Protein AF-A0A5B6VHV2-F1 (afdb_monomer)

Foldseek 3Di:
DDPPPPPDDPVVVVVVVLVVLVVCLLCVLVQLVLLLVCLVQCLLVQLCVQCVPPVSWAFLVSSVVPGPDPDPCSSVVVVVSQVSCCVLQQKPWDWDQDPVRDITIIIHGGPLVCQCDQDPVGAHLSLLSVVLPDDPDPDFQVRVLVVDVVNVVSVLRNVLNVLVVVLVQCVVQPPVCPPAQEDEDWQCRVVSNVVVSCVSVVNYHYHYHHDRQTADQLAALVVLLVNLLVVLVVADQFGKDKHFAWAAFPAQDQDLLSLLQLLVQLSSVVRHPNGGGYHPVSVQVSLVSSQFPGKDFRDFALDVPDPDPNSVSVSSSSCSSRVSSSSVLVVVCVVQCLVVLLVVCCVDPVNDDDLVRSQVPTPDPDPCSSVSSVSSCSNVVNSSDDDDDPPDDDDDDDDDDDGIGRTMMMRTHD

Secondary structure (DSSP, 8-state):
---TT----HHHHHHHHHHHHHHHHHHTTHHHHHHHHHHHTTHHHHHHHHHTSTT--EEHHHHHHTSS---TTHHHHHHHHHHHHHHTTSEEEEEEE-TTS-EEEEEEE-TGGGGGS--TTS--SHHHHHHHTS---S--HHHHHHH-HHHHHHHHHHHHHHHHHHHHHHHHH--TTTT--EEEEET-TTSHHHHHHHHH-TT-EEEEE--SS-SGGGS-HHHHHHHHHHHHHHS-TT-EEEEEEEEE-SS--SSHHHHHHHHHHHHHHHHSTT---EEHHHHHHHHHHTT-S--EEEEEES-TTS--HHHHHHHHHHHHHHTTHHHHHHHHHHHTTHHHHHHHHHTSTT----HHHHHTTSS---TTHHHHHHHHHHHHHHHT-----TT-------------EEEEEEEE--

Nearest PDB structures (foldseek):
  3reo-assembly1_C  TM=8.996E-01  e=1.936E-23  Clarkia breweri
  6iwt-assembly1_B  TM=9.065E-01  e=5.081E-22  Kitagawia praeruptora
  7v6j-assembly1_B  TM=8.928E-01  e=9.289E-22  Ligusticum chuanxiong
  7v6j-assembly1_A  TM=8.931E-01  e=1.080E-21  Ligusticum chuanxiong
  5xoh-assembly1_A-2  TM=9.038E-01  e=1.914E-19  Kitagawia praeruptora

Radius of gyration: 24.15 Å; Cα contacts (8 Å, |Δi|>4): 549; chains: 1; bounding box: 66×61×66 Å

Structure (mmCIF, N/CA/C/O backbone):
data_AF-A0A5B6VHV2-F1
#
_entry.id   AF-A0A5B6VHV2-F1
#
loop_
_atom_site.group_PDB
_atom_site.id
_atom_site.type_symbol
_atom_site.label_atom_id
_atom_site.label_alt_id
_atom_site.label_comp_id
_atom_site.label_asym_id
_atom_site.label_entity_id
_atom_site.label_seq_id
_atom_site.pdbx_PDB_ins_code
_atom_site.Cartn_x
_atom_site.Cartn_y
_atom_site.Cartn_z
_atom_site.occupancy
_atom_site.B_iso_or_equiv
_atom_site.auth_seq_id
_atom_site.auth_comp_id
_atom_site.auth_asym_id
_atom_site.auth_atom_id
_atom_site.pdbx_PDB_model_num
ATOM 1 N N . MET A 1 1 ? 46.305 20.397 -25.622 1.00 36.38 1 MET A N 1
ATOM 2 C CA . MET A 1 1 ? 45.543 21.473 -24.958 1.00 36.38 1 MET A CA 1
ATOM 3 C C . MET A 1 1 ? 44.880 20.836 -23.755 1.00 36.38 1 MET A C 1
ATOM 5 O O . MET A 1 1 ? 44.140 19.884 -23.944 1.00 36.38 1 MET A O 1
ATOM 9 N N . ASN A 1 2 ? 45.285 21.240 -22.549 1.00 34.00 2 ASN A N 1
ATOM 10 C CA . ASN A 1 2 ? 44.743 20.717 -21.296 1.00 34.00 2 ASN A CA 1
ATOM 11 C C . ASN A 1 2 ? 43.335 21.275 -21.094 1.00 34.00 2 ASN A C 1
ATOM 13 O O . ASN A 1 2 ? 43.170 22.488 -20.994 1.00 34.00 2 ASN A O 1
ATOM 17 N N . ASP A 1 3 ? 42.358 20.380 -21.013 1.00 39.50 3 ASP A N 1
ATOM 18 C CA . ASP A 1 3 ? 40.940 20.669 -20.786 1.00 39.50 3 ASP A CA 1
ATOM 19 C C . ASP A 1 3 ? 40.662 20.877 -19.283 1.00 39.50 3 ASP A C 1
ATOM 21 O O . ASP A 1 3 ? 39.819 20.242 -18.658 1.00 39.50 3 ASP A O 1
ATOM 25 N N . SER A 1 4 ? 41.465 21.733 -18.649 1.00 40.22 4 SER A N 1
ATOM 26 C CA . SER A 1 4 ? 41.418 22.001 -17.207 1.00 40.22 4 SER A CA 1
ATOM 27 C C . SER A 1 4 ? 40.512 23.186 -16.844 1.00 40.22 4 SER A C 1
ATOM 29 O O . SER A 1 4 ? 40.736 23.831 -15.823 1.00 40.22 4 SER A O 1
ATOM 31 N N . SER A 1 5 ? 39.499 23.494 -17.663 1.00 40.06 5 SER A N 1
ATOM 32 C CA . SER A 1 5 ? 38.555 24.604 -17.431 1.00 40.06 5 SER A CA 1
ATOM 33 C C . SER A 1 5 ? 37.126 24.178 -17.065 1.00 40.06 5 SER A C 1
ATOM 35 O O . SER A 1 5 ? 36.238 25.022 -17.045 1.00 40.06 5 SER A O 1
ATOM 37 N N . LEU A 1 6 ? 36.886 22.908 -16.731 1.00 43.47 6 LEU A N 1
ATOM 38 C CA . LEU A 1 6 ? 35.575 22.405 -16.287 1.00 43.47 6 LEU A CA 1
ATOM 39 C C . LEU A 1 6 ? 35.529 22.144 -14.773 1.00 43.47 6 LEU A C 1
ATOM 41 O O . LEU A 1 6 ? 35.049 21.109 -14.323 1.00 43.47 6 LEU A O 1
ATOM 45 N N . PHE A 1 7 ? 36.029 23.075 -13.963 1.00 41.38 7 PHE A N 1
ATOM 46 C CA . PHE A 1 7 ? 35.698 23.091 -12.537 1.00 41.38 7 PHE A CA 1
ATOM 47 C C . PHE A 1 7 ? 34.602 24.132 -12.317 1.00 41.38 7 PHE A C 1
ATOM 49 O O . PHE A 1 7 ? 34.874 25.323 -12.169 1.00 41.38 7 PHE A O 1
ATOM 56 N N . CYS A 1 8 ? 33.352 23.664 -12.360 1.00 40.28 8 CYS A N 1
ATOM 57 C CA . CYS A 1 8 ? 32.197 24.437 -11.922 1.00 40.28 8 CYS A CA 1
ATOM 58 C C . CYS A 1 8 ? 32.358 24.761 -10.429 1.00 40.28 8 CYS A C 1
ATOM 60 O O . CYS A 1 8 ? 32.824 23.940 -9.637 1.00 40.28 8 CYS A O 1
ATOM 62 N N . SER A 1 9 ? 32.000 25.985 -10.047 1.00 48.28 9 SER A N 1
ATOM 63 C CA . SER A 1 9 ? 31.925 26.381 -8.640 1.00 48.28 9 SER A CA 1
ATOM 64 C C . SER A 1 9 ? 30.906 25.500 -7.898 1.00 48.28 9 SER A C 1
ATOM 66 O O . SER A 1 9 ? 29.951 25.009 -8.498 1.00 48.28 9 SER A O 1
ATOM 68 N N . SER A 1 10 ? 31.080 25.292 -6.590 1.00 52.94 10 SER A N 1
ATOM 69 C CA . SER A 1 10 ? 30.181 24.441 -5.791 1.00 52.94 10 SER A CA 1
ATOM 70 C C . SER A 1 10 ? 28.711 24.882 -5.837 1.00 52.94 10 SER A C 1
ATOM 72 O O . SER A 1 10 ? 27.837 24.035 -5.713 1.00 52.94 10 SER A O 1
ATOM 74 N N . SER A 1 11 ? 28.438 26.173 -6.069 1.00 51.25 11 SER A N 1
ATOM 75 C CA . SER A 1 11 ? 27.080 26.708 -6.239 1.00 51.25 11 SER A CA 1
ATOM 76 C C . SER A 1 11 ? 26.412 26.264 -7.544 1.00 51.25 11 SER A C 1
ATOM 78 O O . SER A 1 11 ? 25.212 26.017 -7.550 1.00 51.25 11 SER A O 1
ATOM 80 N N . ASN A 1 12 ? 27.172 26.098 -8.634 1.00 56.47 12 ASN A N 1
ATOM 81 C CA . ASN A 1 12 ? 26.619 25.631 -9.912 1.00 56.47 12 ASN A CA 1
ATOM 82 C C . ASN A 1 12 ? 26.233 24.145 -9.860 1.00 56.47 12 ASN A C 1
ATOM 84 O O . ASN A 1 12 ? 25.283 23.732 -10.514 1.00 56.47 12 ASN A O 1
ATOM 88 N N . HIS A 1 13 ? 26.944 23.338 -9.066 1.00 61.03 13 HIS A N 1
ATOM 89 C CA . HIS A 1 13 ? 26.620 21.920 -8.895 1.00 61.03 13 HIS A CA 1
ATOM 90 C C . HIS A 1 13 ? 25.333 21.688 -8.095 1.00 61.03 13 HIS A C 1
ATOM 92 O O . HIS A 1 13 ? 24.634 20.707 -8.341 1.00 61.03 13 HIS A O 1
ATOM 98 N N . GLU A 1 14 ? 25.016 22.576 -7.149 1.00 60.09 14 GLU A N 1
ATOM 99 C CA . GLU A 1 14 ? 23.755 22.528 -6.402 1.00 60.09 14 GLU A CA 1
ATOM 100 C C . GLU A 1 14 ? 22.569 22.905 -7.305 1.00 60.09 14 GLU A C 1
ATOM 102 O O . GLU A 1 14 ? 21.590 22.164 -7.360 1.00 60.09 14 GLU A O 1
ATOM 107 N N . GLU A 1 15 ? 22.700 23.965 -8.109 1.00 68.88 15 GLU A N 1
ATOM 108 C CA . GLU A 1 15 ? 21.662 24.382 -9.064 1.00 68.88 15 GLU A CA 1
ATOM 109 C C . GLU A 1 15 ? 21.408 23.326 -10.160 1.00 68.88 15 GLU A C 1
ATOM 111 O O . GLU A 1 15 ? 20.260 23.006 -10.475 1.00 68.88 15 GLU A O 1
ATOM 116 N N . GLU A 1 16 ? 22.462 22.711 -10.708 1.00 70.81 16 GLU A N 1
ATOM 117 C CA . GLU A 1 16 ? 22.334 21.610 -11.673 1.00 70.81 16 GLU A CA 1
ATOM 118 C C . GLU A 1 16 ? 21.637 20.379 -11.067 1.00 70.81 16 GLU A C 1
ATOM 120 O O . GLU A 1 16 ? 20.799 19.753 -11.724 1.00 70.81 16 GLU A O 1
ATOM 125 N N . ALA A 1 17 ? 21.949 20.033 -9.814 1.00 69.12 17 ALA A N 1
ATOM 126 C CA . ALA A 1 17 ? 21.301 18.926 -9.115 1.00 69.12 17 ALA A CA 1
ATOM 127 C C . ALA A 1 17 ? 19.804 19.192 -8.887 1.00 69.12 17 ALA A C 1
ATOM 129 O O . ALA A 1 17 ? 18.987 18.290 -9.090 1.00 69.12 17 ALA A O 1
ATOM 130 N N . ASP A 1 18 ? 19.436 20.426 -8.539 1.00 69.25 18 ASP A N 1
ATOM 131 C CA . ASP A 1 18 ? 18.042 20.833 -8.351 1.00 69.25 18 ASP A CA 1
ATOM 132 C C . ASP A 1 18 ? 17.248 20.777 -9.662 1.00 69.25 18 ASP A C 1
ATOM 134 O O . ASP A 1 18 ? 16.121 20.268 -9.694 1.00 69.25 18 ASP A O 1
ATOM 138 N N . VAL A 1 19 ? 17.847 21.210 -10.777 1.00 69.88 19 VAL A N 1
ATOM 139 C CA . VAL A 1 19 ? 17.235 21.088 -12.109 1.00 69.88 19 VAL A CA 1
ATOM 140 C C . VAL A 1 19 ? 17.029 19.619 -12.483 1.00 69.88 19 VAL A C 1
ATOM 142 O O . VAL A 1 19 ? 15.941 19.244 -12.930 1.00 69.88 19 VAL A O 1
ATOM 145 N N . LEU A 1 20 ? 18.028 18.759 -12.261 1.00 68.19 20 LEU A N 1
ATOM 146 C CA . LEU A 1 20 ? 17.910 17.321 -12.521 1.00 68.19 20 LEU A CA 1
ATOM 147 C C . LEU A 1 20 ? 16.823 16.668 -11.658 1.00 68.19 20 LEU A C 1
ATOM 149 O O . LEU A 1 20 ? 16.045 15.850 -12.158 1.00 68.19 20 LEU A O 1
ATOM 153 N N . GLN A 1 21 ? 16.717 17.059 -10.390 1.00 72.94 21 GLN A N 1
ATOM 154 C CA . GLN A 1 21 ? 15.676 16.586 -9.484 1.00 72.94 21 GLN A CA 1
ATOM 155 C C . GLN A 1 21 ? 14.281 17.037 -9.945 1.00 72.94 21 GLN A C 1
ATOM 157 O O . GLN A 1 21 ? 13.346 16.233 -9.970 1.00 72.94 21 GLN A O 1
ATOM 162 N N . ALA A 1 22 ? 14.130 18.291 -10.376 1.00 69.06 22 ALA A N 1
ATOM 163 C CA . ALA A 1 22 ? 12.878 18.804 -10.927 1.00 69.06 22 ALA A CA 1
ATOM 164 C C . ALA A 1 22 ? 12.473 18.064 -12.214 1.00 69.06 22 ALA A C 1
ATOM 166 O O . ALA A 1 22 ? 11.316 17.661 -12.364 1.00 69.06 22 ALA A O 1
ATOM 167 N N . MET A 1 23 ? 13.428 17.810 -13.115 1.00 69.56 23 MET A N 1
ATOM 168 C CA . MET A 1 23 ? 13.209 17.004 -14.322 1.00 69.56 23 MET A CA 1
ATOM 169 C C . MET A 1 23 ? 12.791 15.569 -13.982 1.00 69.56 23 MET A C 1
ATOM 171 O O . MET A 1 23 ? 11.871 15.026 -14.603 1.00 69.56 23 MET A O 1
ATOM 175 N N . HIS A 1 24 ? 13.428 14.957 -12.980 1.00 75.50 24 HIS A N 1
ATOM 176 C CA . HIS A 1 24 ? 13.059 13.631 -12.495 1.00 75.50 24 HIS A CA 1
ATOM 177 C C . HIS A 1 24 ? 11.616 13.620 -11.976 1.00 75.50 24 HIS A C 1
ATOM 179 O O . HIS A 1 24 ? 10.807 12.824 -12.446 1.00 75.50 24 HIS A O 1
ATOM 185 N N . LEU A 1 25 ? 11.244 14.552 -11.093 1.00 70.62 25 LEU A N 1
ATOM 186 C CA . LEU A 1 25 ? 9.884 14.661 -10.549 1.00 70.62 25 LEU A CA 1
ATOM 187 C C . LEU A 1 25 ? 8.826 14.903 -11.633 1.00 70.62 25 LEU A C 1
ATOM 189 O O . LEU A 1 25 ? 7.746 14.314 -11.582 1.00 70.62 25 LEU A O 1
ATOM 193 N N . ALA A 1 26 ? 9.136 15.719 -12.642 1.00 69.38 26 ALA A N 1
ATOM 194 C CA . ALA A 1 26 ? 8.239 15.970 -13.768 1.00 69.38 26 ALA A CA 1
ATOM 195 C C . ALA A 1 26 ? 7.993 14.713 -14.626 1.00 69.38 26 ALA A C 1
ATOM 197 O O . ALA A 1 26 ? 6.938 14.578 -15.249 1.00 69.38 26 ALA A O 1
ATOM 198 N N . THR A 1 27 ? 8.946 13.777 -14.649 1.00 73.25 27 THR A N 1
ATOM 199 C CA . THR A 1 27 ? 8.915 12.577 -15.503 1.00 73.25 27 THR A CA 1
ATOM 200 C C . THR A 1 27 ? 8.732 11.266 -14.734 1.00 73.25 27 THR A C 1
ATOM 202 O O . THR A 1 27 ? 8.619 10.208 -15.359 1.00 73.25 27 THR A O 1
ATOM 205 N N . ILE A 1 28 ? 8.610 11.317 -13.402 1.00 79.88 28 ILE A N 1
ATOM 206 C CA . ILE A 1 28 ? 8.612 10.148 -12.506 1.00 79.88 28 ILE A CA 1
ATOM 207 C C . ILE A 1 28 ? 7.464 9.164 -12.766 1.00 79.88 28 ILE A C 1
ATOM 209 O O . ILE A 1 28 ? 7.597 7.983 -12.464 1.00 79.88 28 ILE A O 1
ATOM 213 N N . SER A 1 29 ? 6.368 9.598 -13.406 1.00 78.00 29 SER A N 1
ATOM 214 C CA . SER A 1 29 ? 5.286 8.698 -13.849 1.00 78.00 29 SER A CA 1
ATOM 215 C C . SER A 1 29 ? 5.749 7.649 -14.866 1.00 78.00 29 SER A C 1
ATOM 217 O O . SER A 1 29 ? 5.156 6.573 -14.944 1.00 78.00 29 SER A O 1
ATOM 219 N N . SER A 1 30 ? 6.824 7.912 -15.614 1.00 82.06 30 SER A N 1
ATOM 220 C CA . SER A 1 30 ? 7.358 6.980 -16.615 1.00 82.06 30 SER A CA 1
ATOM 221 C C . SER A 1 30 ? 7.731 5.630 -15.999 1.00 82.06 30 SER A C 1
ATOM 223 O O . SER A 1 30 ? 7.555 4.597 -16.643 1.00 82.06 30 SER A O 1
ATOM 225 N N . LEU A 1 31 ? 8.202 5.626 -14.748 1.00 85.81 31 LEU A N 1
ATOM 226 C CA . LEU A 1 31 ? 8.601 4.422 -14.025 1.00 85.81 31 LEU A CA 1
ATOM 227 C C . LEU A 1 31 ? 7.420 3.483 -13.709 1.00 85.81 31 LEU A C 1
ATOM 229 O O . LEU A 1 31 ? 7.437 2.359 -14.215 1.00 85.81 31 LEU A O 1
ATOM 233 N N . PRO A 1 32 ? 6.379 3.886 -12.947 1.00 82.19 32 PRO A N 1
ATOM 234 C CA . PRO A 1 32 ? 5.256 3.006 -12.639 1.00 82.19 32 PRO A CA 1
ATOM 235 C C . PRO A 1 32 ? 4.492 2.574 -13.895 1.00 82.19 32 PRO A C 1
ATOM 237 O O . PRO A 1 32 ? 4.030 1.437 -13.944 1.00 82.19 32 PRO A O 1
ATOM 240 N N . PHE A 1 33 ? 4.403 3.407 -14.942 1.00 83.19 33 PHE A N 1
ATOM 241 C CA . PHE A 1 33 ? 3.801 2.976 -16.209 1.00 83.19 33 PHE A CA 1
ATOM 242 C C . PHE A 1 33 ? 4.664 1.941 -16.943 1.00 83.19 33 PHE A C 1
ATOM 244 O O . PHE A 1 33 ? 4.130 0.937 -17.410 1.00 83.19 33 PHE A O 1
ATOM 251 N N . THR A 1 34 ? 5.985 2.132 -17.008 1.00 87.81 34 THR A N 1
ATOM 252 C CA . THR A 1 34 ? 6.894 1.162 -17.646 1.00 87.81 34 THR A CA 1
ATOM 253 C C . THR A 1 34 ? 6.890 -0.171 -16.912 1.00 87.81 34 THR A C 1
ATOM 255 O O . THR A 1 34 ? 6.785 -1.215 -17.551 1.00 87.81 34 THR A O 1
ATOM 258 N N . LEU A 1 35 ? 6.950 -0.144 -15.579 1.00 89.06 35 LEU A N 1
ATOM 259 C CA . LEU A 1 35 ? 6.886 -1.349 -14.760 1.00 89.06 35 LEU A CA 1
ATOM 260 C C . LEU A 1 35 ? 5.549 -2.078 -14.960 1.00 89.06 35 LEU A C 1
ATOM 262 O O . LEU A 1 35 ? 5.549 -3.293 -15.119 1.00 89.06 35 LEU A O 1
ATOM 266 N N . LYS A 1 36 ? 4.428 -1.350 -15.062 1.00 84.81 36 LYS A N 1
ATOM 267 C CA . LYS A 1 36 ? 3.114 -1.955 -15.311 1.00 84.81 36 LYS A CA 1
ATOM 268 C C . LYS A 1 36 ? 3.099 -2.680 -16.652 1.00 84.81 36 LYS A C 1
ATOM 270 O O . LYS A 1 36 ? 2.653 -3.818 -16.726 1.00 84.81 36 LYS A O 1
ATOM 275 N N . VAL A 1 37 ? 3.589 -2.030 -17.710 1.00 87.38 37 VAL A N 1
ATOM 276 C CA . VAL A 1 37 ? 3.660 -2.649 -19.041 1.00 87.38 37 VAL A CA 1
ATOM 277 C C . VAL A 1 37 ? 4.601 -3.856 -19.019 1.00 87.38 37 VAL A C 1
ATOM 279 O O . VAL A 1 37 ? 4.284 -4.873 -19.623 1.00 87.38 37 VAL A O 1
ATOM 282 N N . ALA A 1 38 ? 5.722 -3.789 -18.297 1.00 90.25 38 ALA A N 1
ATOM 283 C CA . ALA A 1 38 ? 6.641 -4.916 -18.166 1.00 90.25 38 ALA A CA 1
ATOM 284 C C . ALA A 1 38 ? 6.006 -6.125 -17.461 1.00 90.25 38 ALA A C 1
ATOM 286 O O . ALA A 1 38 ? 6.205 -7.252 -17.910 1.00 90.25 38 ALA A O 1
ATOM 287 N N . VAL A 1 39 ? 5.217 -5.891 -16.409 1.00 87.75 39 VAL A N 1
ATOM 288 C CA . VAL A 1 39 ? 4.418 -6.923 -15.730 1.00 87.75 39 VAL A CA 1
ATOM 289 C C . VAL A 1 39 ? 3.341 -7.482 -16.664 1.00 87.75 39 VAL A C 1
ATOM 291 O O . VAL A 1 39 ? 3.224 -8.693 -16.809 1.00 87.75 39 VAL A O 1
ATOM 294 N N . ASP A 1 40 ? 2.579 -6.624 -17.347 1.00 84.50 40 ASP A N 1
ATOM 295 C CA . ASP A 1 40 ? 1.486 -7.054 -18.232 1.00 84.50 40 ASP A CA 1
ATOM 296 C C . ASP A 1 40 ? 1.980 -7.845 -19.456 1.00 84.50 40 ASP A C 1
ATOM 298 O O . ASP A 1 40 ? 1.288 -8.741 -19.933 1.00 84.50 40 ASP A O 1
ATOM 302 N N . LEU A 1 41 ? 3.181 -7.536 -19.953 1.00 88.81 41 LEU A N 1
ATOM 303 C CA . LEU A 1 41 ? 3.846 -8.286 -21.022 1.00 88.81 41 LEU A CA 1
ATOM 304 C C . LEU A 1 41 ? 4.553 -9.560 -20.522 1.00 88.81 41 LEU A C 1
ATOM 306 O O . LEU A 1 41 ? 5.099 -10.297 -21.341 1.00 88.81 41 LEU A O 1
ATOM 310 N N . GLY A 1 42 ? 4.589 -9.812 -19.209 1.00 89.88 42 GLY A N 1
ATOM 311 C CA . GLY A 1 42 ? 5.294 -10.953 -18.618 1.00 89.88 42 GLY A CA 1
ATOM 312 C C . GLY A 1 42 ? 6.820 -10.874 -18.743 1.00 89.88 42 GLY A C 1
ATOM 313 O O . GLY A 1 42 ? 7.495 -11.902 -18.712 1.00 89.88 42 GLY A O 1
ATOM 314 N N . LEU A 1 43 ? 7.393 -9.672 -18.905 1.00 92.25 43 LEU A N 1
ATOM 315 C CA . LEU A 1 43 ? 8.846 -9.500 -19.052 1.00 92.25 43 LEU A CA 1
ATOM 316 C C . LEU A 1 43 ? 9.588 -9.950 -17.794 1.00 92.25 43 LEU A C 1
ATOM 318 O O . LEU A 1 43 ? 10.621 -10.609 -17.898 1.00 92.25 43 LEU A O 1
ATOM 322 N N . LEU A 1 44 ? 9.053 -9.616 -16.615 1.00 91.06 44 LEU A N 1
ATOM 323 C CA . LEU A 1 44 ? 9.656 -10.017 -15.346 1.00 91.06 44 LEU A CA 1
ATOM 324 C C . LEU A 1 44 ? 9.622 -11.542 -15.178 1.00 91.06 44 LEU A C 1
ATOM 326 O O . LEU A 1 44 ? 10.631 -12.116 -14.783 1.00 91.06 44 LEU A O 1
ATOM 330 N N . ASP A 1 45 ? 8.520 -12.208 -15.546 1.00 88.81 45 ASP A N 1
ATOM 331 C CA . ASP A 1 45 ? 8.403 -13.673 -15.499 1.00 88.81 45 ASP A CA 1
ATOM 332 C C . ASP A 1 45 ? 9.396 -14.360 -16.443 1.00 88.81 45 ASP A C 1
ATOM 334 O O . ASP A 1 45 ? 9.997 -15.379 -16.101 1.00 88.81 45 ASP A O 1
ATOM 338 N N . ILE A 1 46 ? 9.577 -13.806 -17.647 1.00 89.81 46 ILE A N 1
ATOM 339 C CA . ILE A 1 46 ? 10.537 -14.319 -18.629 1.00 89.81 46 ILE A CA 1
ATOM 340 C C . ILE A 1 46 ? 11.968 -14.244 -18.083 1.00 89.81 46 ILE A C 1
ATOM 342 O O . ILE A 1 46 ? 12.722 -15.206 -18.251 1.00 89.81 46 ILE A O 1
ATOM 346 N N . ILE A 1 47 ? 12.330 -13.125 -17.449 1.00 90.12 47 ILE A N 1
ATOM 347 C CA . ILE A 1 47 ? 13.655 -12.912 -16.851 1.00 90.12 47 ILE A CA 1
ATOM 348 C C . ILE A 1 47 ? 13.842 -13.822 -15.632 1.00 90.12 47 ILE A C 1
ATOM 350 O O . ILE A 1 47 ? 14.874 -14.476 -15.513 1.00 90.12 47 ILE A O 1
ATOM 354 N N . ALA A 1 48 ? 12.833 -13.927 -14.764 1.00 87.31 48 ALA A N 1
ATOM 355 C CA . ALA A 1 48 ? 12.881 -14.757 -13.561 1.00 87.31 48 ALA A CA 1
ATOM 356 C C . ALA A 1 48 ? 13.125 -16.236 -13.878 1.00 87.31 48 ALA A C 1
ATOM 358 O O . ALA A 1 48 ? 13.968 -16.863 -13.251 1.00 87.31 48 ALA A O 1
ATOM 359 N N . LYS A 1 49 ? 12.469 -16.777 -14.911 1.00 85.38 49 LYS A N 1
ATOM 360 C CA . LYS A 1 49 ? 12.659 -18.175 -15.348 1.00 85.38 49 LYS A CA 1
ATOM 361 C C . LYS A 1 49 ? 14.070 -18.493 -15.842 1.00 85.38 49 LYS A C 1
ATOM 363 O O . LYS A 1 49 ? 14.410 -19.660 -15.987 1.00 85.38 49 LYS A O 1
ATOM 368 N N . ALA A 1 50 ? 14.869 -17.482 -16.168 1.00 76.06 50 ALA A N 1
ATOM 369 C CA . ALA A 1 50 ? 16.260 -17.676 -16.551 1.00 76.06 50 ALA A CA 1
ATOM 370 C C . ALA A 1 50 ? 17.235 -17.526 -15.380 1.00 76.06 50 ALA A C 1
ATOM 372 O O . ALA A 1 50 ? 18.398 -17.892 -15.531 1.00 76.06 50 ALA A O 1
ATOM 373 N N . ALA A 1 51 ? 16.775 -17.030 -14.223 1.00 66.50 51 ALA A N 1
ATOM 374 C CA . ALA A 1 51 ? 17.575 -16.962 -13.001 1.00 66.50 51 ALA A CA 1
ATOM 375 C C . ALA A 1 51 ? 18.041 -18.358 -12.545 1.00 66.50 51 ALA A C 1
ATOM 377 O O . ALA A 1 51 ? 19.118 -18.488 -11.969 1.00 66.50 51 ALA A O 1
ATOM 378 N N . ASP A 1 52 ? 17.277 -19.402 -12.884 1.00 67.12 52 ASP A N 1
ATOM 379 C CA . ASP A 1 52 ? 17.564 -20.803 -12.550 1.00 67.12 52 ASP A CA 1
ATOM 380 C C . ASP A 1 52 ? 18.685 -21.432 -13.403 1.00 67.12 52 ASP A C 1
ATOM 382 O O . ASP A 1 52 ? 19.092 -22.572 -13.170 1.00 67.12 52 ASP A O 1
ATOM 386 N N . THR A 1 53 ? 19.209 -20.709 -14.399 1.00 66.06 53 THR A N 1
ATOM 387 C CA . THR A 1 53 ? 20.275 -21.179 -15.297 1.00 66.06 53 THR A CA 1
ATOM 388 C C . THR A 1 53 ? 21.440 -20.190 -15.322 1.00 66.06 53 THR A C 1
ATOM 390 O O . THR A 1 53 ? 21.215 -19.041 -15.691 1.00 66.06 53 THR A O 1
ATOM 393 N N . PRO A 1 54 ? 22.690 -20.580 -14.994 1.00 62.97 54 PRO A N 1
ATOM 394 C CA . PRO A 1 54 ? 23.843 -19.675 -15.068 1.00 62.97 54 PRO A CA 1
ATOM 395 C C . PRO A 1 54 ? 24.008 -19.081 -16.483 1.00 62.97 54 PRO A C 1
ATOM 397 O O . PRO A 1 54 ? 23.967 -19.850 -17.446 1.00 62.97 54 PRO A O 1
ATOM 400 N N . PRO A 1 55 ? 24.205 -17.754 -16.646 1.00 64.06 55 PRO A N 1
ATOM 401 C CA . PRO A 1 55 ? 24.578 -16.750 -15.635 1.00 64.06 55 PRO A CA 1
ATOM 402 C C . PRO A 1 55 ? 23.409 -16.104 -14.864 1.00 64.06 55 PRO A C 1
ATOM 404 O O . PRO A 1 55 ? 23.631 -15.163 -14.110 1.00 64.06 55 PRO A O 1
ATOM 407 N N . GLY A 1 56 ? 22.173 -16.567 -15.039 1.00 75.88 56 GLY A N 1
ATOM 408 C CA . GLY A 1 56 ? 20.989 -15.986 -14.401 1.00 75.88 56 GLY A CA 1
ATOM 409 C C . GLY A 1 56 ? 20.480 -14.720 -15.098 1.00 75.88 56 GLY A C 1
ATOM 410 O O . GLY A 1 56 ? 19.738 -13.941 -14.503 1.00 75.88 56 GLY A O 1
ATOM 411 N N . MET A 1 57 ? 20.909 -14.488 -16.346 1.00 85.50 57 MET A N 1
ATOM 412 C CA . MET A 1 57 ? 20.607 -13.288 -17.128 1.00 85.50 57 MET A CA 1
ATOM 413 C C . MET A 1 57 ? 20.159 -13.632 -18.545 1.00 85.50 57 MET A C 1
ATOM 415 O O . MET A 1 57 ? 20.580 -14.642 -19.104 1.00 85.50 57 MET A O 1
ATOM 419 N N . VAL A 1 58 ? 19.355 -12.752 -19.143 1.00 88.94 58 VAL A N 1
ATOM 420 C CA . VAL A 1 58 ? 18.722 -12.970 -20.453 1.00 88.94 58 VAL A CA 1
ATOM 421 C C . VAL A 1 58 ? 18.994 -11.804 -21.385 1.00 88.94 58 VAL A C 1
ATOM 423 O O . VAL A 1 58 ? 18.864 -10.644 -20.985 1.00 88.94 58 VAL A O 1
ATOM 426 N N . SER A 1 59 ? 19.339 -12.096 -22.639 1.00 90.62 59 SER A N 1
ATOM 427 C CA . SER A 1 59 ? 19.477 -11.070 -23.675 1.00 90.62 59 SER A CA 1
ATOM 428 C C . SER A 1 59 ? 18.118 -10.495 -24.094 1.00 90.62 59 SER A C 1
ATOM 430 O O . SER A 1 59 ? 17.080 -11.153 -24.011 1.00 90.62 59 SER A O 1
ATOM 432 N N . VAL A 1 60 ? 18.103 -9.265 -24.614 1.00 90.38 60 VAL A N 1
ATOM 433 C CA . VAL A 1 60 ? 16.868 -8.658 -25.151 1.00 90.38 60 VAL A CA 1
ATOM 434 C C . VAL A 1 60 ? 16.279 -9.498 -26.288 1.00 90.38 60 VAL A C 1
ATOM 436 O O . VAL A 1 60 ? 15.060 -9.639 -26.380 1.00 90.38 60 VAL A O 1
ATOM 439 N N . ALA A 1 61 ? 17.132 -10.075 -27.139 1.00 88.38 61 ALA A N 1
ATOM 440 C CA . ALA A 1 61 ? 16.705 -10.924 -28.246 1.00 88.38 61 ALA A CA 1
ATOM 441 C C . ALA A 1 61 ? 15.956 -12.170 -27.746 1.00 88.38 61 ALA A C 1
ATOM 443 O O . ALA A 1 61 ? 14.871 -12.479 -28.239 1.00 88.38 61 ALA A O 1
ATOM 444 N N . GLU A 1 62 ? 16.485 -12.836 -26.718 1.00 89.38 62 GLU A N 1
ATOM 445 C CA . GLU A 1 62 ? 15.827 -13.978 -26.079 1.00 89.38 62 GLU A CA 1
ATOM 446 C C . GLU A 1 62 ? 14.508 -13.586 -25.406 1.00 89.38 62 GLU A C 1
ATOM 448 O O . GLU A 1 62 ? 13.517 -14.302 -25.562 1.00 89.38 62 GLU A O 1
ATOM 453 N N . ILE A 1 63 ? 14.454 -12.446 -24.705 1.00 90.62 63 ILE A N 1
ATOM 454 C CA . ILE A 1 63 ? 13.212 -11.956 -24.086 1.00 90.62 63 ILE A CA 1
ATOM 455 C C . ILE A 1 63 ? 12.140 -11.743 -25.158 1.00 90.62 63 ILE A C 1
ATOM 457 O O . ILE A 1 63 ? 11.031 -12.260 -25.032 1.00 90.62 63 ILE A O 1
ATOM 461 N N . VAL A 1 64 ? 12.472 -11.031 -26.240 1.00 90.88 64 VAL A N 1
ATOM 462 C CA . VAL A 1 64 ? 11.524 -10.744 -27.328 1.00 90.88 64 VAL A CA 1
ATOM 463 C C . VAL A 1 64 ? 11.092 -12.008 -28.062 1.00 90.88 64 VAL A C 1
ATOM 465 O O . VAL A 1 64 ? 9.924 -12.107 -28.424 1.00 90.88 64 VAL A O 1
ATOM 468 N N . SER A 1 65 ? 11.976 -12.997 -28.224 1.00 92.25 65 SER A N 1
ATOM 469 C CA . SER A 1 65 ? 11.630 -14.276 -28.867 1.00 92.25 65 SER A CA 1
ATOM 470 C C . SER A 1 65 ? 10.524 -15.053 -28.138 1.00 92.25 65 SER A C 1
ATOM 472 O O . SER A 1 65 ? 9.835 -15.865 -28.749 1.00 92.25 65 SER A O 1
ATOM 474 N N . LYS A 1 66 ? 10.336 -14.788 -26.837 1.00 91.81 66 LYS A N 1
ATOM 475 C CA . LYS A 1 66 ? 9.298 -15.398 -25.994 1.00 91.81 66 LYS A CA 1
ATOM 476 C C . LYS A 1 66 ? 7.994 -14.592 -25.971 1.00 91.81 66 LYS A C 1
ATOM 478 O O . LYS A 1 66 ? 7.014 -15.053 -25.389 1.00 91.81 66 LYS A O 1
ATOM 483 N N . LEU A 1 67 ? 7.963 -13.402 -26.578 1.00 90.06 67 LEU A N 1
ATOM 484 C CA . LEU A 1 67 ? 6.769 -12.563 -26.649 1.00 90.06 67 LEU A CA 1
ATOM 485 C C . LEU A 1 67 ? 5.929 -12.899 -27.890 1.00 90.06 67 LEU A C 1
ATOM 487 O O . LEU A 1 67 ? 6.485 -13.120 -28.965 1.00 90.06 67 LEU A O 1
ATOM 491 N N . PRO A 1 68 ? 4.588 -12.855 -27.797 1.00 88.94 68 PRO A N 1
ATOM 492 C CA . PRO A 1 68 ? 3.706 -13.062 -28.943 1.00 88.94 68 PRO A CA 1
ATOM 493 C C . PRO A 1 68 ? 3.653 -11.802 -29.830 1.00 88.94 68 PRO A C 1
ATOM 495 O O . PRO A 1 68 ? 2.633 -11.117 -29.899 1.00 88.94 68 PRO A O 1
ATOM 498 N N . THR A 1 69 ? 4.763 -11.445 -30.485 1.00 87.88 69 THR A N 1
ATOM 499 C CA . THR A 1 69 ? 4.875 -10.229 -31.307 1.00 87.88 69 THR A CA 1
ATOM 500 C C . THR A 1 69 ? 5.690 -10.444 -32.577 1.00 87.88 69 THR A C 1
ATOM 502 O O . THR A 1 69 ? 6.718 -11.107 -32.568 1.00 87.88 69 THR A O 1
ATOM 505 N N . ASN A 1 70 ? 5.253 -9.798 -33.661 1.00 90.12 70 ASN A N 1
ATOM 506 C CA . ASN A 1 70 ? 5.984 -9.713 -34.930 1.00 90.12 70 ASN A CA 1
ATOM 507 C C . ASN A 1 70 ? 6.511 -8.289 -35.190 1.00 90.12 70 ASN A C 1
ATOM 509 O O . ASN A 1 70 ? 6.897 -7.960 -36.310 1.00 90.12 70 ASN A O 1
ATOM 513 N N . ASN A 1 71 ? 6.466 -7.403 -34.186 1.00 88.00 71 ASN A N 1
ATOM 514 C CA . ASN A 1 71 ? 6.888 -6.015 -34.344 1.00 88.00 71 ASN A CA 1
ATOM 515 C C . ASN A 1 71 ? 8.423 -5.939 -34.476 1.00 88.00 71 ASN A C 1
ATOM 517 O O . ASN A 1 71 ? 9.115 -6.230 -33.497 1.00 88.00 71 ASN A O 1
ATOM 521 N N . PRO A 1 72 ? 8.973 -5.473 -35.615 1.00 90.19 72 PRO A N 1
ATOM 522 C CA . PRO A 1 72 ? 10.422 -5.408 -35.819 1.00 90.19 72 PRO A CA 1
ATOM 523 C C . PRO A 1 72 ? 11.122 -4.451 -34.842 1.00 90.19 72 PRO A C 1
ATOM 525 O O . PRO A 1 72 ? 12.311 -4.595 -34.578 1.00 90.19 72 PRO A O 1
ATOM 528 N N . ASN A 1 73 ? 10.388 -3.501 -34.253 1.00 91.00 73 ASN A N 1
ATOM 529 C CA . ASN A 1 73 ? 10.916 -2.560 -33.266 1.00 91.00 73 ASN A CA 1
ATOM 530 C C . ASN A 1 73 ? 10.856 -3.090 -31.821 1.00 91.00 73 ASN A C 1
ATOM 532 O O . ASN A 1 73 ? 11.323 -2.403 -30.910 1.00 91.00 73 ASN A O 1
ATOM 536 N N . ALA A 1 74 ? 10.286 -4.281 -31.583 1.00 87.19 74 ALA A N 1
ATOM 537 C CA . ALA A 1 74 ? 10.120 -4.834 -30.237 1.00 87.19 74 ALA A CA 1
ATOM 538 C C . ALA A 1 74 ? 11.437 -4.918 -29.440 1.00 87.19 74 ALA A C 1
ATOM 540 O O . ALA A 1 74 ? 11.421 -4.474 -28.292 1.00 87.19 74 ALA A O 1
ATOM 541 N N . PRO A 1 75 ? 12.584 -5.356 -30.007 1.00 89.44 75 PRO A N 1
ATOM 542 C CA . PRO A 1 75 ? 13.857 -5.365 -29.280 1.00 89.44 75 PRO A CA 1
ATOM 543 C C . PRO A 1 75 ? 14.258 -3.992 -28.742 1.00 89.44 75 PRO A C 1
ATOM 545 O O . PRO A 1 75 ? 14.585 -3.860 -27.568 1.00 89.44 75 PRO A O 1
ATOM 548 N N . SER A 1 76 ? 14.159 -2.943 -29.561 1.00 90.25 76 SER A N 1
ATOM 549 C CA . SER A 1 76 ? 14.516 -1.585 -29.134 1.00 90.25 76 SER A CA 1
ATOM 550 C C . SER A 1 76 ? 13.571 -1.046 -28.054 1.00 90.25 76 SER A C 1
ATOM 552 O O . SER A 1 76 ? 14.014 -0.399 -27.104 1.00 90.25 76 SER A O 1
ATOM 554 N N . ILE A 1 77 ? 12.266 -1.314 -28.178 1.00 89.69 77 ILE A N 1
ATOM 555 C CA . ILE A 1 77 ? 11.262 -0.873 -27.200 1.00 89.69 77 ILE A CA 1
ATOM 556 C C . ILE A 1 77 ? 11.484 -1.579 -25.857 1.00 89.69 77 ILE A C 1
ATOM 558 O O . ILE A 1 77 ? 11.560 -0.910 -24.826 1.00 89.69 77 ILE A O 1
ATOM 562 N N . VAL A 1 78 ? 11.637 -2.906 -25.878 1.00 91.69 78 VAL A N 1
ATOM 563 C CA . VAL A 1 78 ? 11.858 -3.721 -24.677 1.00 91.69 78 VAL A CA 1
ATOM 564 C C . VAL A 1 78 ? 13.160 -3.317 -23.988 1.00 91.69 78 VAL A C 1
ATOM 566 O O . VAL A 1 78 ? 13.135 -3.025 -22.799 1.00 91.69 78 VAL A O 1
ATOM 569 N N . ASP A 1 79 ? 14.268 -3.175 -24.716 1.00 93.56 79 ASP A N 1
ATOM 570 C CA . ASP A 1 79 ? 15.551 -2.731 -24.152 1.00 93.56 79 ASP A CA 1
ATOM 571 C C . ASP A 1 79 ? 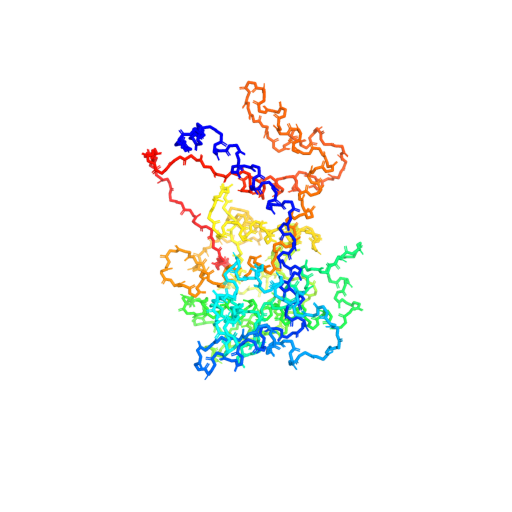15.448 -1.375 -23.427 1.00 93.56 79 ASP A C 1
ATOM 573 O O . ASP A 1 79 ? 15.942 -1.208 -22.310 1.00 93.56 79 ASP A O 1
ATOM 577 N N . ARG A 1 80 ? 14.740 -0.400 -24.015 1.00 93.25 80 ARG A N 1
ATOM 578 C CA . ARG A 1 80 ? 14.519 0.913 -23.385 1.00 93.25 80 ARG A CA 1
ATOM 579 C C . ARG A 1 80 ? 13.717 0.807 -22.091 1.00 93.25 80 ARG A C 1
ATOM 581 O O . ARG A 1 80 ? 14.036 1.515 -21.135 1.00 93.25 80 ARG A O 1
ATOM 588 N N . MET A 1 81 ? 12.700 -0.055 -22.062 1.00 94.94 81 MET A N 1
ATOM 589 C CA . MET A 1 81 ? 11.915 -0.317 -20.855 1.00 94.94 81 MET A CA 1
ATOM 590 C C . MET A 1 81 ? 12.774 -0.983 -19.777 1.00 94.94 81 MET A C 1
ATOM 592 O O . MET A 1 81 ? 12.841 -0.481 -18.657 1.00 94.94 81 MET A O 1
ATOM 596 N N . LEU A 1 82 ? 13.479 -2.066 -20.118 1.00 93.81 82 LEU A N 1
ATOM 597 C CA . LEU A 1 82 ? 14.312 -2.820 -19.178 1.00 93.81 82 LEU A CA 1
ATOM 598 C C . LEU A 1 82 ? 15.447 -1.962 -18.607 1.00 93.81 82 LEU A C 1
ATOM 600 O O . LEU A 1 82 ? 15.738 -2.044 -17.418 1.00 93.81 82 LEU A O 1
ATOM 604 N N . ARG A 1 83 ? 16.036 -1.064 -19.408 1.00 94.31 83 ARG A N 1
ATOM 605 C CA . ARG A 1 83 ? 17.043 -0.106 -18.929 1.00 94.31 83 ARG A CA 1
ATOM 606 C C . ARG A 1 83 ? 16.487 0.865 -17.886 1.00 94.31 83 ARG A C 1
ATOM 608 O O . ARG A 1 83 ? 17.183 1.158 -16.919 1.00 94.31 83 ARG A O 1
ATOM 615 N N . LEU A 1 84 ? 15.253 1.349 -18.055 1.00 89.50 84 LEU A N 1
ATOM 616 C CA . LEU A 1 84 ? 14.614 2.199 -17.047 1.00 89.50 84 LEU A CA 1
ATOM 617 C C . LEU A 1 84 ? 14.378 1.430 -15.740 1.00 89.50 84 LEU A C 1
ATOM 619 O O . LEU A 1 84 ? 14.619 1.978 -14.667 1.00 89.50 84 LEU A O 1
ATOM 623 N N . LEU A 1 85 ? 13.941 0.1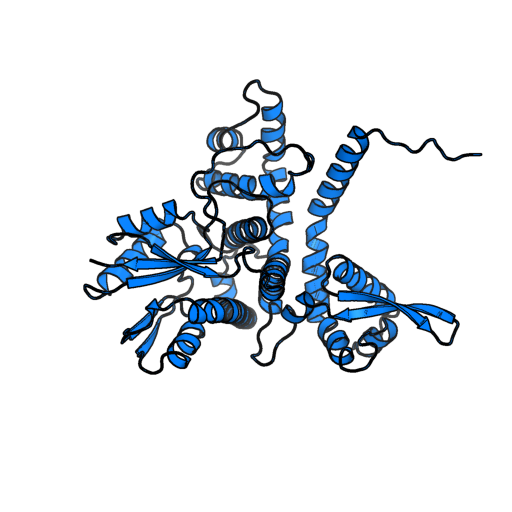70 -15.828 1.00 90.44 85 LEU A N 1
ATOM 624 C CA . LEU A 1 85 ? 13.728 -0.687 -14.657 1.00 90.44 85 LEU A CA 1
ATOM 625 C C . LEU A 1 85 ? 15.044 -1.023 -13.942 1.00 90.44 85 LEU A C 1
ATOM 627 O O . LEU A 1 85 ? 15.104 -0.960 -12.716 1.00 90.44 85 LEU A O 1
ATOM 631 N N . ALA A 1 86 ? 16.110 -1.302 -14.695 1.00 90.88 86 ALA A N 1
ATOM 632 C CA . ALA A 1 86 ? 17.441 -1.536 -14.140 1.00 90.88 86 ALA A CA 1
ATOM 633 C C . ALA A 1 86 ? 18.012 -0.290 -13.445 1.00 90.88 86 ALA A C 1
ATOM 635 O O . ALA A 1 86 ? 18.576 -0.392 -12.362 1.00 90.88 86 ALA A O 1
ATOM 636 N N . ALA A 1 87 ? 17.789 0.905 -14.006 1.00 88.06 87 ALA A N 1
ATOM 637 C CA . ALA A 1 87 ? 18.198 2.169 -13.384 1.00 88.06 87 ALA A CA 1
ATOM 638 C C . ALA A 1 87 ? 17.495 2.458 -12.041 1.00 88.06 87 ALA A C 1
ATOM 640 O O . ALA A 1 87 ? 17.969 3.293 -11.277 1.00 88.06 87 ALA A O 1
ATOM 641 N N . HIS A 1 88 ? 16.385 1.771 -11.750 1.00 86.00 88 HIS A N 1
ATOM 642 C CA . HIS A 1 88 ? 15.662 1.846 -10.475 1.00 86.00 88 HIS A CA 1
ATOM 643 C C . HIS A 1 88 ? 15.830 0.571 -9.635 1.00 86.00 88 HIS A C 1
ATOM 645 O O . HIS A 1 88 ? 15.014 0.299 -8.755 1.00 86.00 88 HIS A O 1
ATOM 651 N N . SER A 1 89 ? 16.871 -0.218 -9.923 1.00 87.56 89 SER A N 1
ATOM 652 C CA . SER A 1 89 ? 17.231 -1.452 -9.216 1.00 87.56 89 SER A CA 1
ATOM 653 C C . SER A 1 89 ? 16.156 -2.541 -9.225 1.00 87.56 89 SER A C 1
ATOM 655 O O . SER A 1 89 ? 16.229 -3.463 -8.425 1.00 87.56 89 SER A O 1
ATOM 657 N N . ILE A 1 90 ? 15.169 -2.473 -10.126 1.00 86.50 90 ILE A N 1
ATOM 658 C CA . ILE A 1 90 ? 14.139 -3.518 -10.292 1.00 86.50 90 ILE A CA 1
ATOM 659 C C . ILE A 1 90 ? 14.709 -4.724 -11.045 1.00 86.50 90 ILE A C 1
ATOM 661 O O . ILE A 1 90 ? 14.316 -5.868 -10.813 1.00 86.50 90 ILE A O 1
ATOM 665 N N . LEU A 1 91 ? 15.662 -4.455 -11.932 1.00 91.25 91 LEU A N 1
ATOM 666 C CA . LEU A 1 91 ? 16.430 -5.439 -12.678 1.00 91.25 91 LEU A CA 1
ATOM 667 C C . LEU A 1 91 ? 17.921 -5.198 -12.447 1.00 91.25 91 LEU A C 1
ATOM 669 O O . LEU A 1 91 ? 18.340 -4.075 -12.165 1.00 91.25 91 LEU A O 1
ATOM 673 N N . THR A 1 92 ? 18.723 -6.235 -12.630 1.00 90.31 92 THR A N 1
ATOM 674 C CA . THR A 1 92 ? 20.164 -6.101 -12.851 1.00 90.31 92 THR A CA 1
ATOM 675 C C . THR A 1 92 ? 20.433 -6.019 -14.351 1.00 90.31 92 THR A C 1
ATOM 677 O O . THR A 1 92 ? 19.642 -6.505 -15.163 1.00 90.31 92 THR A O 1
ATOM 680 N N . CYS A 1 93 ? 21.522 -5.361 -14.744 1.00 91.50 93 CYS A N 1
ATOM 681 C CA . CYS A 1 93 ? 21.902 -5.209 -16.143 1.00 91.50 93 CYS A CA 1
ATOM 682 C C . CYS A 1 93 ? 23.409 -5.389 -16.283 1.00 91.50 93 CYS A C 1
ATOM 684 O O . CYS A 1 93 ? 24.162 -4.675 -15.630 1.00 91.50 93 CYS A O 1
ATOM 686 N N . ASP A 1 94 ? 23.813 -6.258 -17.203 1.00 88.31 94 ASP A N 1
ATOM 687 C CA . ASP A 1 94 ? 25.206 -6.477 -17.585 1.00 88.31 94 ASP A CA 1
ATOM 688 C C . ASP A 1 94 ? 25.354 -6.410 -19.107 1.00 88.31 94 ASP A C 1
ATOM 690 O O . ASP A 1 94 ? 24.376 -6.291 -19.854 1.00 88.31 94 ASP A O 1
ATOM 694 N N . GLN A 1 95 ? 26.598 -6.439 -19.577 1.00 85.38 95 GLN A N 1
ATOM 695 C CA . GLN A 1 95 ? 26.913 -6.598 -20.990 1.00 85.38 95 GLN A CA 1
ATOM 696 C C . GLN A 1 95 ? 27.427 -8.009 -21.248 1.00 85.38 95 GLN A C 1
ATOM 698 O O . GLN A 1 95 ? 28.369 -8.463 -20.603 1.00 85.38 95 GLN A O 1
ATOM 703 N N . ILE A 1 96 ? 26.843 -8.666 -22.243 1.00 79.94 96 ILE A N 1
ATOM 704 C CA . ILE A 1 96 ? 27.330 -9.931 -22.784 1.00 79.94 96 ILE A CA 1
ATOM 705 C C . ILE A 1 96 ? 27.830 -9.705 -24.208 1.00 79.94 96 ILE A C 1
ATOM 707 O O . ILE A 1 96 ? 27.231 -8.960 -24.987 1.00 79.94 96 ILE A O 1
ATOM 711 N N . THR A 1 97 ? 28.932 -10.357 -24.557 1.00 79.19 97 THR A N 1
ATOM 712 C CA . THR A 1 97 ? 29.473 -10.342 -25.919 1.00 79.19 97 THR A CA 1
ATOM 713 C C . THR A 1 97 ? 28.970 -11.577 -26.652 1.00 79.19 97 THR A C 1
ATOM 715 O O . THR A 1 97 ? 29.195 -12.701 -26.202 1.00 79.19 97 THR A O 1
ATOM 718 N N . GLY A 1 98 ? 28.259 -11.371 -27.760 1.00 66.81 98 GLY A N 1
ATOM 719 C CA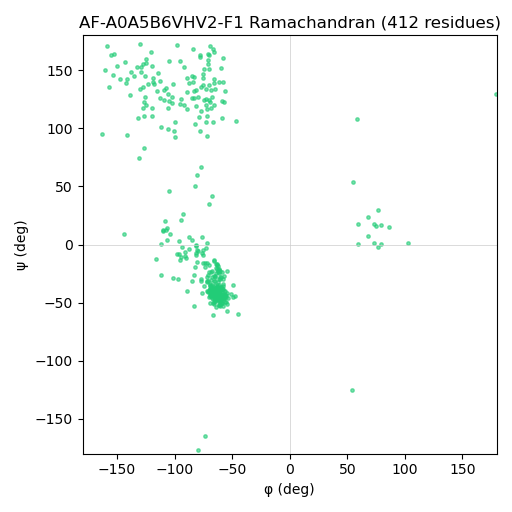 . GLY A 1 98 ? 27.812 -12.442 -28.643 1.00 66.81 98 GLY A CA 1
ATOM 720 C C . GLY A 1 98 ? 28.979 -13.148 -29.335 1.00 66.81 98 GLY A C 1
ATOM 721 O O . GLY A 1 98 ? 30.110 -12.660 -29.361 1.00 66.81 98 GLY A O 1
ATOM 722 N N . GLN A 1 99 ? 28.707 -14.311 -29.930 1.00 67.94 99 GLN A N 1
ATOM 723 C CA . GLN A 1 99 ? 29.706 -15.062 -30.710 1.00 67.94 99 GLN A CA 1
ATOM 724 C C . GLN A 1 99 ? 30.185 -14.300 -31.959 1.00 67.94 99 GLN A C 1
ATOM 726 O O . GLN A 1 99 ? 31.257 -14.578 -32.487 1.00 67.94 99 GLN A O 1
ATOM 731 N N . ASP A 1 100 ? 29.398 -13.326 -32.408 1.00 73.69 100 ASP A N 1
ATOM 732 C CA . ASP A 1 100 ? 29.688 -12.379 -33.484 1.00 73.69 100 ASP A CA 1
ATOM 733 C C . ASP A 1 100 ? 30.561 -11.187 -33.040 1.00 73.69 100 ASP A C 1
ATOM 735 O O . ASP A 1 100 ? 30.899 -10.331 -33.857 1.00 73.69 100 ASP A O 1
ATOM 739 N N . GLY A 1 101 ? 30.939 -11.120 -31.758 1.00 73.50 101 GLY A N 1
ATOM 740 C CA . GLY A 1 101 ? 31.719 -10.027 -31.178 1.00 73.50 101 GLY A CA 1
ATOM 741 C C . GLY A 1 101 ? 30.901 -8.774 -30.849 1.00 73.50 101 GLY A C 1
ATOM 742 O O . GLY A 1 101 ? 31.471 -7.801 -30.353 1.00 73.50 101 GLY A O 1
ATOM 743 N N . LEU A 1 102 ? 29.585 -8.775 -31.089 1.00 74.69 102 LEU A N 1
ATOM 744 C CA . LEU A 1 102 ? 28.716 -7.651 -30.752 1.00 74.69 102 LEU A CA 1
ATOM 745 C C . LEU A 1 102 ? 28.331 -7.703 -29.273 1.00 74.69 102 LEU A C 1
ATOM 747 O O . LEU A 1 102 ? 27.920 -8.737 -28.745 1.00 74.69 102 LEU A O 1
ATOM 751 N N . THR A 1 103 ? 28.447 -6.567 -28.588 1.00 79.38 103 THR A N 1
ATOM 752 C CA . THR A 1 103 ? 27.998 -6.443 -27.202 1.00 79.38 103 THR A CA 1
ATOM 753 C C . THR A 1 103 ? 26.504 -6.149 -27.156 1.00 79.38 103 THR A C 1
ATOM 755 O O . THR A 1 103 ? 25.992 -5.255 -27.832 1.00 79.38 103 THR A O 1
ATOM 758 N N . GLN A 1 104 ? 25.790 -6.895 -26.322 1.00 82.44 104 GLN A N 1
ATOM 759 C CA . GLN A 1 104 ? 24.374 -6.688 -26.048 1.00 82.44 104 GLN A CA 1
ATOM 760 C C . GLN A 1 104 ? 24.135 -6.643 -24.540 1.00 82.44 104 GLN A C 1
ATOM 762 O O . GLN A 1 104 ?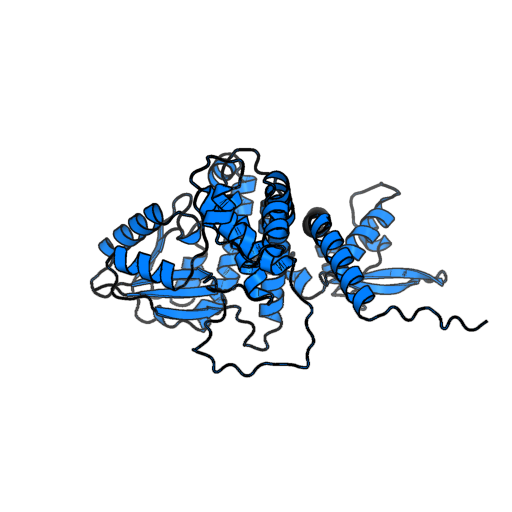 24.889 -7.216 -23.755 1.00 82.44 104 GLN A O 1
ATOM 767 N N . ARG A 1 105 ? 23.087 -5.929 -24.123 1.00 89.56 105 ARG A N 1
ATOM 768 C CA . ARG A 1 105 ? 22.670 -5.914 -22.719 1.00 89.56 105 ARG A CA 1
ATOM 769 C C . ARG A 1 105 ? 21.958 -7.215 -22.373 1.00 89.56 105 ARG A C 1
ATOM 771 O O . ARG A 1 105 ? 21.106 -7.679 -23.135 1.00 89.56 105 ARG A O 1
ATOM 778 N N . SER A 1 106 ? 22.289 -7.754 -21.211 1.00 90.12 106 SER A N 1
ATOM 779 C CA . SER A 1 106 ? 21.560 -8.833 -20.559 1.00 90.12 106 SER A CA 1
ATOM 780 C C . SER A 1 106 ? 20.945 -8.325 -19.266 1.00 90.12 106 SER A C 1
ATOM 782 O O . SER A 1 106 ? 21.509 -7.461 -18.595 1.00 90.12 106 SER A O 1
ATOM 784 N N . TYR A 1 107 ? 19.788 -8.873 -18.913 1.00 92.94 107 TYR A N 1
ATOM 785 C CA . TYR A 1 107 ? 19.031 -8.463 -17.738 1.00 92.94 107 TYR A CA 1
ATOM 786 C C . TYR A 1 107 ? 18.788 -9.645 -16.808 1.00 92.94 107 TYR A C 1
ATOM 788 O O . TYR A 1 107 ? 18.465 -10.738 -17.272 1.00 92.94 107 TYR A O 1
ATOM 796 N N . GLY A 1 108 ? 18.928 -9.408 -15.507 1.00 89.62 108 GLY A N 1
ATOM 797 C CA . GLY A 1 108 ? 18.558 -10.336 -14.440 1.00 89.62 108 GLY A CA 1
ATOM 798 C C . GLY A 1 108 ? 17.515 -9.712 -13.513 1.00 89.62 108 GLY A C 1
ATOM 799 O O . GLY A 1 108 ? 17.260 -8.505 -13.558 1.00 89.62 108 GLY A O 1
ATOM 800 N N . LEU A 1 109 ? 16.877 -10.532 -12.680 1.00 89.56 109 LEU A N 1
ATOM 801 C CA . LEU A 1 109 ? 15.904 -10.050 -11.701 1.00 89.56 109 LEU A CA 1
ATOM 802 C C . LEU A 1 109 ? 16.632 -9.596 -10.427 1.00 89.56 109 LEU A C 1
ATOM 804 O O . LEU A 1 109 ? 17.397 -10.364 -9.848 1.00 89.56 109 LEU A O 1
ATOM 808 N N . ALA A 1 110 ? 16.389 -8.363 -9.978 1.00 87.56 110 ALA A N 1
ATOM 809 C CA . ALA A 1 110 ? 16.886 -7.889 -8.686 1.00 87.56 110 ALA A CA 1
ATOM 810 C C . ALA A 1 110 ? 15.952 -8.310 -7.535 1.00 87.56 110 ALA A C 1
ATOM 812 O O . ALA A 1 110 ? 14.810 -8.719 -7.767 1.00 87.56 110 ALA A O 1
ATOM 813 N N . SER A 1 111 ? 16.405 -8.159 -6.286 1.00 83.56 111 SER A N 1
ATOM 814 C CA . SER A 1 111 ? 15.652 -8.569 -5.090 1.00 83.56 111 SER A CA 1
ATOM 815 C C . SER A 1 111 ? 14.273 -7.912 -5.003 1.00 83.56 111 SER A C 1
ATOM 817 O O . SER A 1 111 ? 13.286 -8.599 -4.762 1.00 83.56 111 SER A O 1
ATOM 819 N N . ILE A 1 112 ? 14.168 -6.614 -5.294 1.00 81.69 112 ILE A N 1
ATOM 820 C CA . ILE A 1 112 ? 12.892 -5.890 -5.317 1.00 81.69 112 ILE A CA 1
ATOM 821 C C . ILE A 1 112 ? 11.968 -6.335 -6.465 1.00 81.69 112 ILE A C 1
ATOM 823 O O . ILE A 1 112 ? 10.744 -6.327 -6.324 1.00 81.69 112 ILE A O 1
ATOM 827 N N . GLY A 1 113 ? 12.536 -6.768 -7.597 1.00 84.12 113 GLY A N 1
ATOM 828 C CA . GLY A 1 113 ? 11.783 -7.218 -8.769 1.00 84.12 113 GLY A CA 1
ATOM 829 C C . GLY A 1 113 ? 10.889 -8.424 -8.474 1.00 84.12 113 GLY A C 1
ATOM 830 O O . GLY A 1 113 ? 9.802 -8.532 -9.045 1.00 84.12 113 GLY A O 1
ATOM 831 N N . LYS A 1 114 ? 11.288 -9.279 -7.520 1.00 86.06 114 LYS A N 1
ATOM 832 C CA . LYS A 1 114 ? 10.530 -10.474 -7.113 1.00 86.06 114 LYS A CA 1
ATOM 833 C C . LYS A 1 114 ? 9.144 -10.146 -6.556 1.00 86.06 114 LYS A C 1
ATOM 835 O O . LYS A 1 114 ? 8.221 -10.928 -6.738 1.00 86.06 114 LYS A O 1
ATOM 840 N N . TYR A 1 115 ? 8.964 -8.977 -5.936 1.00 84.06 115 TYR A N 1
ATOM 841 C CA . TYR A 1 115 ? 7.672 -8.594 -5.365 1.00 84.06 115 TYR A CA 1
ATOM 842 C C . TYR A 1 115 ? 6.649 -8.164 -6.424 1.00 84.06 115 TYR A C 1
ATOM 844 O O . TYR A 1 115 ? 5.475 -8.002 -6.102 1.00 84.06 115 TYR A O 1
ATOM 852 N N . PHE A 1 116 ? 7.058 -8.001 -7.686 1.00 85.94 116 PHE A N 1
ATOM 853 C CA . PHE A 1 116 ? 6.159 -7.774 -8.823 1.00 85.94 116 PHE A CA 1
ATOM 854 C C . PHE A 1 116 ? 5.822 -9.066 -9.584 1.00 85.94 116 PHE A C 1
ATOM 856 O O . PHE A 1 116 ? 5.076 -9.021 -10.559 1.00 85.94 116 PHE A O 1
ATOM 863 N N . LEU A 1 117 ? 6.317 -10.212 -9.105 1.00 84.38 117 LEU A N 1
ATOM 864 C CA . LEU A 1 117 ? 5.952 -11.558 -9.546 1.00 84.38 117 LEU A CA 1
ATOM 865 C C . LEU A 1 117 ? 5.042 -12.212 -8.510 1.00 84.38 117 LEU A C 1
ATOM 867 O O . LEU A 1 117 ? 5.028 -11.794 -7.354 1.00 84.38 117 LEU A O 1
ATOM 871 N N . GLN A 1 118 ? 4.266 -13.214 -8.919 1.00 79.81 118 GLN A N 1
ATOM 872 C CA . GLN A 1 118 ? 3.529 -14.043 -7.965 1.00 79.81 118 GLN A CA 1
ATOM 873 C C . GLN A 1 118 ? 4.503 -14.997 -7.270 1.00 79.81 118 GLN A C 1
ATOM 875 O O . GLN A 1 118 ? 5.209 -15.749 -7.940 1.00 79.81 118 GLN A O 1
ATOM 880 N N . ASN A 1 119 ? 4.542 -14.965 -5.938 1.00 73.38 119 ASN A N 1
ATOM 881 C CA . ASN A 1 119 ? 5.253 -15.976 -5.153 1.00 73.38 119 ASN A CA 1
ATOM 882 C C . ASN A 1 119 ? 4.420 -17.275 -5.014 1.00 73.38 119 ASN A C 1
ATOM 884 O O . ASN A 1 119 ? 3.322 -17.378 -5.561 1.00 73.38 119 ASN A O 1
ATOM 888 N N . GLU A 1 120 ? 4.925 -18.258 -4.260 1.00 70.56 120 GLU A N 1
ATOM 889 C CA . GLU A 1 120 ? 4.251 -19.551 -4.026 1.00 70.56 120 GLU A CA 1
ATOM 890 C C . GLU A 1 120 ? 2.855 -19.414 -3.390 1.00 70.56 120 GLU A C 1
ATOM 892 O O . GLU A 1 120 ? 1.960 -20.208 -3.676 1.00 70.56 120 GLU A O 1
ATOM 897 N N . ASP A 1 121 ? 2.640 -18.364 -2.597 1.00 63.97 121 ASP A N 1
ATOM 898 C CA . ASP A 1 121 ? 1.352 -18.031 -1.980 1.00 63.97 121 ASP A CA 1
ATOM 899 C C . ASP A 1 121 ? 0.432 -17.208 -2.910 1.00 63.97 121 ASP A C 1
ATOM 901 O O . ASP A 1 121 ? -0.648 -16.771 -2.505 1.00 63.97 121 ASP A O 1
ATOM 905 N N . GLY A 1 122 ? 0.852 -16.958 -4.157 1.00 68.00 122 GLY A N 1
ATOM 906 C CA . GLY A 1 122 ? 0.144 -16.127 -5.136 1.00 68.00 122 GLY A CA 1
ATOM 907 C C . GLY A 1 122 ? 0.234 -14.619 -4.867 1.00 68.00 122 GLY A C 1
ATOM 908 O O . GLY A 1 122 ? -0.556 -13.844 -5.412 1.00 68.00 122 GLY A O 1
ATOM 909 N N . VAL A 1 123 ? 1.170 -14.186 -4.018 1.00 70.19 123 VAL A N 1
ATOM 910 C CA . VAL A 1 123 ? 1.312 -12.808 -3.529 1.00 70.19 123 VAL A CA 1
ATOM 911 C C . VAL A 1 123 ? 2.214 -11.981 -4.462 1.00 70.19 123 VAL A C 1
ATOM 913 O O . VAL A 1 123 ? 3.300 -12.431 -4.812 1.00 70.19 123 VAL A O 1
ATOM 916 N N . SER A 1 124 ? 1.777 -10.771 -4.855 1.00 80.94 124 SER A N 1
ATOM 917 C CA . SER A 1 124 ? 2.510 -9.811 -5.707 1.00 80.94 124 SER A CA 1
ATOM 918 C C . SER A 1 124 ? 1.977 -8.370 -5.575 1.00 80.94 124 SER A C 1
ATOM 920 O O . SER A 1 124 ? 0.777 -8.181 -5.396 1.00 80.94 124 SER A O 1
ATOM 922 N N . PHE A 1 125 ? 2.808 -7.336 -5.755 1.00 80.88 125 PHE A N 1
ATOM 923 C CA . PHE A 1 125 ? 2.384 -5.925 -5.846 1.00 80.88 125 PHE A CA 1
ATOM 924 C C . PHE A 1 125 ? 1.837 -5.515 -7.223 1.00 80.88 125 PHE A C 1
ATOM 926 O O . PHE A 1 125 ? 1.321 -4.403 -7.367 1.00 80.88 125 PHE A O 1
ATOM 933 N N . ALA A 1 126 ? 1.889 -6.391 -8.229 1.00 79.94 126 ALA A N 1
ATOM 934 C CA . ALA A 1 126 ? 1.330 -6.123 -9.556 1.00 79.94 126 ALA A CA 1
ATOM 935 C C . ALA A 1 126 ? -0.139 -5.625 -9.539 1.00 79.94 126 ALA A C 1
ATOM 937 O O . ALA A 1 126 ? -0.449 -4.659 -10.247 1.00 79.94 126 ALA A O 1
ATOM 938 N N . PRO A 1 127 ? -1.060 -6.189 -8.727 1.00 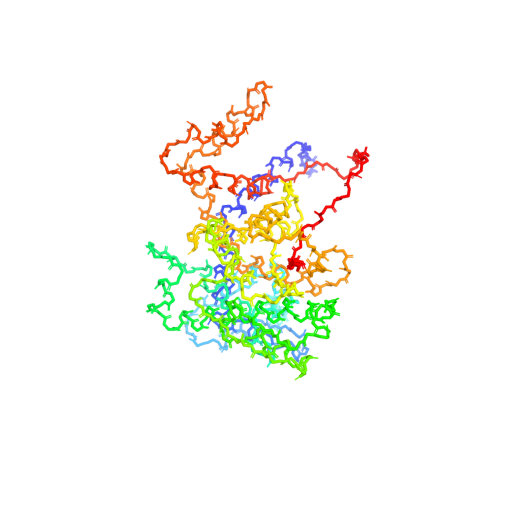74.50 127 PRO A N 1
ATOM 939 C CA . PRO A 1 127 ? -2.437 -5.701 -8.663 1.00 74.50 127 PRO A CA 1
ATOM 940 C C . PRO A 1 127 ? -2.552 -4.283 -8.076 1.00 74.50 127 PRO A C 1
ATOM 942 O O . PRO A 1 127 ? -3.314 -3.470 -8.603 1.00 74.50 127 PRO A O 1
ATOM 945 N N . LEU A 1 128 ? -1.745 -3.948 -7.058 1.00 71.50 128 LEU A N 1
ATOM 946 C CA . LEU A 1 128 ? -1.685 -2.595 -6.485 1.00 71.50 128 LEU A CA 1
ATOM 947 C C . LEU A 1 128 ? -1.204 -1.578 -7.527 1.00 71.50 128 LEU A C 1
ATOM 949 O O . LEU A 1 128 ? -1.782 -0.506 -7.678 1.00 71.50 128 LEU A O 1
ATOM 953 N N . GLN A 1 129 ? -0.185 -1.937 -8.303 1.00 73.06 129 GLN A N 1
ATOM 954 C CA . GLN A 1 129 ? 0.314 -1.082 -9.371 1.00 73.06 129 GLN A CA 1
ATOM 955 C C . GLN A 1 129 ? -0.737 -0.828 -10.463 1.00 73.06 129 GLN A C 1
ATOM 957 O O . GLN A 1 129 ? -0.913 0.306 -10.912 1.00 73.06 129 GLN A O 1
ATOM 962 N N . ARG A 1 130 ? -1.447 -1.873 -10.913 1.00 71.31 130 ARG A N 1
ATOM 963 C CA . ARG A 1 130 ? -2.515 -1.733 -11.919 1.00 71.31 130 ARG A CA 1
ATOM 964 C C . ARG A 1 130 ? -3.590 -0.761 -11.455 1.00 71.31 130 ARG A C 1
ATOM 966 O O . ARG A 1 130 ? -4.067 0.044 -12.255 1.00 71.31 130 ARG A O 1
ATOM 973 N N . PHE A 1 131 ? -3.919 -0.836 -10.172 1.00 66.81 131 PHE A N 1
ATOM 974 C CA . PHE A 1 131 ? -4.869 0.041 -9.525 1.00 66.81 131 PHE A CA 1
ATOM 975 C C . PHE A 1 131 ? -4.398 1.505 -9.515 1.00 66.81 131 PHE A C 1
ATOM 977 O O . PHE A 1 131 ? -5.076 2.365 -10.076 1.00 66.81 131 PHE A O 1
ATOM 984 N N . SER A 1 132 ? -3.192 1.776 -9.006 1.00 65.62 132 SER A N 1
ATOM 985 C CA . SER A 1 132 ? -2.607 3.127 -8.937 1.00 65.62 132 SER A CA 1
ATOM 986 C C . SER A 1 132 ? -2.389 3.787 -10.308 1.00 65.62 132 SER A C 1
ATOM 988 O O . SER A 1 132 ? -2.284 5.011 -10.411 1.00 65.62 132 SER A O 1
ATOM 990 N N . CYS A 1 133 ? -2.284 2.997 -11.380 1.00 61.12 133 CYS A N 1
ATOM 991 C CA . CYS A 1 133 ? -2.119 3.487 -12.750 1.00 61.12 133 CYS A CA 1
ATOM 992 C C . CYS A 1 133 ? -3.443 3.699 -13.510 1.00 61.12 133 CYS A C 1
ATOM 994 O O . CYS A 1 133 ? -3.409 4.259 -14.611 1.00 61.12 133 CYS A O 1
ATOM 996 N N . LYS A 1 134 ? -4.600 3.258 -12.988 1.00 64.25 134 LYS A N 1
ATOM 997 C CA . LYS A 1 134 ? -5.899 3.460 -13.652 1.00 64.25 134 LYS A CA 1
ATOM 998 C C . LYS A 1 134 ? -6.416 4.862 -13.314 1.00 64.25 134 LYS A C 1
ATOM 1000 O O . LYS A 1 134 ? -6.517 5.254 -12.157 1.00 64.25 134 LYS A O 1
ATOM 1005 N N . LYS A 1 135 ? -6.737 5.648 -14.343 1.00 53.25 135 LYS A N 1
ATOM 1006 C CA . LYS A 1 135 ? -7.281 7.000 -14.177 1.00 53.25 135 LYS A CA 1
ATOM 1007 C C . LYS A 1 135 ? -8.729 6.892 -13.689 1.00 53.25 135 LYS A C 1
ATOM 1009 O O . LYS A 1 135 ? -9.608 6.542 -14.473 1.00 53.25 135 LYS A O 1
ATOM 1014 N N . ALA A 1 136 ? -8.973 7.170 -12.411 1.00 52.69 136 ALA A N 1
ATOM 1015 C CA . ALA A 1 136 ? -10.324 7.273 -11.867 1.00 52.69 136 ALA A CA 1
ATOM 1016 C C . ALA A 1 136 ? -10.968 8.570 -12.384 1.00 52.69 136 ALA A C 1
ATOM 1018 O O . ALA A 1 136 ? -10.757 9.659 -11.855 1.00 52.69 136 ALA A O 1
ATOM 1019 N N . PHE A 1 137 ? -11.698 8.483 -13.495 1.00 46.75 137 PHE A N 1
ATOM 1020 C CA . PHE A 1 137 ? -12.494 9.599 -13.993 1.00 46.75 137 PHE A CA 1
ATOM 1021 C C . PHE A 1 137 ? -13.783 9.701 -13.169 1.00 46.75 137 PHE A C 1
ATOM 1023 O O . PHE A 1 137 ? -14.737 8.977 -13.430 1.00 46.75 137 PHE A O 1
ATOM 1030 N N . GLY A 1 138 ? -13.804 10.595 -12.178 1.00 51.06 138 GLY A N 1
ATOM 1031 C CA . GLY A 1 138 ? -15.037 11.094 -11.552 1.00 51.06 138 GLY A CA 1
ATOM 1032 C C . GLY A 1 138 ? -15.864 10.104 -10.721 1.00 51.06 138 GLY A C 1
ATOM 1033 O O . GLY A 1 138 ? -16.950 10.478 -10.298 1.00 51.06 138 GLY A O 1
ATOM 1034 N N . LYS A 1 139 ? -15.373 8.883 -10.480 1.00 58.47 139 LYS A N 1
ATOM 1035 C CA . LYS A 1 139 ? -15.968 7.890 -9.570 1.00 58.47 139 LYS A CA 1
ATOM 1036 C C . LYS A 1 139 ? -14.987 7.548 -8.454 1.00 58.47 139 LYS A C 1
ATOM 1038 O O . LYS A 1 139 ? -13.780 7.471 -8.702 1.00 58.47 139 LYS A O 1
ATOM 1043 N N . HIS A 1 140 ? -15.500 7.331 -7.248 1.00 71.50 140 HIS A N 1
ATOM 1044 C CA . HIS A 1 140 ? -14.689 6.910 -6.102 1.00 71.50 140 HIS A CA 1
ATOM 1045 C C . HIS A 1 140 ? -14.352 5.417 -6.172 1.00 71.50 140 HIS A C 1
ATOM 1047 O O . HIS A 1 140 ? -15.019 4.664 -6.879 1.00 71.50 140 HIS A O 1
ATOM 1053 N N . LEU A 1 141 ? -13.327 4.972 -5.429 1.00 71.81 141 LEU A N 1
ATOM 1054 C CA . LEU A 1 141 ? -12.819 3.594 -5.496 1.00 71.81 141 LEU A CA 1
ATOM 1055 C C . LEU A 1 141 ? -13.920 2.539 -5.495 1.00 71.81 141 LEU A C 1
ATOM 1057 O O . LEU A 1 141 ? -14.044 1.753 -6.421 1.00 71.81 141 LEU A O 1
ATOM 1061 N N . PHE A 1 142 ? -14.722 2.525 -4.438 1.00 72.56 142 PHE A N 1
ATOM 1062 C CA . PHE A 1 142 ? -15.663 1.441 -4.206 1.00 72.56 142 PHE A CA 1
ATOM 1063 C C . PHE A 1 142 ? -16.864 1.494 -5.156 1.00 72.56 142 PHE A C 1
ATOM 1065 O O . PHE A 1 142 ? -17.482 0.463 -5.389 1.00 72.56 142 PHE A O 1
ATOM 1072 N N . GLU A 1 143 ? -17.135 2.647 -5.775 1.00 73.94 143 GLU A N 1
ATOM 1073 C CA . GLU A 1 143 ? -18.077 2.748 -6.896 1.00 73.94 143 GLU A CA 1
ATOM 1074 C C . GLU A 1 143 ? -17.491 2.095 -8.153 1.00 73.94 143 GLU A C 1
ATOM 1076 O O . GLU A 1 143 ? -18.187 1.373 -8.855 1.00 73.94 143 GLU A O 1
ATOM 1081 N N . LEU A 1 144 ? -16.192 2.289 -8.414 1.00 70.50 144 LEU A N 1
ATOM 1082 C CA . LEU A 1 144 ? -15.497 1.611 -9.512 1.00 70.50 144 LEU A CA 1
ATOM 1083 C C . LEU A 1 144 ? -15.413 0.096 -9.293 1.00 70.50 144 LEU A C 1
ATOM 1085 O O . LEU A 1 144 ? -15.584 -0.650 -10.249 1.00 70.50 144 LEU A O 1
ATOM 1089 N N . LEU A 1 145 ? -15.161 -0.358 -8.059 1.00 76.12 145 LEU A N 1
ATOM 1090 C CA . LEU A 1 145 ? -15.092 -1.789 -7.734 1.00 76.12 145 LEU A CA 1
ATOM 1091 C C . LEU A 1 145 ? -16.459 -2.470 -7.821 1.00 76.12 145 LEU A C 1
ATOM 1093 O O . LEU A 1 145 ? -16.525 -3.627 -8.219 1.00 76.12 145 LEU A O 1
ATOM 1097 N N . ALA A 1 146 ? -17.536 -1.773 -7.452 1.00 78.44 146 ALA A N 1
ATOM 1098 C CA . ALA A 1 146 ? -18.891 -2.309 -7.558 1.00 78.44 146 ALA A CA 1
ATOM 1099 C C . ALA A 1 146 ? -19.327 -2.533 -9.018 1.00 78.44 146 ALA A C 1
ATOM 1101 O O . ALA A 1 146 ? -20.147 -3.409 -9.276 1.00 78.44 146 ALA A O 1
ATOM 1102 N N . ASP A 1 147 ? -18.764 -1.763 -9.954 1.00 79.62 147 ASP A N 1
ATOM 1103 C CA . ASP A 1 147 ? -19.108 -1.805 -11.378 1.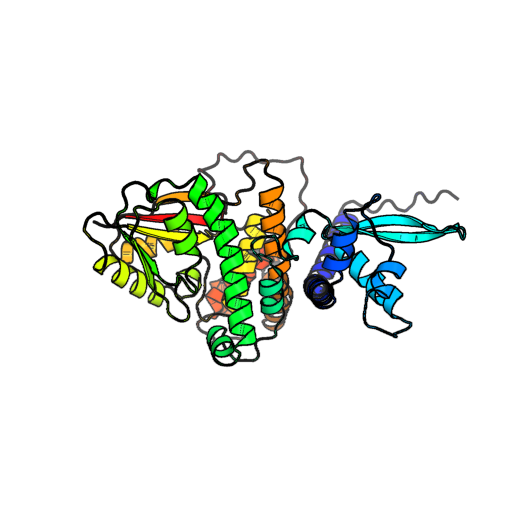00 79.62 147 ASP A CA 1
ATOM 1104 C C . ASP A 1 147 ? -18.167 -2.700 -12.224 1.00 79.62 147 ASP A C 1
ATOM 1106 O O . ASP A 1 147 ? -18.421 -2.894 -13.414 1.00 79.62 147 ASP A O 1
ATOM 1110 N N . ASP A 1 148 ? -17.059 -3.205 -11.663 1.00 78.50 148 ASP A N 1
ATOM 1111 C CA . ASP A 1 148 ? -15.981 -3.893 -12.399 1.00 78.50 148 ASP A CA 1
ATOM 1112 C C . ASP A 1 148 ? -15.441 -5.086 -11.582 1.00 78.50 148 ASP A C 1
ATOM 1114 O O . ASP A 1 148 ? -14.557 -4.935 -10.734 1.00 78.50 148 ASP A O 1
ATOM 1118 N N . ASP A 1 149 ? -15.973 -6.288 -11.844 1.00 81.38 149 ASP A N 1
ATOM 1119 C CA . ASP A 1 149 ? -15.615 -7.532 -11.137 1.00 81.38 149 ASP A CA 1
ATOM 1120 C C . ASP A 1 149 ? -14.117 -7.866 -11.231 1.00 81.38 149 ASP A C 1
ATOM 1122 O O . ASP A 1 149 ? -13.506 -8.312 -10.255 1.00 81.38 149 ASP A O 1
ATOM 1126 N N . ASP A 1 150 ? -13.497 -7.621 -12.387 1.00 77.38 150 ASP A N 1
ATOM 1127 C CA . ASP A 1 150 ? -12.067 -7.859 -12.590 1.00 77.38 150 ASP A CA 1
ATOM 1128 C C . ASP A 1 150 ? -11.225 -6.876 -11.767 1.00 77.38 150 ASP A C 1
ATOM 1130 O O . ASP A 1 150 ? -10.193 -7.251 -11.188 1.00 77.38 150 ASP A O 1
ATOM 1134 N N . MET A 1 151 ? -11.673 -5.621 -11.658 1.00 71.44 151 MET A N 1
ATOM 1135 C CA . MET A 1 151 ? -11.056 -4.638 -10.772 1.00 71.44 151 MET A CA 1
ATOM 1136 C C . MET A 1 151 ? -11.265 -4.994 -9.303 1.00 71.44 151 MET A C 1
ATOM 1138 O O . MET A 1 151 ? -10.304 -4.925 -8.541 1.00 71.44 151 MET A O 1
ATOM 1142 N N . SER A 1 152 ? -12.466 -5.417 -8.910 1.00 77.38 152 SER A N 1
ATOM 1143 C CA . SER A 1 152 ? -12.772 -5.883 -7.553 1.00 77.38 152 SER A CA 1
ATOM 1144 C C . SER A 1 152 ? -11.872 -7.050 -7.154 1.00 77.38 152 SER A C 1
ATOM 1146 O O . SER A 1 152 ? -11.217 -7.024 -6.109 1.00 77.38 152 SER A O 1
ATOM 1148 N N . LYS A 1 153 ? -11.722 -8.041 -8.039 1.00 79.56 153 LYS A N 1
ATOM 1149 C CA . LYS A 1 153 ? -10.813 -9.171 -7.838 1.00 79.56 153 LYS A CA 1
ATOM 1150 C C . LYS A 1 153 ? -9.359 -8.721 -7.715 1.00 79.56 153 LYS A C 1
ATOM 1152 O O . LYS A 1 153 ? -8.668 -9.151 -6.793 1.00 79.56 153 LYS A O 1
ATOM 1157 N N . SER A 1 154 ? -8.907 -7.836 -8.603 1.00 72.06 154 SER A N 1
ATOM 1158 C CA . SER A 1 154 ? -7.542 -7.294 -8.572 1.00 72.06 154 SER A CA 1
ATOM 1159 C C . SER A 1 154 ? -7.274 -6.491 -7.294 1.00 72.06 154 SER A C 1
ATOM 1161 O O . SER A 1 154 ? -6.212 -6.628 -6.690 1.00 72.06 154 SER A O 1
ATOM 1163 N N . PHE A 1 155 ? -8.241 -5.692 -6.843 1.00 76.25 155 PHE A N 1
ATOM 1164 C CA . PHE A 1 155 ? -8.163 -4.928 -5.603 1.00 76.25 155 PHE A CA 1
ATOM 1165 C C . PHE A 1 155 ? -8.090 -5.848 -4.380 1.00 76.25 155 PHE A C 1
ATOM 1167 O O . PHE A 1 155 ? -7.185 -5.709 -3.561 1.00 76.25 155 PHE A O 1
ATOM 1174 N N . ASN A 1 156 ? -8.972 -6.845 -4.290 1.00 79.00 156 ASN A N 1
ATOM 1175 C CA . ASN A 1 156 ? -8.969 -7.807 -3.187 1.00 79.00 156 ASN A CA 1
ATOM 1176 C C . ASN A 1 156 ? -7.665 -8.616 -3.134 1.00 79.00 156 ASN A C 1
ATOM 1178 O O . ASN A 1 156 ? -7.135 -8.868 -2.052 1.00 79.00 156 ASN A O 1
ATOM 1182 N N . GLN A 1 157 ? -7.098 -8.969 -4.292 1.00 77.06 157 GLN A N 1
ATOM 1183 C CA . GLN A 1 157 ? -5.770 -9.580 -4.372 1.00 77.06 157 GLN A CA 1
ATOM 1184 C C . GLN A 1 157 ? -4.676 -8.630 -3.867 1.00 77.06 157 GLN A C 1
ATOM 1186 O O . GLN A 1 157 ? -3.855 -9.044 -3.051 1.00 77.06 157 GLN A O 1
ATOM 1191 N N . ALA A 1 158 ? -4.691 -7.356 -4.283 1.00 73.69 158 ALA A N 1
ATOM 1192 C CA . ALA A 1 158 ? -3.746 -6.344 -3.802 1.00 73.69 158 ALA A CA 1
ATOM 1193 C C . ALA A 1 158 ? -3.800 -6.188 -2.273 1.00 73.69 158 ALA A C 1
ATOM 1195 O O . ALA A 1 158 ? -2.763 -6.151 -1.610 1.00 73.69 158 ALA A O 1
ATOM 1196 N N . MET A 1 159 ? -5.008 -6.118 -1.708 1.00 78.94 159 MET A N 1
ATOM 1197 C CA . MET A 1 159 ? -5.202 -5.980 -0.264 1.00 78.94 159 MET A CA 1
ATOM 1198 C C . MET A 1 159 ? -4.764 -7.239 0.479 1.00 78.94 159 MET A C 1
ATOM 1200 O O . MET A 1 159 ? -4.048 -7.138 1.470 1.00 78.94 159 MET A O 1
ATOM 1204 N N . SER A 1 160 ? -5.087 -8.428 -0.039 1.00 79.19 160 SER A N 1
ATOM 1205 C CA . SER A 1 160 ? -4.626 -9.690 0.545 1.00 79.19 160 SER A CA 1
ATOM 1206 C C . SER A 1 160 ? -3.099 -9.782 0.580 1.00 79.19 160 SER A C 1
ATOM 1208 O O . SER A 1 160 ? -2.546 -10.266 1.562 1.00 79.19 160 SER A O 1
ATOM 1210 N N . VAL A 1 161 ? -2.413 -9.307 -0.462 1.00 74.62 161 VAL A N 1
ATOM 1211 C CA . VAL A 1 161 ? -0.944 -9.265 -0.525 1.00 74.62 161 VAL A CA 1
ATOM 1212 C C . VAL A 1 161 ? -0.370 -8.396 0.582 1.00 74.62 161 VAL A C 1
ATOM 1214 O O . VAL A 1 161 ? 0.483 -8.842 1.350 1.00 74.62 161 VAL A O 1
ATOM 1217 N N . TYR A 1 162 ? -0.873 -7.166 0.675 1.00 75.62 162 TYR A N 1
ATOM 1218 C CA . TYR A 1 162 ? -0.444 -6.203 1.678 1.00 75.62 162 TYR A CA 1
ATOM 1219 C C . TYR A 1 162 ? -0.670 -6.738 3.096 1.00 75.62 162 TYR A C 1
ATOM 1221 O O . TYR A 1 162 ? 0.235 -6.723 3.931 1.00 75.62 162 TYR A O 1
ATOM 1229 N N . THR A 1 163 ? -1.864 -7.282 3.337 1.00 82.94 163 THR A N 1
ATOM 1230 C CA . THR A 1 163 ? -2.243 -7.928 4.590 1.00 82.94 163 THR A CA 1
ATOM 1231 C C . THR A 1 163 ? -1.297 -9.063 4.955 1.00 82.94 163 THR A C 1
ATOM 1233 O O . THR A 1 163 ? -0.824 -9.089 6.085 1.00 82.94 163 THR A O 1
ATOM 1236 N N . THR A 1 164 ? -0.993 -9.985 4.038 1.00 83.06 164 THR A N 1
ATOM 1237 C CA . THR A 1 164 ? -0.123 -11.130 4.343 1.00 83.06 164 THR A CA 1
ATOM 1238 C C . THR A 1 164 ? 1.269 -10.680 4.774 1.00 83.06 164 THR A C 1
ATOM 1240 O O . THR A 1 164 ? 1.770 -11.141 5.799 1.00 83.06 164 THR A O 1
ATOM 1243 N N . LEU A 1 165 ? 1.867 -9.740 4.037 1.00 80.62 165 LEU A N 1
ATOM 1244 C CA . LEU A 1 165 ? 3.200 -9.211 4.331 1.00 80.62 165 LEU A CA 1
ATOM 1245 C C . LEU A 1 165 ? 3.248 -8.554 5.721 1.00 80.62 165 LEU A C 1
ATOM 1247 O O . LEU A 1 165 ? 4.042 -8.947 6.577 1.00 80.62 165 LEU A O 1
ATOM 1251 N N . VAL A 1 166 ? 2.329 -7.621 5.982 1.00 83.00 166 VAL A N 1
ATOM 1252 C CA . VAL A 1 166 ? 2.265 -6.887 7.254 1.00 83.00 166 VAL A CA 1
ATOM 1253 C C . VAL A 1 166 ? 1.900 -7.798 8.421 1.00 83.00 166 VAL A C 1
ATOM 1255 O O . VAL A 1 166 ? 2.530 -7.741 9.481 1.00 83.00 166 VAL A O 1
ATOM 1258 N N . LEU A 1 167 ? 0.882 -8.641 8.259 1.00 87.56 167 LEU A N 1
ATOM 1259 C CA . LEU A 1 167 ? 0.350 -9.427 9.360 1.00 87.56 167 LEU A CA 1
ATOM 1260 C C . LEU A 1 167 ? 1.295 -10.556 9.778 1.00 87.56 167 LEU A C 1
ATOM 1262 O O . LEU A 1 167 ? 1.358 -10.846 10.971 1.00 87.56 167 LEU A O 1
ATOM 1266 N N . ASN A 1 168 ? 2.068 -11.144 8.859 1.00 85.94 168 ASN A N 1
ATOM 1267 C CA . ASN A 1 168 ? 3.076 -12.148 9.214 1.00 85.94 168 ASN A CA 1
ATOM 1268 C C . ASN A 1 168 ? 4.106 -11.579 10.203 1.00 85.94 168 ASN A C 1
ATOM 1270 O O . ASN A 1 168 ? 4.272 -12.132 11.293 1.00 85.94 168 ASN A O 1
ATOM 1274 N N . GLN A 1 169 ? 4.687 -10.413 9.904 1.00 83.00 169 GLN A N 1
ATOM 1275 C CA . GLN A 1 169 ? 5.627 -9.736 10.810 1.00 83.00 169 GLN A CA 1
ATOM 1276 C C . GLN A 1 169 ? 4.966 -9.301 12.125 1.00 83.00 169 GLN A C 1
ATOM 1278 O O . GLN A 1 169 ? 5.534 -9.405 13.218 1.00 83.00 169 GLN A O 1
ATOM 1283 N N . VAL A 1 170 ? 3.718 -8.829 12.048 1.00 87.44 170 VAL A N 1
ATOM 1284 C CA . VAL A 1 170 ? 2.947 -8.479 13.243 1.00 87.44 170 VAL A CA 1
ATOM 1285 C C . VAL A 1 170 ? 2.755 -9.706 14.129 1.00 87.44 170 VAL A C 1
ATOM 1287 O O . VAL A 1 170 ? 2.938 -9.608 15.336 1.00 87.44 170 VAL A O 1
ATOM 1290 N N . LEU A 1 171 ? 2.391 -10.857 13.571 1.00 89.88 171 LEU A N 1
ATOM 1291 C CA . LEU A 1 171 ? 2.135 -12.077 14.331 1.00 89.88 171 LEU A CA 1
ATOM 1292 C C . LEU A 1 171 ? 3.403 -12.647 14.977 1.00 89.88 171 LEU A C 1
ATOM 1294 O O . LEU A 1 171 ? 3.301 -13.417 15.933 1.00 89.88 171 LEU A O 1
ATOM 1298 N N . GLU A 1 172 ? 4.596 -12.336 14.475 1.00 87.50 172 GLU A N 1
ATOM 1299 C CA . GLU A 1 172 ? 5.870 -12.716 15.103 1.00 87.50 172 GLU A CA 1
ATOM 1300 C C . GLU A 1 172 ? 6.148 -11.933 16.389 1.00 87.50 172 GLU A C 1
ATOM 1302 O O . GLU A 1 172 ? 6.594 -12.505 17.384 1.00 87.50 172 GLU A O 1
ATOM 1307 N N . THR A 1 173 ? 5.832 -10.639 16.393 1.00 87.00 173 THR A N 1
ATOM 1308 C CA . THR A 1 173 ? 6.204 -9.720 17.479 1.00 87.00 173 THR A CA 1
ATOM 1309 C C . THR A 1 173 ? 5.053 -9.411 18.439 1.00 87.00 173 THR A C 1
ATOM 1311 O O . THR A 1 173 ? 5.268 -9.149 19.624 1.00 87.00 173 THR A O 1
ATOM 1314 N N . TYR A 1 174 ? 3.809 -9.458 17.964 1.00 89.81 174 TYR A N 1
ATOM 1315 C CA . TYR A 1 174 ? 2.630 -9.094 18.735 1.00 89.81 174 TYR A CA 1
ATOM 1316 C C . TYR A 1 174 ? 2.043 -10.281 19.497 1.00 89.81 174 TYR A C 1
ATOM 1318 O O . TYR A 1 174 ? 1.476 -11.209 18.924 1.00 89.81 174 TYR A O 1
ATOM 1326 N N . LYS A 1 175 ? 2.067 -10.179 20.825 1.00 90.75 175 LYS A N 1
ATOM 1327 C CA . LYS A 1 175 ? 1.556 -11.203 21.749 1.00 90.75 175 LYS A CA 1
ATOM 1328 C C . LYS A 1 175 ? 0.108 -10.998 22.183 1.00 90.75 175 LYS A C 1
ATOM 1330 O O . LYS A 1 175 ? -0.455 -11.816 22.894 1.00 90.75 175 LYS A O 1
ATOM 1335 N N . GLY A 1 176 ? -0.545 -9.922 21.749 1.00 90.88 176 GLY A N 1
ATOM 1336 C CA . GLY A 1 176 ? -1.886 -9.584 22.230 1.00 90.88 176 GLY A CA 1
ATOM 1337 C C . GLY A 1 176 ? -3.016 -10.493 21.731 1.00 90.88 176 GLY A C 1
ATOM 1338 O O . GLY A 1 176 ? -4.160 -10.230 22.086 1.00 90.88 176 GLY A O 1
ATOM 1339 N N . PHE A 1 177 ? -2.737 -11.525 20.934 1.00 93.12 177 PHE A N 1
ATOM 1340 C CA . PHE A 1 177 ? -3.709 -12.578 20.613 1.00 93.12 177 PHE A CA 1
ATOM 1341 C C . PHE A 1 177 ? -3.664 -13.763 21.591 1.00 93.12 177 PHE A C 1
ATOM 1343 O O . PHE A 1 177 ? -4.573 -14.590 21.597 1.00 93.12 177 PHE A O 1
ATOM 1350 N N . GLU A 1 178 ? -2.643 -13.850 22.445 1.00 91.00 178 GLU A N 1
ATOM 1351 C CA . GLU A 1 178 ? -2.558 -14.891 23.469 1.00 91.00 178 GLU A CA 1
ATOM 1352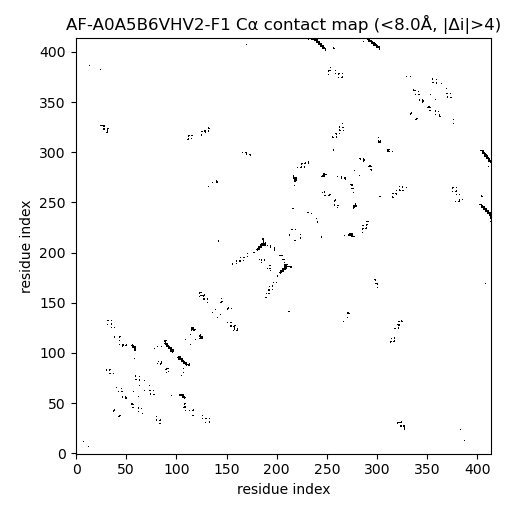 C C . GLU A 1 178 ? -3.695 -14.726 24.491 1.00 91.00 178 GLU A C 1
ATOM 1354 O O . GLU A 1 178 ? -3.994 -13.618 24.937 1.00 91.00 178 GLU A O 1
ATOM 1359 N N . GLY A 1 179 ? -4.372 -15.830 24.822 1.00 89.38 179 GLY A N 1
ATOM 1360 C CA . GLY A 1 179 ? -5.516 -15.838 25.743 1.00 89.38 179 GLY A CA 1
ATOM 1361 C C . GLY A 1 179 ? -6.822 -15.249 25.189 1.00 89.38 179 GLY A C 1
ATOM 1362 O O . GLY A 1 179 ? -7.819 -15.222 25.905 1.00 89.38 179 GLY A O 1
ATOM 1363 N N . VAL A 1 180 ? -6.853 -14.799 23.930 1.00 94.06 180 VAL A N 1
ATOM 1364 C CA . VAL A 1 180 ? -8.085 -14.333 23.275 1.00 94.06 180 VAL A CA 1
ATOM 1365 C C . VAL A 1 180 ? -8.928 -15.538 22.845 1.00 94.06 180 VAL A C 1
ATOM 1367 O O . VAL A 1 180 ? -8.397 -16.500 22.296 1.00 94.06 180 VAL A O 1
ATOM 1370 N N . SER A 1 181 ? -10.240 -15.495 23.087 1.00 94.56 181 SER A N 1
ATOM 1371 C CA . SER A 1 181 ? -11.185 -16.558 22.703 1.00 94.56 181 SER A CA 1
ATOM 1372 C C . SER A 1 181 ? -11.912 -16.278 21.385 1.00 94.56 181 SER A C 1
ATOM 1374 O O . SER A 1 181 ? -12.273 -17.207 20.664 1.00 94.56 181 SER A O 1
ATOM 1376 N N . GLN A 1 182 ? -12.120 -15.003 21.049 1.00 96.19 182 GLN A N 1
ATOM 1377 C CA . GLN A 1 182 ? -12.812 -14.574 19.839 1.00 96.19 182 GLN A CA 1
ATOM 1378 C C . GLN A 1 182 ? -12.159 -13.320 19.257 1.00 96.19 182 GLN A C 1
ATOM 1380 O O . GLN A 1 182 ? -11.795 -12.405 19.993 1.00 96.19 182 GLN A O 1
ATOM 1385 N N . VAL A 1 183 ? -12.039 -13.279 17.931 1.00 96.50 183 VAL A N 1
ATOM 1386 C CA . VAL A 1 183 ? -11.600 -12.098 17.179 1.00 96.50 183 VAL A CA 1
ATOM 1387 C C . VAL A 1 183 ? -12.647 -11.796 16.118 1.00 96.50 183 VAL A C 1
ATOM 1389 O O . VAL A 1 183 ? -13.002 -12.674 15.334 1.00 96.50 183 VAL A O 1
ATOM 1392 N N . VAL A 1 184 ? -13.120 -10.552 16.095 1.00 95.31 184 VAL A N 1
ATOM 1393 C CA . VAL A 1 184 ? -13.921 -10.007 14.996 1.00 95.31 184 VAL A CA 1
ATOM 1394 C C . VAL A 1 184 ? -13.000 -9.132 14.157 1.00 95.31 184 VAL A C 1
ATOM 1396 O O . VAL A 1 184 ? -12.385 -8.209 14.689 1.00 95.31 184 VAL A O 1
ATOM 1399 N N . ASP A 1 185 ? -12.877 -9.445 12.875 1.00 93.56 185 ASP A N 1
ATOM 1400 C CA . ASP A 1 185 ? -12.112 -8.648 11.918 1.00 93.56 185 ASP A CA 1
ATOM 1401 C C . ASP A 1 185 ? -13.081 -7.775 11.137 1.00 93.56 185 ASP A C 1
ATOM 1403 O O . ASP A 1 185 ? -13.871 -8.281 10.340 1.00 93.56 185 ASP A O 1
ATOM 1407 N N . VAL A 1 186 ? -13.081 -6.484 11.466 1.00 91.12 186 VAL A N 1
ATOM 1408 C CA . VAL A 1 186 ? -13.976 -5.479 10.891 1.00 91.12 186 VAL A CA 1
ATOM 1409 C C . VAL A 1 186 ? -13.282 -4.861 9.685 1.00 91.12 186 VAL A C 1
ATOM 1411 O O . VAL A 1 186 ? -12.201 -4.297 9.826 1.00 91.12 186 VAL A O 1
ATOM 1414 N N . GLY A 1 187 ? -13.898 -4.977 8.512 1.00 86.69 187 GLY A N 1
ATOM 1415 C CA . GLY A 1 187 ? -13.232 -4.682 7.245 1.00 86.69 187 GLY A CA 1
ATOM 1416 C C . GLY A 1 187 ? -12.271 -5.779 6.800 1.00 86.69 187 GLY A C 1
ATOM 1417 O O . GLY A 1 187 ? -11.253 -5.487 6.176 1.00 86.69 187 GLY A O 1
ATOM 1418 N N . GLY A 1 188 ? -12.550 -7.034 7.165 1.00 85.62 188 GLY A N 1
ATOM 1419 C CA . GLY A 1 188 ? -11.653 -8.161 6.900 1.00 85.62 188 GLY A CA 1
ATOM 1420 C C . GLY A 1 188 ? -11.583 -8.608 5.432 1.00 85.62 188 GLY A C 1
ATOM 1421 O O . GLY A 1 188 ? -10.820 -9.521 5.093 1.00 85.62 188 GLY A O 1
ATOM 1422 N N . GLY A 1 189 ? -12.364 -7.993 4.542 1.00 86.62 189 GLY A N 1
ATOM 1423 C CA . GLY A 1 189 ? -12.444 -8.302 3.120 1.00 86.62 189 GLY A CA 1
ATOM 1424 C C . GLY A 1 189 ? -12.746 -9.778 2.885 1.00 86.62 189 GLY A C 1
ATOM 1425 O O . GLY A 1 189 ? -13.683 -10.356 3.439 1.00 86.62 189 GLY A O 1
ATOM 1426 N N . VAL A 1 190 ? -11.882 -10.427 2.105 1.00 87.69 190 VAL A N 1
ATOM 1427 C CA . VAL A 1 190 ? -11.952 -11.870 1.815 1.00 87.69 190 VAL A CA 1
ATOM 1428 C C . VAL A 1 190 ? -11.466 -12.768 2.971 1.00 87.69 190 VAL A C 1
ATOM 1430 O O . VAL A 1 190 ? -11.376 -13.983 2.806 1.00 87.69 190 VAL A O 1
ATOM 1433 N N . GLY A 1 191 ? -11.154 -12.202 4.143 1.00 90.00 191 GLY A N 1
ATOM 1434 C CA . GLY A 1 191 ? -10.830 -12.937 5.370 1.00 90.00 191 GLY A CA 1
ATOM 1435 C C . GLY A 1 191 ? -9.364 -13.354 5.523 1.00 90.00 191 GLY A C 1
ATOM 1436 O O . GLY A 1 191 ? -9.056 -14.204 6.364 1.00 90.00 191 GLY A O 1
ATOM 1437 N N . THR A 1 192 ? -8.442 -12.780 4.740 1.00 89.81 192 THR A N 1
ATOM 1438 C CA . THR A 1 192 ? -7.002 -13.110 4.790 1.00 89.81 192 THR A CA 1
ATOM 1439 C C . THR A 1 192 ? -6.407 -12.872 6.181 1.00 89.81 192 THR A C 1
ATOM 1441 O O . THR A 1 192 ? -5.694 -13.731 6.701 1.00 89.81 192 THR A O 1
ATOM 1444 N N . ASN A 1 193 ? -6.751 -11.747 6.815 1.00 90.38 193 ASN A N 1
ATOM 1445 C CA . ASN A 1 193 ? -6.326 -11.389 8.171 1.00 90.38 193 ASN A CA 1
ATOM 1446 C C . ASN A 1 193 ? -6.683 -12.493 9.178 1.00 90.38 193 ASN A C 1
ATOM 1448 O O . ASN A 1 193 ? -5.813 -13.053 9.850 1.00 90.38 193 ASN A O 1
ATOM 1452 N N . LEU A 1 194 ? -7.970 -12.847 9.256 1.00 94.00 194 LEU A N 1
ATOM 1453 C CA . LEU A 1 194 ? -8.435 -13.894 10.162 1.00 94.00 194 LEU A CA 1
ATOM 1454 C C . LEU A 1 194 ? -7.821 -15.243 9.859 1.00 94.00 194 LEU A C 1
ATOM 1456 O O . LEU A 1 194 ? -7.424 -15.917 10.804 1.00 94.00 194 LEU A O 1
ATOM 1460 N N . LYS A 1 195 ? -7.701 -15.624 8.580 1.00 94.00 195 LYS A N 1
ATOM 1461 C CA . LYS A 1 195 ? -7.062 -16.884 8.186 1.00 94.00 195 LYS A CA 1
ATOM 1462 C C . LYS A 1 195 ? -5.663 -16.995 8.794 1.00 94.00 195 LYS A C 1
ATOM 1464 O O . LYS A 1 195 ? -5.343 -18.031 9.373 1.00 94.00 195 LYS A O 1
ATOM 1469 N N . LEU A 1 196 ? -4.857 -15.938 8.719 1.00 92.62 196 LEU A N 1
ATOM 1470 C CA . LEU A 1 196 ? -3.507 -15.914 9.292 1.00 92.62 196 LEU A CA 1
ATOM 1471 C C . LEU A 1 196 ? -3.531 -15.953 10.829 1.00 92.62 196 LEU A C 1
ATOM 1473 O O . LEU A 1 196 ? -2.790 -16.729 11.436 1.00 92.62 196 LEU A O 1
ATOM 1477 N N . ILE A 1 197 ? -4.424 -15.186 11.468 1.00 94.56 197 ILE A N 1
ATOM 1478 C CA . ILE A 1 197 ? -4.564 -15.159 12.935 1.00 94.56 197 ILE A CA 1
ATOM 1479 C C . ILE A 1 197 ? -4.953 -16.538 13.476 1.00 94.56 197 ILE A C 1
ATOM 1481 O O . ILE A 1 197 ? -4.280 -17.047 14.371 1.00 94.56 197 ILE A O 1
ATOM 1485 N N . VAL A 1 198 ? -6.010 -17.158 12.942 1.00 95.62 198 VAL A N 1
ATOM 1486 C CA . VAL A 1 198 ? -6.512 -18.450 13.443 1.00 95.62 198 VAL A CA 1
ATOM 1487 C C . VAL A 1 198 ? -5.579 -19.606 13.090 1.00 95.62 198 VAL A C 1
ATOM 1489 O O . VAL A 1 198 ? -5.496 -20.560 13.854 1.00 95.62 198 VAL A O 1
ATOM 1492 N N . SER A 1 199 ? -4.813 -19.510 11.996 1.00 94.25 199 SER A N 1
ATOM 1493 C CA . SER A 1 199 ? -3.778 -20.506 11.679 1.00 94.25 199 SER A CA 1
ATOM 1494 C C . SER A 1 199 ? -2.670 -20.521 12.737 1.00 94.25 199 SER A C 1
ATOM 1496 O O . SER A 1 199 ? -2.184 -21.588 13.105 1.00 94.25 199 SER A O 1
ATOM 1498 N N . LYS A 1 200 ? -2.290 -19.349 13.268 1.00 94.06 200 LYS A N 1
ATOM 1499 C CA . LYS A 1 200 ? -1.291 -19.236 14.344 1.00 94.06 200 LYS A CA 1
ATOM 1500 C C . LYS A 1 200 ? -1.874 -19.465 15.742 1.00 94.06 200 LYS A C 1
ATOM 1502 O O . LYS A 1 200 ? -1.157 -19.877 16.651 1.00 94.06 200 LYS A O 1
ATOM 1507 N N . HIS A 1 201 ? -3.167 -19.206 15.914 1.00 94.75 201 HIS A N 1
ATOM 1508 C CA . HIS A 1 201 ? -3.890 -19.325 17.178 1.00 94.75 201 HIS A CA 1
ATOM 1509 C C . HIS A 1 201 ? -5.192 -20.130 16.994 1.00 94.75 201 HIS A C 1
ATOM 1511 O O . HIS A 1 201 ? -6.278 -19.543 17.017 1.00 94.75 201 HIS A O 1
ATOM 1517 N N . PRO A 1 202 ? -5.114 -21.469 16.840 1.00 95.31 202 PRO A N 1
ATOM 1518 C CA . PRO A 1 202 ? -6.266 -22.309 16.483 1.00 95.31 202 PRO A CA 1
ATOM 1519 C C . PRO A 1 202 ? -7.409 -22.304 17.504 1.00 95.31 202 PRO A C 1
ATOM 1521 O O . PRO A 1 202 ? -8.533 -22.673 17.181 1.00 95.31 202 PRO A O 1
ATOM 1524 N N . GLN A 1 203 ? -7.133 -21.884 18.741 1.00 95.88 203 GLN A N 1
ATOM 1525 C CA . GLN A 1 203 ? -8.134 -21.738 19.795 1.00 95.88 203 GLN A CA 1
ATOM 1526 C C . GLN A 1 203 ? -9.062 -20.524 19.606 1.00 95.88 203 GLN A C 1
ATOM 1528 O O . GLN A 1 203 ? -10.090 -20.439 20.276 1.00 95.88 203 GLN A O 1
ATOM 1533 N N . ILE A 1 204 ? -8.701 -19.567 18.744 1.00 97.56 204 ILE A N 1
ATOM 1534 C CA . ILE A 1 204 ? -9.487 -18.352 18.510 1.00 97.56 204 ILE A CA 1
ATOM 1535 C C . ILE A 1 204 ? -10.653 -18.656 17.570 1.00 97.56 204 ILE A C 1
ATOM 1537 O O . ILE A 1 204 ? -10.464 -19.098 16.437 1.00 97.56 204 ILE A O 1
ATOM 1541 N N . ARG A 1 205 ? -11.870 -18.298 17.986 1.00 97.00 205 ARG A N 1
ATOM 1542 C CA . ARG A 1 205 ? -13.018 -18.205 17.078 1.00 97.00 205 ARG A CA 1
ATOM 1543 C C . ARG A 1 205 ? -12.950 -16.896 16.284 1.00 97.00 205 ARG A C 1
ATOM 1545 O O . ARG A 1 205 ? -13.169 -15.825 16.845 1.00 97.00 205 ARG A O 1
ATOM 1552 N N . GLY A 1 206 ? -12.668 -16.976 14.987 1.00 96.81 206 GLY A N 1
ATOM 1553 C CA . GLY A 1 206 ? -12.680 -15.821 14.080 1.00 96.81 206 GLY A CA 1
ATOM 1554 C C . GLY A 1 206 ? -14.077 -15.502 13.533 1.00 96.81 206 GLY A C 1
ATOM 1555 O O . GLY A 1 206 ? -14.825 -16.416 13.188 1.00 96.81 206 GLY A O 1
ATOM 1556 N N . ILE A 1 207 ? -14.424 -14.218 13.430 1.00 95.75 207 ILE A N 1
ATOM 1557 C CA . ILE A 1 207 ? -15.627 -13.712 12.749 1.00 95.75 207 ILE A CA 1
ATOM 1558 C C . ILE A 1 207 ? -15.191 -12.653 11.739 1.00 95.75 207 ILE A C 1
ATOM 1560 O O . ILE A 1 207 ? -14.754 -11.574 12.135 1.00 95.75 207 ILE A O 1
ATOM 1564 N N . ASN A 1 208 ? -15.304 -12.963 10.447 1.00 94.06 208 ASN A N 1
ATOM 1565 C CA . ASN A 1 208 ? -15.024 -12.006 9.378 1.00 94.06 208 ASN A CA 1
ATOM 1566 C C . ASN A 1 208 ? -16.251 -11.118 9.175 1.00 94.06 208 ASN A C 1
ATOM 1568 O O . ASN A 1 208 ? -17.324 -11.638 8.866 1.00 94.06 208 ASN A O 1
ATOM 1572 N N . PHE A 1 209 ? -16.105 -9.811 9.360 1.00 90.50 209 PHE A N 1
ATOM 1573 C CA . PHE A 1 209 ? -17.172 -8.840 9.159 1.00 90.50 209 PHE A CA 1
ATOM 1574 C C . PHE A 1 209 ? -16.696 -7.770 8.183 1.00 90.50 209 PHE A C 1
ATOM 1576 O O . PHE A 1 209 ? -15.716 -7.082 8.449 1.00 90.50 209 PHE A O 1
ATOM 1583 N N . ASP A 1 210 ? -17.383 -7.615 7.056 1.00 83.50 210 ASP A N 1
ATOM 1584 C CA . ASP A 1 210 ? -16.925 -6.735 5.984 1.00 83.50 210 ASP A CA 1
ATOM 1585 C C . ASP A 1 210 ? -18.050 -5.868 5.413 1.00 83.50 210 ASP A C 1
ATOM 1587 O O . ASP A 1 210 ? -19.203 -6.298 5.328 1.00 83.50 210 ASP A O 1
ATOM 1591 N N . LEU A 1 211 ? -17.690 -4.641 5.032 1.00 68.62 211 LEU A N 1
ATOM 1592 C CA . LEU A 1 211 ? -18.497 -3.676 4.285 1.00 68.62 211 LEU A CA 1
ATOM 1593 C C . LEU A 1 211 ? -17.577 -2.906 3.307 1.00 68.62 211 LEU A C 1
ATOM 1595 O O . LEU A 1 211 ? -16.379 -2.775 3.579 1.00 68.62 211 LEU A O 1
ATOM 1599 N N . PRO A 1 212 ? -18.099 -2.317 2.211 1.00 56.88 212 PRO A N 1
ATOM 1600 C CA . PRO A 1 212 ? -17.307 -1.434 1.348 1.00 56.88 212 PRO A CA 1
ATOM 1601 C C . PRO A 1 212 ? -16.759 -0.227 2.136 1.00 56.88 212 PRO A C 1
ATOM 1603 O O . PRO A 1 212 ? -17.552 0.528 2.697 1.00 56.88 212 PRO A O 1
ATOM 1606 N N . GLN A 1 213 ? -15.428 -0.034 2.134 1.00 58.84 213 GLN A N 1
ATOM 1607 C CA . GLN A 1 213 ? -14.648 0.884 2.998 1.00 58.84 213 GLN A CA 1
ATOM 1608 C C . GLN A 1 213 ? -14.833 0.588 4.492 1.00 58.84 213 GLN A C 1
ATOM 1610 O O . GLN A 1 213 ? -15.886 0.908 5.022 1.00 58.84 213 GLN A O 1
ATOM 1615 N N . SER A 1 214 ? -13.851 0.032 5.203 1.00 62.59 214 SER A N 1
ATOM 1616 C CA . SER A 1 214 ? -14.111 -0.439 6.583 1.00 62.59 214 SER A CA 1
ATOM 1617 C C . SER A 1 214 ? -12.973 -0.260 7.589 1.00 62.59 214 SER A C 1
ATOM 1619 O O . SER A 1 214 ? -13.080 -0.748 8.714 1.00 62.59 214 SER A O 1
ATOM 1621 N N . ILE A 1 215 ? -11.903 0.455 7.236 1.00 76.06 215 ILE A N 1
ATOM 1622 C CA . ILE A 1 215 ? -10.752 0.674 8.128 1.00 76.06 215 ILE A CA 1
ATOM 1623 C C . ILE A 1 215 ? -10.446 2.165 8.303 1.00 76.06 215 ILE A C 1
ATOM 1625 O O . ILE A 1 215 ? -10.904 3.001 7.525 1.00 76.06 215 ILE A O 1
ATOM 1629 N N . LEU A 1 216 ? -9.731 2.535 9.374 1.00 86.88 216 LEU A N 1
ATOM 1630 C CA . LEU A 1 216 ? -9.705 3.926 9.848 1.00 86.88 216 LEU A CA 1
ATOM 1631 C C . LEU A 1 216 ? -9.092 4.884 8.822 1.00 86.88 216 LEU A C 1
ATOM 1633 O O . LEU A 1 216 ? -9.558 6.019 8.701 1.00 86.88 216 LEU A O 1
ATOM 1637 N N . HIS A 1 217 ? -8.066 4.471 8.073 1.00 86.31 217 HIS A N 1
ATOM 1638 C CA . HIS A 1 217 ? -7.459 5.352 7.070 1.00 86.31 217 HIS A CA 1
ATOM 1639 C C . HIS A 1 217 ? -8.329 5.601 5.832 1.00 86.31 217 HIS A C 1
ATOM 1641 O O . HIS A 1 217 ? -8.071 6.572 5.123 1.00 86.31 217 HIS A O 1
ATOM 1647 N N . ASP A 1 218 ? -9.373 4.804 5.588 1.00 84.25 218 ASP A N 1
ATOM 1648 C CA . ASP A 1 218 ? -10.270 4.986 4.435 1.00 84.25 218 ASP A CA 1
ATOM 1649 C C . ASP A 1 218 ? -11.238 6.158 4.624 1.00 84.25 218 ASP A C 1
ATOM 1651 O O . ASP A 1 218 ? -11.873 6.610 3.670 1.00 84.25 218 ASP A O 1
ATOM 1655 N N . TRP A 1 219 ? -11.387 6.639 5.860 1.00 85.75 219 TRP A N 1
ATOM 1656 C CA . TRP A 1 219 ? -12.478 7.511 6.269 1.00 85.75 219 TRP A CA 1
ATOM 1657 C C . TRP A 1 219 ? -12.011 8.787 6.966 1.00 85.75 219 TRP A C 1
ATOM 1659 O O . TRP A 1 219 ? -10.979 8.827 7.638 1.00 85.75 219 TRP A O 1
ATOM 1669 N N . GLY A 1 220 ? -12.864 9.812 6.891 1.00 87.25 220 GLY A N 1
ATOM 1670 C CA . GLY A 1 220 ? -12.758 11.010 7.720 1.00 87.25 220 GLY A CA 1
ATOM 1671 C C . GLY A 1 220 ? -13.097 10.743 9.193 1.00 87.25 220 GLY A C 1
ATOM 1672 O O . GLY A 1 220 ? -13.739 9.747 9.542 1.00 87.25 220 GLY A O 1
ATOM 1673 N N . ASP A 1 221 ? -12.691 11.670 10.061 1.00 90.56 221 ASP A N 1
ATOM 1674 C CA . ASP A 1 221 ? -12.722 11.505 11.521 1.00 90.56 221 ASP A CA 1
ATOM 1675 C C . ASP A 1 221 ? -14.131 11.223 12.082 1.00 90.56 221 ASP A C 1
ATOM 1677 O O . ASP A 1 221 ? -14.278 10.356 12.944 1.00 90.56 221 ASP A O 1
ATOM 1681 N N . ASP A 1 222 ? -15.180 11.840 11.529 1.00 90.50 222 ASP A N 1
ATOM 1682 C CA . ASP A 1 222 ? -16.571 11.612 11.954 1.00 90.50 222 ASP A CA 1
ATOM 1683 C C . ASP A 1 222 ? -17.035 10.163 11.760 1.00 90.50 222 ASP A C 1
ATOM 1685 O O . ASP A 1 222 ? -17.763 9.611 12.591 1.00 90.50 222 ASP A O 1
ATOM 1689 N N . ARG A 1 223 ? -16.639 9.531 10.647 1.00 89.56 223 ARG A N 1
ATOM 1690 C CA . ARG A 1 223 ? -16.993 8.132 10.370 1.00 89.56 223 ARG A CA 1
ATOM 1691 C C . ARG A 1 223 ? -16.145 7.182 11.210 1.00 89.56 223 ARG A C 1
ATOM 1693 O O . ARG A 1 223 ? -16.700 6.249 11.785 1.00 89.56 223 ARG A O 1
ATOM 1700 N N . CYS A 1 224 ? -14.847 7.458 11.355 1.00 92.19 224 CYS A N 1
ATOM 1701 C CA . CYS A 1 224 ? -13.970 6.704 12.253 1.00 92.19 224 CYS A CA 1
ATOM 1702 C C . CYS A 1 224 ? -14.496 6.707 13.688 1.00 92.19 224 CYS A C 1
ATOM 1704 O O . CYS A 1 224 ? -14.566 5.659 14.323 1.00 92.19 224 CYS A O 1
ATOM 1706 N N . LEU A 1 225 ? -14.937 7.865 14.186 1.00 93.50 225 LEU A N 1
ATOM 1707 C CA . LEU A 1 225 ? -15.500 7.989 15.526 1.00 93.50 225 LEU A CA 1
ATOM 1708 C C . LEU A 1 225 ? -16.775 7.151 15.696 1.00 93.50 225 LEU A C 1
ATOM 1710 O O . LEU A 1 225 ? -16.954 6.514 16.732 1.00 93.50 225 LEU A O 1
ATOM 1714 N N . LYS A 1 226 ? -17.655 7.122 14.687 1.00 92.75 226 LYS A N 1
ATOM 1715 C CA . LYS A 1 226 ? -18.855 6.269 14.703 1.00 92.75 226 LYS A CA 1
ATOM 1716 C C . LYS A 1 226 ? -18.491 4.786 14.760 1.00 92.75 226 LYS A C 1
ATOM 1718 O O . LYS A 1 226 ? -19.044 4.074 15.591 1.00 92.75 226 LYS A O 1
ATOM 1723 N N . LEU A 1 227 ? -17.545 4.339 13.935 1.00 91.44 227 LEU A N 1
ATOM 1724 C CA . LEU A 1 227 ? -17.078 2.950 13.943 1.00 91.44 227 LEU A CA 1
ATOM 1725 C C . LEU A 1 227 ? -16.452 2.563 15.277 1.00 91.44 227 LEU A C 1
ATOM 1727 O O . LEU A 1 227 ? -16.818 1.543 15.847 1.00 91.44 227 LEU A O 1
ATOM 1731 N N . LEU A 1 228 ? -15.556 3.394 15.805 1.00 93.00 228 LEU A N 1
ATOM 1732 C CA . LEU A 1 228 ? -14.908 3.124 17.084 1.00 93.00 228 LEU A CA 1
ATOM 1733 C C . LEU A 1 228 ? -15.924 3.030 18.229 1.00 93.00 228 LEU A C 1
ATOM 1735 O O . LEU A 1 228 ? -15.755 2.174 19.089 1.00 93.00 228 LEU A O 1
ATOM 1739 N N . LYS A 1 229 ? -16.993 3.840 18.220 1.00 94.50 229 LYS A N 1
ATOM 1740 C CA . LYS A 1 229 ? -18.094 3.737 19.196 1.00 94.50 229 LYS A CA 1
ATOM 1741 C C . LYS A 1 229 ? -18.875 2.431 19.059 1.00 94.50 229 LYS A C 1
ATOM 1743 O O . LYS A 1 229 ? -19.090 1.758 20.057 1.00 94.50 229 LYS A O 1
ATOM 1748 N N . VAL A 1 230 ? -19.223 2.028 17.835 1.00 93.12 230 VAL A N 1
ATOM 1749 C CA . VAL A 1 230 ? -19.882 0.731 17.588 1.00 93.12 230 VAL A CA 1
ATOM 1750 C C . VAL A 1 230 ? -19.010 -0.425 18.079 1.00 93.12 230 VAL A C 1
ATOM 1752 O O . VAL A 1 230 ? -19.494 -1.323 18.761 1.00 93.12 230 VAL A O 1
ATOM 1755 N N . CYS A 1 231 ? -17.712 -0.389 17.776 1.00 92.56 231 CYS A N 1
ATOM 1756 C CA . CYS A 1 231 ? -16.771 -1.390 18.257 1.00 92.56 231 CYS A CA 1
ATOM 1757 C C . CYS A 1 231 ? -16.635 -1.359 19.786 1.00 92.56 231 CYS A C 1
ATOM 1759 O O . CYS A 1 231 ? -16.570 -2.416 20.397 1.00 92.56 231 CYS A O 1
ATOM 1761 N N . TYR A 1 232 ? -16.617 -0.179 20.411 1.00 93.31 232 TYR A N 1
ATOM 1762 C CA . TYR A 1 232 ? -16.583 -0.041 21.869 1.00 93.31 232 TYR A CA 1
ATOM 1763 C C . TYR A 1 232 ? -17.801 -0.695 22.528 1.00 93.31 232 TYR A C 1
ATOM 1765 O O . TYR A 1 232 ? -17.636 -1.485 23.453 1.00 93.31 232 TYR A O 1
ATOM 1773 N N . ASP A 1 233 ? -19.002 -0.424 22.014 1.00 94.38 233 ASP A N 1
ATOM 1774 C CA . ASP A 1 233 ? -20.254 -0.975 22.542 1.00 94.38 233 ASP A CA 1
ATOM 1775 C C . ASP A 1 233 ? -20.362 -2.497 22.336 1.00 94.38 233 ASP A C 1
ATOM 1777 O O . ASP A 1 233 ? -21.015 -3.190 23.117 1.00 94.38 233 ASP A O 1
ATOM 1781 N N . ALA A 1 234 ? -19.711 -3.033 21.298 1.00 93.81 234 ALA A N 1
ATOM 1782 C CA . ALA A 1 234 ? -19.674 -4.465 21.006 1.00 93.81 234 ALA A CA 1
ATOM 1783 C C . ALA A 1 234 ? -18.643 -5.246 21.845 1.00 93.81 234 ALA A C 1
ATOM 1785 O O . ALA A 1 234 ? -18.684 -6.480 21.876 1.00 93.81 234 ALA A O 1
ATOM 1786 N N . LEU A 1 235 ? -17.697 -4.562 22.495 1.00 94.19 235 LEU A N 1
ATOM 1787 C CA . LEU A 1 235 ? -16.641 -5.195 23.282 1.00 94.19 235 LEU A CA 1
ATOM 1788 C C . LEU A 1 235 ? -17.107 -5.514 24.718 1.00 94.19 235 LEU A C 1
ATOM 1790 O O . LEU A 1 235 ? -17.845 -4.738 25.324 1.00 94.19 235 LEU A O 1
ATOM 1794 N N . PRO A 1 236 ? -16.642 -6.629 25.317 1.00 92.62 236 PRO A N 1
ATOM 1795 C CA . PRO A 1 236 ? -16.801 -6.870 26.754 1.00 92.62 236 PRO A CA 1
ATOM 1796 C C . PRO A 1 236 ? -15.927 -5.900 27.573 1.00 92.62 236 PRO A C 1
ATOM 1798 O O . PRO A 1 236 ? -15.054 -5.244 27.012 1.00 92.62 236 PRO A O 1
ATOM 1801 N N . GLU A 1 237 ? -16.087 -5.857 28.904 1.00 84.62 237 GLU A N 1
ATOM 1802 C CA . GLU A 1 237 ? -15.328 -4.938 29.785 1.00 84.62 237 GLU A CA 1
ATOM 1803 C C . GLU A 1 237 ? -13.810 -4.957 29.527 1.00 84.62 237 GLU A C 1
ATOM 1805 O O . GLU A 1 237 ? -13.218 -3.903 29.332 1.00 84.62 237 GLU A O 1
ATOM 1810 N N . ASN A 1 238 ? -13.203 -6.141 29.383 1.00 84.56 238 ASN A N 1
ATOM 1811 C CA . ASN A 1 238 ? -11.765 -6.308 29.101 1.00 84.56 238 ASN A CA 1
ATOM 1812 C C . ASN A 1 238 ? -11.434 -6.460 27.603 1.00 84.56 238 ASN A C 1
ATOM 1814 O O . ASN A 1 238 ? -10.409 -7.040 27.227 1.00 84.56 238 ASN A O 1
ATOM 1818 N N . GLY A 1 239 ? -12.339 -6.016 26.736 1.00 90.25 239 GLY A N 1
ATOM 1819 C CA . GLY A 1 239 ? -12.150 -6.016 25.299 1.00 90.25 239 GLY A CA 1
ATOM 1820 C C . GLY A 1 239 ? -11.053 -5.054 24.837 1.00 90.25 239 GLY A C 1
ATOM 1821 O O . GLY A 1 239 ? -10.516 -4.222 25.568 1.00 90.25 239 GLY A O 1
ATOM 1822 N N . LYS A 1 240 ? -10.668 -5.180 23.571 1.00 92.50 240 LYS A N 1
ATOM 1823 C CA . LYS A 1 240 ? -9.761 -4.221 22.942 1.00 92.50 240 LYS A CA 1
ATOM 1824 C C . LYS A 1 240 ? -9.990 -4.183 21.449 1.00 92.50 240 LYS A C 1
ATOM 1826 O O . LYS A 1 240 ? -10.230 -5.221 20.834 1.00 92.50 240 LYS A O 1
ATOM 1831 N N . ILE A 1 241 ? -9.819 -3.005 20.868 1.00 92.56 241 ILE A N 1
ATOM 1832 C CA . ILE A 1 241 ? -9.612 -2.889 19.428 1.00 92.56 241 ILE A CA 1
ATOM 1833 C C . ILE A 1 241 ? -8.120 -3.024 19.170 1.00 92.56 241 ILE A C 1
ATOM 1835 O O . ILE A 1 241 ? -7.290 -2.469 19.900 1.00 92.56 241 ILE A O 1
ATOM 1839 N N . VAL A 1 242 ? -7.783 -3.747 18.106 1.00 91.44 242 VAL A N 1
ATOM 1840 C CA . VAL A 1 242 ? -6.428 -3.742 17.581 1.00 91.44 242 VAL A CA 1
ATOM 1841 C C . VAL A 1 242 ? -6.437 -3.241 16.148 1.00 91.44 242 VAL A C 1
ATOM 1843 O O . VAL A 1 242 ? -6.916 -3.934 15.262 1.00 91.44 242 VAL A O 1
ATOM 1846 N N . SER A 1 243 ? -5.879 -2.052 15.941 1.00 90.12 243 SER A N 1
ATOM 1847 C CA . SER A 1 243 ? -5.779 -1.408 14.630 1.00 90.12 243 SER A CA 1
ATOM 1848 C C . SER A 1 243 ? -4.372 -1.576 14.072 1.00 90.12 243 SER A C 1
ATOM 1850 O O . SER A 1 243 ? -3.397 -1.438 14.815 1.00 90.12 243 SER A O 1
ATOM 1852 N N . VAL A 1 244 ? -4.249 -1.875 12.783 1.00 88.06 244 VAL A N 1
ATOM 1853 C CA . VAL A 1 244 ? -2.963 -1.936 12.074 1.00 88.06 244 VAL A CA 1
ATOM 1854 C C . VAL A 1 244 ? -2.945 -0.785 11.080 1.00 88.06 244 VAL A C 1
ATOM 1856 O O . VAL A 1 244 ? -3.598 -0.856 10.049 1.00 88.06 244 VAL A O 1
ATOM 1859 N N . GLU A 1 245 ? -2.247 0.293 11.431 1.00 85.44 245 GLU A N 1
ATOM 1860 C CA . GLU A 1 245 ? -2.295 1.567 10.707 1.00 85.44 245 GLU A CA 1
ATOM 1861 C C . GLU A 1 245 ? -0.897 2.172 10.572 1.00 85.44 245 GLU A C 1
ATOM 1863 O O . GLU A 1 245 ? -0.047 2.042 11.466 1.00 85.44 245 GLU A O 1
ATOM 1868 N N . SER A 1 246 ? -0.658 2.892 9.478 1.00 85.38 246 SER A N 1
ATOM 1869 C CA . SER A 1 246 ? 0.508 3.769 9.399 1.00 85.38 246 SER A CA 1
ATOM 1870 C C . SER A 1 246 ? 0.350 4.902 10.419 1.00 85.38 246 SER A C 1
ATOM 1872 O O . SER A 1 246 ? -0.731 5.460 10.586 1.00 85.38 246 SER A O 1
ATOM 1874 N N . ILE A 1 247 ? 1.433 5.261 11.113 1.00 86.25 247 ILE A N 1
ATOM 1875 C CA . ILE A 1 247 ? 1.490 6.520 11.869 1.00 86.25 247 ILE A CA 1
ATOM 1876 C C . ILE A 1 247 ? 2.383 7.479 11.098 1.00 86.25 247 ILE A C 1
ATOM 1878 O O . ILE A 1 247 ? 3.583 7.220 10.962 1.00 86.25 247 ILE A O 1
ATOM 1882 N N . ILE A 1 248 ? 1.815 8.600 10.655 1.00 85.75 248 ILE A N 1
ATOM 1883 C CA . ILE A 1 248 ? 2.609 9.695 10.091 1.00 85.75 248 ILE A CA 1
ATOM 1884 C C . ILE A 1 248 ? 3.333 10.471 11.202 1.00 85.75 248 ILE A C 1
ATOM 1886 O O . ILE A 1 248 ? 2.786 10.640 12.302 1.00 85.75 248 ILE A O 1
ATOM 1890 N N . PRO A 1 249 ? 4.569 10.936 10.948 1.00 82.94 249 PRO A N 1
ATOM 1891 C CA . PRO A 1 249 ? 5.276 11.802 11.875 1.00 82.94 249 PRO A CA 1
ATOM 1892 C C . PRO A 1 249 ? 4.685 13.219 11.815 1.00 82.94 249 PRO A C 1
ATOM 1894 O O . PRO A 1 249 ? 4.196 13.656 10.775 1.00 82.94 249 PRO A O 1
ATOM 1897 N N . GLU A 1 250 ? 4.761 13.953 12.927 1.00 79.75 250 GLU A N 1
ATOM 1898 C CA . GLU A 1 250 ? 4.328 15.362 12.984 1.00 79.75 250 GLU A CA 1
ATOM 1899 C C . GLU A 1 250 ? 5.172 16.249 12.056 1.00 79.75 250 GLU A C 1
ATOM 1901 O O . GLU A 1 250 ? 4.669 17.179 11.431 1.00 79.75 250 GLU A O 1
ATOM 1906 N N . ILE A 1 251 ? 6.468 15.940 11.959 1.00 76.44 251 ILE A N 1
ATOM 1907 C CA . ILE A 1 251 ? 7.427 16.652 11.118 1.00 76.44 251 ILE A CA 1
ATOM 1908 C C . ILE A 1 251 ? 7.868 15.701 10.002 1.00 76.44 251 ILE A C 1
ATOM 1910 O O . ILE A 1 251 ? 8.329 14.598 10.308 1.00 76.44 251 ILE A O 1
ATOM 1914 N N . PRO A 1 252 ? 7.751 16.097 8.724 1.00 74.12 252 PRO A N 1
ATOM 1915 C CA . PRO A 1 252 ? 8.217 15.273 7.622 1.00 74.12 252 PRO A CA 1
ATOM 1916 C C . PRO A 1 252 ? 9.749 15.150 7.631 1.00 74.12 252 PRO A C 1
ATOM 1918 O O . PRO A 1 252 ? 10.476 16.143 7.634 1.00 74.12 252 PRO A O 1
ATOM 1921 N N . GLU A 1 253 ? 10.235 13.911 7.606 1.00 75.06 253 GLU A N 1
ATOM 1922 C CA . GLU A 1 253 ? 11.632 13.543 7.374 1.00 75.06 253 GLU A CA 1
ATOM 1923 C C . GLU A 1 253 ? 11.870 13.129 5.903 1.00 75.06 253 GLU A C 1
ATOM 1925 O O . GLU A 1 253 ? 10.944 13.006 5.101 1.00 75.06 253 GLU A O 1
ATOM 1930 N N . THR A 1 254 ? 13.139 12.941 5.521 1.00 68.44 254 THR A N 1
ATOM 1931 C CA . THR A 1 254 ? 13.566 12.636 4.130 1.00 68.44 254 THR A CA 1
ATOM 1932 C C . THR A 1 254 ? 13.998 11.188 3.916 1.00 68.44 254 THR A C 1
ATOM 1934 O O . THR A 1 254 ? 14.609 10.852 2.898 1.00 68.44 254 THR A O 1
ATOM 1937 N N . ASP A 1 255 ? 13.683 10.313 4.866 1.00 71.94 255 ASP A N 1
ATOM 1938 C CA . ASP A 1 255 ? 13.900 8.877 4.751 1.00 71.94 255 ASP A CA 1
ATOM 1939 C C . ASP A 1 255 ? 12.820 8.203 3.881 1.00 71.94 255 ASP A C 1
ATOM 1941 O O . ASP A 1 255 ? 11.756 8.760 3.601 1.00 71.94 255 ASP A O 1
ATOM 1945 N N . VAL A 1 256 ? 13.108 6.985 3.418 1.00 68.44 256 VAL A N 1
ATOM 1946 C CA . VAL A 1 256 ? 12.236 6.231 2.500 1.00 68.44 256 VAL A CA 1
ATOM 1947 C C . VAL A 1 256 ? 10.893 5.856 3.137 1.00 68.44 256 VAL A C 1
ATOM 1949 O O . VAL A 1 256 ? 9.887 5.810 2.426 1.00 68.44 256 VAL A O 1
ATOM 1952 N N . ILE A 1 257 ? 10.828 5.632 4.455 1.00 71.00 257 ILE A N 1
ATOM 1953 C CA . ILE A 1 257 ? 9.566 5.276 5.118 1.00 71.00 257 ILE A CA 1
ATOM 1954 C C . ILE A 1 257 ? 8.631 6.476 5.103 1.00 71.00 257 ILE A C 1
ATOM 1956 O O . ILE A 1 257 ? 7.492 6.363 4.649 1.00 71.00 257 ILE A O 1
ATOM 1960 N N . THR A 1 258 ? 9.126 7.640 5.527 1.00 76.25 258 THR A N 1
ATOM 1961 C CA . THR A 1 258 ? 8.332 8.871 5.540 1.00 76.25 258 THR A CA 1
ATOM 1962 C C . THR A 1 258 ? 7.797 9.213 4.148 1.00 76.25 258 THR A C 1
ATOM 1964 O O . THR A 1 258 ? 6.609 9.507 3.997 1.00 76.25 258 THR A O 1
ATOM 1967 N N . LYS A 1 259 ? 8.635 9.077 3.108 1.00 74.00 259 LYS A N 1
ATOM 1968 C CA . LYS A 1 259 ? 8.225 9.225 1.698 1.00 74.00 259 LYS A CA 1
ATOM 1969 C C . LYS A 1 259 ? 7.060 8.322 1.334 1.00 74.00 259 LYS A C 1
ATOM 1971 O O . LYS A 1 259 ? 6.075 8.774 0.754 1.00 74.00 259 LYS A O 1
ATOM 1976 N N . THR A 1 260 ? 7.204 7.042 1.654 1.00 73.31 260 THR A N 1
ATOM 1977 C CA . THR A 1 260 ? 6.245 6.004 1.282 1.00 73.31 260 THR A CA 1
ATOM 1978 C C . THR A 1 260 ? 4.898 6.255 1.950 1.00 73.31 260 THR A C 1
ATOM 1980 O O . THR A 1 260 ? 3.867 6.178 1.287 1.00 73.31 260 THR A O 1
ATOM 1983 N N . ILE A 1 261 ? 4.892 6.637 3.232 1.00 78.88 261 ILE A N 1
ATOM 1984 C CA . ILE A 1 261 ? 3.650 6.895 3.968 1.00 78.88 261 ILE A CA 1
ATOM 1985 C C . ILE A 1 261 ? 2.949 8.158 3.452 1.00 78.88 261 ILE A C 1
ATOM 1987 O O . ILE A 1 261 ? 1.746 8.112 3.221 1.00 78.88 261 ILE A O 1
ATOM 1991 N N . PHE A 1 262 ? 3.655 9.267 3.204 1.00 81.06 262 PHE A N 1
ATOM 1992 C CA . PHE A 1 262 ? 2.995 10.471 2.673 1.00 81.06 262 PHE A CA 1
ATOM 1993 C C . PHE A 1 262 ? 2.483 10.289 1.242 1.00 81.06 262 PHE A C 1
ATOM 1995 O O . PHE A 1 262 ? 1.415 10.791 0.895 1.00 81.06 262 PHE A O 1
ATOM 2002 N N . GLN A 1 263 ? 3.197 9.533 0.407 1.00 76.31 263 GLN A N 1
ATOM 2003 C CA . GLN A 1 263 ? 2.681 9.159 -0.908 1.00 76.31 263 GLN A CA 1
ATOM 2004 C C . GLN A 1 263 ? 1.445 8.269 -0.809 1.00 76.31 263 GLN A C 1
ATOM 2006 O O . GLN A 1 263 ? 0.519 8.447 -1.599 1.00 76.31 263 GLN A O 1
ATOM 2011 N N . ARG A 1 264 ? 1.413 7.345 0.159 1.00 76.38 264 ARG A N 1
ATOM 2012 C CA . ARG A 1 264 ? 0.234 6.524 0.450 1.00 76.38 264 ARG A CA 1
ATOM 2013 C C . ARG A 1 264 ? -0.937 7.385 0.917 1.00 76.38 264 ARG A C 1
ATOM 2015 O O . ARG A 1 264 ? -2.025 7.216 0.383 1.00 76.38 264 ARG A O 1
ATOM 2022 N N . ASP A 1 265 ? -0.718 8.328 1.832 1.00 82.88 265 ASP A N 1
ATOM 2023 C CA . ASP A 1 265 ? -1.753 9.255 2.311 1.00 82.88 265 ASP A CA 1
ATOM 2024 C C . ASP A 1 265 ? -2.399 10.018 1.152 1.00 82.88 265 ASP A C 1
ATOM 2026 O O . ASP A 1 265 ? -3.620 10.039 0.996 1.00 82.88 265 ASP A O 1
ATOM 2030 N N . VAL A 1 266 ? -1.565 10.585 0.281 1.00 76.75 266 VAL A N 1
ATOM 2031 C CA . VAL A 1 266 ? -2.044 11.322 -0.884 1.00 76.75 266 VAL A CA 1
ATOM 2032 C C . VAL A 1 266 ? -2.694 10.385 -1.902 1.00 76.75 266 VAL A C 1
ATOM 2034 O O . VAL A 1 266 ? -3.715 10.744 -2.484 1.00 76.75 266 VAL A O 1
ATOM 2037 N N . ALA A 1 267 ? -2.168 9.177 -2.115 1.00 73.94 267 ALA A N 1
ATOM 2038 C CA . ALA A 1 267 ? -2.807 8.188 -2.980 1.00 73.94 267 ALA A CA 1
ATOM 2039 C C . ALA A 1 267 ? -4.204 7.807 -2.462 1.00 73.94 267 ALA A C 1
ATOM 2041 O O . ALA A 1 267 ? -5.155 7.841 -3.236 1.00 73.94 267 ALA A O 1
ATOM 2042 N N . LEU A 1 268 ? -4.357 7.532 -1.163 1.00 75.00 268 LEU A N 1
ATOM 2043 C CA . LEU A 1 268 ? -5.652 7.250 -0.540 1.00 75.00 268 LEU A CA 1
ATOM 2044 C C . LEU A 1 268 ? -6.610 8.432 -0.688 1.00 75.00 268 LEU A C 1
ATOM 2046 O O . LEU A 1 268 ? -7.744 8.242 -1.120 1.00 75.00 268 LEU A O 1
ATOM 2050 N N . PHE A 1 269 ? -6.136 9.651 -0.426 1.00 72.62 269 PHE A N 1
ATOM 2051 C CA . PHE A 1 269 ? -6.917 10.877 -0.585 1.00 72.62 269 PHE A CA 1
ATOM 2052 C C . PHE A 1 269 ? -7.526 11.026 -1.993 1.00 72.62 269 PHE A C 1
ATOM 2054 O O . PHE A 1 269 ? -8.684 11.417 -2.128 1.00 72.62 269 PHE A O 1
ATOM 2061 N N . HIS A 1 270 ? -6.776 10.696 -3.051 1.00 68.31 270 HIS A N 1
ATOM 2062 C CA . HIS A 1 270 ? -7.272 10.814 -4.430 1.00 68.31 270 HIS A CA 1
ATOM 2063 C C . HIS A 1 270 ? -8.383 9.817 -4.767 1.00 68.31 270 HIS A C 1
ATOM 2065 O O . HIS A 1 270 ? -9.139 10.033 -5.715 1.00 68.31 270 HIS A O 1
ATOM 2071 N N . ILE A 1 271 ? -8.448 8.704 -4.042 1.00 70.81 271 ILE A N 1
ATOM 2072 C CA . ILE A 1 271 ? -9.235 7.542 -4.441 1.00 70.81 271 ILE A CA 1
ATOM 2073 C C . ILE A 1 271 ? -10.429 7.327 -3.493 1.00 70.81 271 ILE A C 1
ATOM 2075 O O . ILE A 1 271 ? -11.474 6.810 -3.906 1.00 70.81 271 ILE A O 1
ATOM 2079 N N . LEU A 1 272 ? -10.310 7.787 -2.245 1.00 75.25 272 LEU A N 1
ATOM 2080 C CA . LEU A 1 272 ? -11.289 7.628 -1.178 1.00 75.25 272 LEU A CA 1
ATOM 2081 C C . LEU A 1 272 ? -11.637 8.978 -0.527 1.00 75.25 272 LEU A C 1
ATOM 2083 O O . LEU A 1 272 ? -10.775 9.612 0.085 1.00 75.25 272 LEU A O 1
ATOM 2087 N N . PRO A 1 273 ? -12.905 9.425 -0.611 1.00 74.50 273 PRO A N 1
ATOM 2088 C CA . PRO A 1 273 ? -13.348 10.661 0.025 1.00 74.50 273 PRO A CA 1
ATOM 2089 C C . PRO A 1 273 ? -13.097 10.676 1.531 1.00 74.50 273 PRO A C 1
ATOM 2091 O O . PRO A 1 273 ? -13.600 9.832 2.270 1.00 74.50 273 PRO A O 1
ATOM 2094 N N . GLY A 1 274 ? -12.355 11.680 1.991 1.00 77.94 274 GLY A N 1
ATOM 2095 C CA . GLY A 1 274 ? -12.062 11.876 3.410 1.00 77.94 274 GLY A CA 1
ATOM 2096 C C . GLY A 1 274 ? -10.992 10.943 3.983 1.00 77.94 274 GLY A C 1
ATOM 2097 O O . GLY A 1 274 ? -10.652 11.109 5.154 1.00 77.94 274 GLY A O 1
ATOM 2098 N N . ALA A 1 275 ? -10.436 10.017 3.194 1.00 83.62 275 ALA A N 1
ATOM 2099 C CA . ALA A 1 275 ? -9.358 9.140 3.636 1.00 83.62 275 ALA A CA 1
ATOM 2100 C C . ALA A 1 275 ? -8.144 9.939 4.114 1.00 83.62 275 ALA A C 1
ATOM 2102 O O . ALA A 1 275 ? -7.787 10.970 3.528 1.00 83.62 275 ALA A O 1
ATOM 2103 N N . LYS A 1 276 ? -7.520 9.482 5.201 1.00 85.44 276 LYS A N 1
ATOM 2104 C CA . LYS A 1 276 ? -6.332 10.110 5.784 1.00 85.44 276 LYS A CA 1
ATOM 2105 C C . LYS A 1 276 ? -5.515 9.146 6.621 1.00 85.44 276 LYS A C 1
ATOM 2107 O O . LYS A 1 276 ? -6.045 8.452 7.490 1.00 85.44 276 LYS A O 1
ATOM 2112 N N . GLU A 1 277 ? -4.210 9.202 6.419 1.00 87.94 277 GLU A N 1
ATOM 2113 C CA . GLU A 1 277 ? -3.255 8.770 7.426 1.00 87.94 277 GLU A CA 1
ATOM 2114 C C . GLU A 1 277 ? -3.272 9.755 8.595 1.00 87.94 277 GLU A C 1
ATOM 2116 O O . GLU A 1 277 ? -3.594 10.937 8.445 1.00 87.94 277 GLU A O 1
ATOM 2121 N N . ARG A 1 278 ? -2.958 9.254 9.789 1.00 90.31 278 ARG A N 1
ATOM 2122 C CA . ARG A 1 278 ? -3.076 10.024 11.029 1.00 90.31 278 ARG A CA 1
ATOM 2123 C C . ARG A 1 278 ? -1.812 9.989 11.854 1.00 90.31 278 ARG A C 1
ATOM 2125 O O . ARG A 1 278 ? -1.086 8.991 11.887 1.00 90.31 278 ARG A O 1
ATOM 2132 N N . THR A 1 279 ? -1.563 11.079 12.567 1.00 91.06 279 THR A N 1
ATOM 2133 C CA . THR A 1 279 ? -0.530 11.085 13.595 1.00 91.06 279 THR A CA 1
ATOM 2134 C C . THR A 1 279 ? -0.987 10.243 14.785 1.00 91.06 279 THR A C 1
ATOM 2136 O O . THR A 1 279 ? -2.170 9.930 14.970 1.00 91.06 279 THR A O 1
ATOM 2139 N N . LYS A 1 280 ? -0.040 9.877 15.653 1.00 90.62 280 LYS A N 1
ATOM 2140 C CA . LYS A 1 280 ? -0.366 9.179 16.905 1.00 90.62 280 LYS A CA 1
ATOM 2141 C C . LYS A 1 280 ? -1.337 9.993 17.766 1.00 90.62 280 LYS A C 1
ATOM 2143 O O . LYS A 1 280 ? -2.182 9.402 18.431 1.00 90.62 280 LYS A O 1
ATOM 2148 N N . GLN A 1 281 ? -1.210 11.322 17.761 1.00 91.50 281 GLN A N 1
ATOM 2149 C CA . GLN A 1 281 ? -2.052 12.211 18.560 1.00 91.50 281 GLN A CA 1
ATOM 2150 C C . GLN A 1 281 ? -3.489 12.233 18.036 1.00 91.50 281 GLN A C 1
ATOM 2152 O O . GLN A 1 281 ? -4.426 12.149 18.826 1.00 91.50 281 GLN A O 1
ATOM 2157 N N . GLU A 1 282 ? -3.669 12.270 16.714 1.00 92.88 282 GLU A N 1
ATOM 2158 C CA . GLU A 1 282 ? -4.992 12.202 16.088 1.00 92.88 282 GLU A CA 1
ATOM 2159 C C . GLU A 1 282 ? -5.693 10.865 16.380 1.00 92.88 282 GLU A C 1
ATOM 2161 O O . GLU A 1 282 ? -6.868 10.847 16.748 1.00 92.88 282 GLU A O 1
ATOM 2166 N N . LEU A 1 283 ? -4.971 9.741 16.296 1.00 92.75 283 LEU A N 1
ATOM 2167 C CA . LEU A 1 283 ? -5.521 8.420 16.633 1.00 92.75 283 LEU A CA 1
ATOM 2168 C C . LEU A 1 283 ? -5.840 8.294 18.131 1.00 92.75 283 LEU A C 1
ATOM 2170 O O . LEU A 1 283 ? -6.877 7.744 18.501 1.00 92.75 283 LEU A O 1
ATOM 21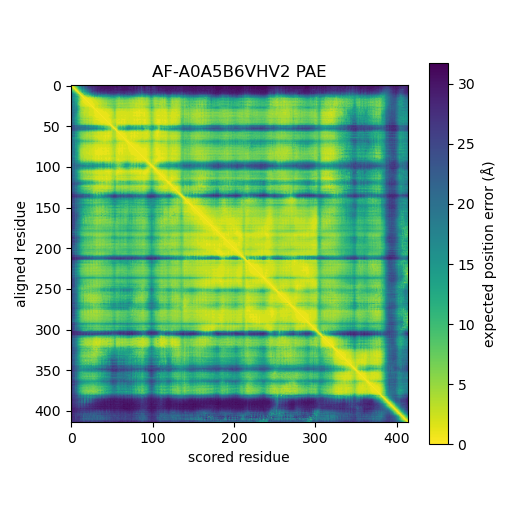74 N N . GLU A 1 284 ? -5.002 8.858 19.005 1.00 93.31 284 GLU A N 1
ATOM 2175 C CA . GLU A 1 284 ? -5.286 8.964 20.443 1.00 93.31 284 GLU A CA 1
ATOM 2176 C C . GLU A 1 284 ? -6.537 9.792 20.731 1.00 93.31 284 GLU A C 1
ATOM 2178 O O . GLU A 1 284 ? -7.335 9.428 21.598 1.00 93.31 284 GLU A O 1
ATOM 2183 N N . ALA A 1 285 ? -6.720 10.899 20.014 1.00 94.19 285 ALA A N 1
ATOM 2184 C CA . ALA A 1 285 ? -7.889 11.750 20.158 1.00 94.19 285 ALA A CA 1
ATOM 2185 C C . ALA A 1 285 ? -9.165 11.021 19.720 1.00 94.19 285 ALA A C 1
ATOM 2187 O O . ALA A 1 285 ? -10.165 11.090 20.436 1.00 94.19 285 ALA A O 1
ATOM 2188 N N . LEU A 1 286 ? -9.134 10.291 18.598 1.00 94.06 286 LEU A N 1
ATOM 2189 C CA . LEU A 1 286 ? -10.261 9.470 18.140 1.00 94.06 286 LEU A CA 1
ATOM 2190 C C . LEU A 1 286 ? -10.638 8.396 19.165 1.00 94.06 286 LEU A C 1
ATOM 2192 O O . LEU A 1 286 ? -11.813 8.244 19.494 1.00 94.06 286 LEU A O 1
ATOM 2196 N N . ALA A 1 287 ? -9.646 7.703 19.724 1.00 92.50 287 ALA A N 1
ATOM 2197 C CA . ALA A 1 287 ? -9.863 6.688 20.751 1.00 92.50 287 ALA A CA 1
ATOM 2198 C C . ALA A 1 287 ? -10.557 7.242 21.992 1.00 92.50 287 ALA A C 1
ATOM 2200 O O . ALA A 1 287 ? -11.560 6.695 22.450 1.00 92.50 287 ALA A O 1
ATOM 2201 N N . LYS A 1 288 ? -10.033 8.355 22.518 1.00 94.31 288 LYS A N 1
ATOM 2202 C CA . LYS A 1 288 ? -10.578 9.008 23.711 1.00 94.31 288 LYS A CA 1
ATOM 2203 C C . LYS A 1 288 ? -12.001 9.497 23.470 1.00 94.31 288 LYS A C 1
ATOM 2205 O O . LYS A 1 288 ? -12.869 9.282 24.308 1.00 94.31 288 LYS A O 1
ATOM 2210 N N . GLN A 1 289 ? -12.263 10.099 22.310 1.00 95.25 289 GLN A N 1
ATOM 2211 C CA . GLN A 1 289 ? -13.608 10.542 21.930 1.00 95.25 289 GLN A CA 1
ATOM 2212 C C . GLN A 1 289 ? -14.596 9.378 21.755 1.00 95.25 289 GLN A C 1
ATOM 2214 O O . GLN A 1 289 ? -15.799 9.559 21.952 1.00 95.25 289 GLN A O 1
ATOM 2219 N N . ALA A 1 290 ? -14.108 8.190 21.390 1.00 94.88 290 ALA A N 1
ATOM 2220 C CA . ALA A 1 290 ? -14.911 6.975 21.296 1.00 94.88 290 ALA A CA 1
ATOM 2221 C C . ALA A 1 290 ? -15.142 6.276 22.651 1.00 94.88 290 ALA A C 1
ATOM 2223 O O . ALA A 1 290 ? -15.948 5.355 22.708 1.00 94.88 290 ALA A O 1
ATOM 2224 N N . GLY A 1 291 ? -14.489 6.719 23.733 1.00 93.44 291 GLY A N 1
ATOM 2225 C CA . GLY A 1 291 ? -14.659 6.174 25.086 1.00 93.44 291 GLY A CA 1
ATOM 2226 C C . GLY A 1 291 ? -13.542 5.238 25.562 1.00 93.44 291 GLY A C 1
ATOM 2227 O O . GLY A 1 291 ? -13.610 4.738 26.687 1.00 93.44 291 GLY A O 1
ATOM 2228 N N . PHE A 1 292 ? -12.502 5.007 24.754 1.00 91.75 292 PHE A N 1
ATOM 2229 C CA . PHE A 1 292 ? -11.334 4.219 25.159 1.00 91.75 292 PHE A CA 1
ATOM 2230 C C . PHE A 1 292 ? -10.421 5.017 26.098 1.00 91.75 292 PHE A C 1
ATOM 2232 O O . PHE A 1 292 ? -10.268 6.233 25.971 1.00 91.75 292 PHE A O 1
ATOM 2239 N N . SER A 1 293 ? -9.772 4.322 27.033 1.00 86.62 293 SER A N 1
ATOM 2240 C CA . SER A 1 293 ? -8.952 4.948 28.081 1.00 86.62 293 SER A CA 1
ATOM 2241 C C . SER A 1 293 ? -7.612 5.481 27.560 1.00 86.62 293 SER A C 1
ATOM 2243 O O . SER A 1 293 ? -7.117 6.518 28.008 1.00 86.62 293 SER A O 1
ATOM 2245 N N . SER A 1 294 ? -7.001 4.778 26.605 1.00 81.88 294 SER A N 1
ATOM 2246 C CA . SER A 1 294 ? -5.700 5.131 26.035 1.00 81.88 294 SER A CA 1
ATOM 2247 C C . SER A 1 294 ? -5.484 4.495 24.659 1.00 81.88 294 SER A C 1
ATOM 2249 O O . SER A 1 294 ? -6.247 3.641 24.222 1.00 81.88 294 SER A O 1
ATOM 2251 N N . LEU A 1 295 ? -4.422 4.905 23.968 1.00 88.50 295 LEU A N 1
ATOM 2252 C CA . LEU A 1 295 ? -3.874 4.188 22.818 1.00 88.50 295 LEU A CA 1
ATOM 2253 C C . LEU A 1 295 ? -2.479 3.709 23.197 1.00 88.50 295 LEU A C 1
ATOM 2255 O O . LEU A 1 295 ? -1.651 4.479 23.690 1.00 88.50 295 LEU A O 1
ATOM 2259 N N . LYS A 1 296 ? -2.191 2.439 22.923 1.00 89.94 296 LYS A N 1
ATOM 2260 C CA . LYS A 1 296 ? -0.860 1.859 23.093 1.00 89.94 296 LYS A CA 1
ATOM 2261 C C . LYS A 1 296 ? -0.346 1.353 21.755 1.00 89.94 296 LYS A C 1
ATOM 2263 O O . LYS A 1 296 ? -0.895 0.411 21.195 1.00 89.94 296 LYS A O 1
ATOM 2268 N N . VAL A 1 297 ? 0.755 1.926 21.274 1.00 88.75 297 VAL A N 1
ATOM 2269 C CA . VAL A 1 297 ? 1.500 1.353 20.144 1.00 88.75 297 VAL A CA 1
ATOM 2270 C C . VAL A 1 297 ? 2.202 0.092 20.644 1.00 88.75 297 VAL A C 1
ATOM 2272 O O . VAL A 1 297 ? 3.094 0.173 21.486 1.00 88.75 297 VAL A O 1
ATOM 2275 N N . ALA A 1 298 ? 1.750 -1.071 20.185 1.00 86.94 298 ALA A N 1
ATOM 2276 C CA . ALA A 1 298 ? 2.190 -2.365 20.698 1.00 86.94 298 ALA A CA 1
ATOM 2277 C C . ALA A 1 298 ? 3.419 -2.908 19.972 1.00 86.94 298 ALA A C 1
ATOM 2279 O O . ALA A 1 298 ? 4.305 -3.469 20.609 1.00 86.94 298 ALA A O 1
ATOM 2280 N N . CYS A 1 299 ? 3.471 -2.731 18.654 1.00 85.62 299 CYS A N 1
ATOM 2281 C CA . CYS A 1 299 ? 4.611 -3.090 17.822 1.00 85.62 299 CYS A CA 1
ATOM 2282 C C . CYS A 1 299 ? 4.659 -2.189 16.582 1.00 85.62 299 CYS A C 1
ATOM 2284 O O . CYS A 1 299 ? 3.686 -1.503 16.247 1.00 85.62 299 CYS A O 1
ATOM 2286 N N . ARG A 1 300 ? 5.814 -2.182 15.922 1.00 84.00 300 ARG A N 1
ATOM 2287 C CA . ARG A 1 300 ? 6.055 -1.527 14.637 1.00 84.00 300 ARG A CA 1
ATOM 2288 C C . ARG A 1 300 ? 6.723 -2.545 13.730 1.00 84.00 300 ARG A C 1
ATOM 2290 O O . ARG A 1 300 ? 7.633 -3.229 14.187 1.00 84.00 300 ARG A O 1
ATOM 2297 N N . VAL A 1 301 ? 6.248 -2.634 12.500 1.00 79.06 301 VAL A N 1
ATOM 2298 C CA . VAL A 1 301 ? 6.791 -3.506 11.455 1.00 79.06 301 VAL A CA 1
ATOM 2299 C C . VAL A 1 301 ? 7.244 -2.635 10.285 1.00 79.06 301 VAL A C 1
ATOM 2301 O O . VAL A 1 301 ? 6.748 -1.512 10.141 1.00 79.06 301 VAL A O 1
ATOM 2304 N N . TYR A 1 302 ? 8.221 -3.110 9.509 1.00 70.56 302 TYR A N 1
ATOM 2305 C CA . TYR A 1 302 ? 8.903 -2.324 8.472 1.00 70.56 302 TYR A CA 1
ATOM 2306 C C . TYR A 1 302 ? 9.515 -1.013 9.001 1.00 70.56 302 TYR A C 1
ATOM 2308 O O . TYR A 1 302 ? 9.234 0.081 8.509 1.00 70.56 302 TYR A O 1
ATOM 2316 N N . ASN A 1 303 ? 10.335 -1.111 10.051 1.00 62.00 303 ASN A N 1
ATOM 2317 C CA . ASN A 1 303 ? 11.097 0.015 10.597 1.00 62.00 303 ASN A CA 1
ATOM 2318 C C . ASN A 1 303 ? 12.561 -0.160 10.176 1.00 62.00 303 ASN A C 1
ATOM 2320 O O . ASN A 1 303 ? 13.166 -1.159 10.551 1.00 62.00 303 ASN A O 1
ATOM 2324 N N . ILE A 1 304 ? 13.176 0.814 9.490 1.00 50.41 304 ILE A N 1
ATOM 2325 C CA . ILE A 1 304 ? 14.599 0.779 9.062 1.00 50.41 304 ILE A CA 1
ATOM 2326 C C . ILE A 1 304 ? 15.558 0.923 10.280 1.00 50.41 304 ILE A C 1
ATOM 2328 O O . ILE A 1 304 ? 16.602 1.567 10.244 1.00 50.41 304 ILE A O 1
ATOM 2332 N N . SER A 1 305 ? 15.191 0.380 11.440 1.00 45.06 305 SER A N 1
ATOM 2333 C CA . SER A 1 305 ? 16.073 0.182 12.593 1.00 45.06 305 SER A CA 1
ATOM 2334 C C . SER A 1 305 ? 16.674 -1.222 12.652 1.00 45.06 305 SER A C 1
ATOM 2336 O O . SER A 1 305 ? 17.602 -1.432 13.428 1.00 45.06 305 SER A O 1
ATOM 2338 N N . SER A 1 306 ? 16.157 -2.169 11.870 1.00 41.94 306 SER A N 1
ATOM 2339 C CA . SER A 1 306 ? 16.664 -3.538 11.761 1.00 41.94 306 SER A CA 1
ATOM 2340 C C . SER A 1 306 ? 17.366 -3.733 10.416 1.00 41.94 306 SER A C 1
ATOM 2342 O O . SER A 1 306 ? 16.856 -3.315 9.383 1.00 41.94 306 SER A O 1
ATOM 2344 N N . ASN A 1 307 ? 18.542 -4.367 10.431 1.00 45.22 307 ASN A N 1
ATOM 2345 C CA . ASN A 1 307 ? 19.374 -4.703 9.264 1.00 45.22 307 ASN A CA 1
ATOM 2346 C C . ASN A 1 307 ? 18.733 -5.772 8.345 1.00 45.22 307 ASN A C 1
ATOM 2348 O O . ASN A 1 307 ? 19.408 -6.703 7.912 1.00 45.22 307 ASN A O 1
ATOM 2352 N N . HIS A 1 308 ? 17.430 -5.702 8.084 1.00 60.97 308 HIS A N 1
ATOM 2353 C CA . HIS A 1 308 ? 16.733 -6.664 7.239 1.00 60.97 308 HIS A CA 1
ATOM 2354 C C . HIS A 1 308 ? 16.532 -6.053 5.851 1.00 60.97 308 HIS A C 1
ATOM 2356 O O . HIS A 1 308 ? 15.596 -5.287 5.635 1.00 60.97 308 HIS A O 1
ATOM 2362 N N . GLU A 1 309 ? 17.427 -6.393 4.916 1.00 64.06 309 GLU A N 1
ATOM 2363 C CA . GLU A 1 309 ? 17.345 -6.010 3.493 1.00 64.06 309 GLU A CA 1
ATOM 2364 C C . GLU A 1 309 ? 15.953 -6.302 2.903 1.00 64.06 309 GLU A C 1
ATOM 2366 O O . GLU A 1 309 ? 15.409 -5.503 2.146 1.00 64.06 309 GLU A O 1
ATOM 2371 N N . GLU A 1 310 ? 15.315 -7.384 3.352 1.00 69.31 310 GLU A N 1
ATOM 2372 C CA . GLU A 1 310 ? 13.973 -7.779 2.927 1.00 69.31 310 GLU A CA 1
ATOM 2373 C C . GLU A 1 310 ? 12.875 -6.759 3.292 1.00 69.31 310 GLU A C 1
ATOM 2375 O O . GLU A 1 310 ? 11.970 -6.513 2.496 1.00 69.31 310 GLU A O 1
ATOM 2380 N N . GLU A 1 311 ? 12.947 -6.118 4.465 1.00 70.19 311 GLU A N 1
ATOM 2381 C CA . GLU A 1 311 ? 11.972 -5.088 4.858 1.00 70.19 311 GLU A CA 1
ATOM 2382 C C . GLU A 1 311 ? 12.111 -3.822 4.007 1.00 70.19 311 GLU A C 1
ATOM 2384 O O . GLU A 1 311 ? 11.108 -3.198 3.648 1.00 70.19 311 GLU A O 1
ATOM 2389 N N . ALA A 1 312 ? 13.350 -3.448 3.677 1.00 70.12 312 ALA A N 1
ATOM 2390 C CA . ALA A 1 312 ? 13.634 -2.302 2.823 1.00 70.12 312 ALA A CA 1
ATOM 2391 C C . ALA A 1 312 ? 13.123 -2.534 1.394 1.00 70.12 312 ALA A C 1
ATOM 2393 O O . ALA A 1 312 ? 12.483 -1.644 0.829 1.00 70.12 312 ALA A O 1
ATOM 2394 N N . ASP A 1 313 ? 13.320 -3.739 0.851 1.00 73.38 313 ASP A N 1
ATOM 2395 C CA . ASP A 1 313 ? 12.821 -4.104 -0.475 1.00 73.38 313 ASP A CA 1
ATOM 2396 C C . ASP A 1 313 ? 11.287 -4.076 -0.541 1.00 73.38 313 ASP A C 1
ATOM 2398 O O . ASP A 1 313 ? 10.724 -3.561 -1.509 1.00 73.38 313 ASP A O 1
ATOM 2402 N N . VAL A 1 314 ? 10.589 -4.565 0.495 1.00 74.62 314 VAL A N 1
ATOM 2403 C CA . VAL A 1 314 ? 9.117 -4.497 0.565 1.00 74.62 314 VAL A CA 1
ATOM 2404 C C . VAL A 1 314 ? 8.635 -3.046 0.565 1.00 74.62 314 VAL A C 1
ATOM 2406 O O . VAL A 1 314 ? 7.740 -2.695 -0.209 1.00 74.62 314 VAL A O 1
ATOM 2409 N N . LEU A 1 315 ? 9.239 -2.181 1.387 1.00 71.56 315 LEU A N 1
ATOM 2410 C CA . LEU A 1 315 ? 8.898 -0.755 1.434 1.00 71.56 315 LEU A CA 1
ATOM 2411 C C . LEU A 1 315 ? 9.142 -0.066 0.089 1.00 71.56 315 LEU A C 1
ATOM 2413 O O . LEU A 1 315 ? 8.308 0.716 -0.374 1.00 71.56 315 LEU A O 1
ATOM 2417 N N . GLN A 1 316 ? 10.261 -0.371 -0.565 1.00 74.25 316 GLN A N 1
ATOM 2418 C CA . GLN A 1 316 ? 10.579 0.192 -1.870 1.00 74.25 316 GLN A CA 1
ATOM 2419 C C . GLN A 1 316 ? 9.624 -0.331 -2.958 1.00 74.25 316 GLN A C 1
ATOM 2421 O O . GLN A 1 316 ? 9.204 0.439 -3.823 1.00 74.25 316 GLN A O 1
ATOM 2426 N N . ALA A 1 317 ? 9.208 -1.598 -2.907 1.00 74.44 317 ALA A N 1
ATOM 2427 C CA . ALA A 1 317 ? 8.216 -2.143 -3.832 1.00 74.44 317 ALA A CA 1
ATOM 2428 C C . ALA A 1 317 ? 6.835 -1.489 -3.636 1.00 74.44 317 ALA A C 1
ATOM 2430 O O . ALA A 1 317 ? 6.186 -1.108 -4.615 1.00 74.44 317 ALA A O 1
ATOM 2431 N N . MET A 1 318 ? 6.418 -1.263 -2.384 1.00 73.75 318 MET A N 1
ATOM 2432 C CA . MET A 1 318 ? 5.202 -0.508 -2.052 1.00 73.75 318 MET A CA 1
ATOM 2433 C C . MET A 1 318 ? 5.243 0.926 -2.593 1.00 73.75 318 MET A C 1
ATOM 2435 O O . MET A 1 318 ? 4.261 1.409 -3.167 1.00 73.75 318 MET A O 1
ATOM 2439 N N . HIS A 1 319 ? 6.385 1.598 -2.427 1.00 76.62 319 HIS A N 1
ATOM 2440 C CA . HIS A 1 319 ? 6.635 2.933 -2.962 1.00 76.62 319 HIS A CA 1
ATOM 2441 C C . HIS A 1 319 ? 6.464 2.956 -4.487 1.00 76.62 319 HIS A C 1
ATOM 2443 O O . HIS A 1 319 ? 5.659 3.726 -5.011 1.00 76.62 319 HIS A O 1
ATOM 2449 N N . LEU A 1 320 ? 7.141 2.053 -5.203 1.00 74.38 320 LEU A N 1
ATOM 2450 C CA . LEU A 1 320 ? 7.060 1.939 -6.663 1.00 74.38 320 LEU A CA 1
ATOM 2451 C C . LEU A 1 320 ? 5.638 1.652 -7.166 1.00 74.38 320 LEU A C 1
ATOM 2453 O O . LEU A 1 320 ? 5.234 2.186 -8.200 1.00 74.38 320 LEU A O 1
ATOM 2457 N N . ALA A 1 321 ? 4.860 0.856 -6.430 1.00 70.38 321 ALA A N 1
ATOM 2458 C CA . ALA A 1 321 ? 3.469 0.559 -6.768 1.00 70.38 321 ALA A CA 1
ATOM 2459 C C . ALA A 1 321 ? 2.517 1.761 -6.585 1.00 70.38 321 ALA A C 1
ATOM 2461 O O . ALA A 1 321 ? 1.417 1.754 -7.139 1.00 70.38 321 ALA A O 1
ATOM 2462 N N . SER A 1 322 ? 2.929 2.792 -5.837 1.00 68.88 322 SER A N 1
ATOM 2463 C CA . SER A 1 322 ? 2.081 3.934 -5.449 1.00 68.88 322 SER A CA 1
ATOM 2464 C C . SER A 1 322 ? 2.552 5.283 -6.015 1.00 68.88 322 SER A C 1
ATOM 2466 O O . SER A 1 322 ? 1.810 6.263 -5.982 1.00 68.88 322 SER A O 1
ATOM 2468 N N . ILE A 1 323 ? 3.768 5.353 -6.569 1.00 73.00 323 ILE A N 1
ATOM 2469 C CA . ILE A 1 323 ? 4.432 6.606 -6.972 1.00 73.00 323 ILE A CA 1
ATOM 2470 C C . ILE A 1 323 ? 3.742 7.355 -8.126 1.00 73.00 323 ILE A C 1
ATOM 2472 O O . ILE A 1 323 ? 4.012 8.535 -8.358 1.00 73.00 323 ILE A O 1
ATOM 2476 N N . SER A 1 324 ? 2.815 6.710 -8.842 1.00 70.75 324 SER A N 1
ATOM 2477 C CA . SER A 1 324 ? 2.050 7.338 -9.926 1.00 70.75 324 SER A CA 1
ATOM 2478 C C . SER A 1 324 ? 1.195 8.522 -9.460 1.00 70.75 324 SER A C 1
ATOM 2480 O O . SER A 1 324 ? 0.874 9.375 -10.286 1.00 70.75 324 SER A O 1
ATOM 2482 N N . SER A 1 325 ? 0.855 8.619 -8.168 1.00 68.44 325 SER A N 1
ATOM 2483 C CA . SER A 1 325 ? 0.062 9.718 -7.593 1.00 68.44 325 SER A CA 1
ATOM 2484 C C . SER A 1 325 ? 0.817 11.055 -7.529 1.00 68.44 325 SER A C 1
ATOM 2486 O O . SER A 1 325 ? 0.202 12.127 -7.576 1.00 68.44 325 SER A O 1
ATOM 2488 N N . LEU A 1 326 ? 2.152 11.022 -7.462 1.00 71.12 326 LEU A N 1
ATOM 2489 C CA . LEU A 1 326 ? 2.972 12.211 -7.231 1.00 71.12 326 LEU A CA 1
ATOM 2490 C C . LEU A 1 326 ? 2.883 13.233 -8.388 1.00 71.12 326 LEU A C 1
ATOM 2492 O O . LEU A 1 326 ? 2.617 14.404 -8.108 1.00 71.12 326 LEU A O 1
ATOM 2496 N N . PRO A 1 327 ? 2.986 12.848 -9.676 1.00 68.81 327 PRO A N 1
ATOM 2497 C CA . PRO A 1 327 ? 2.803 13.780 -10.796 1.00 68.81 327 PRO A CA 1
ATOM 2498 C C . PRO A 1 327 ? 1.407 14.390 -10.882 1.00 68.81 327 PRO A C 1
ATOM 2500 O O . PRO A 1 327 ? 1.272 15.555 -11.255 1.00 68.81 327 PRO A O 1
ATOM 2503 N N . PHE A 1 328 ? 0.362 13.635 -10.525 1.00 71.31 328 PHE A N 1
ATOM 2504 C CA . PHE A 1 328 ? -0.997 14.180 -10.465 1.00 71.31 328 PHE A CA 1
ATOM 2505 C C . PHE A 1 328 ? -1.093 15.261 -9.390 1.00 71.31 328 PHE A C 1
ATOM 2507 O O . PHE A 1 328 ? -1.597 16.349 -9.659 1.00 71.31 328 PHE A O 1
ATOM 2514 N N . THR A 1 329 ? -0.522 14.993 -8.216 1.00 71.94 329 THR A N 1
ATOM 2515 C CA . THR A 1 329 ? -0.490 15.937 -7.095 1.00 71.94 329 THR A CA 1
ATOM 2516 C C . THR A 1 329 ? 0.295 17.202 -7.447 1.00 71.94 329 THR A C 1
ATOM 2518 O O . THR A 1 329 ? -0.195 18.310 -7.234 1.00 71.94 329 THR A O 1
ATOM 2521 N N . LEU A 1 330 ? 1.476 17.058 -8.061 1.00 73.25 330 LEU A N 1
ATOM 2522 C CA . LEU A 1 330 ? 2.292 18.182 -8.534 1.00 73.25 330 LEU A CA 1
ATOM 2523 C C . LEU A 1 330 ? 1.549 19.026 -9.574 1.00 73.25 330 LEU A C 1
ATOM 2525 O O . LEU A 1 330 ? 1.562 20.252 -9.502 1.00 73.25 330 LEU A O 1
ATOM 2529 N N . LYS A 1 331 ? 0.841 18.383 -10.507 1.00 73.38 331 LYS A N 1
ATOM 2530 C CA . LYS A 1 331 ? 0.031 19.088 -11.504 1.00 73.38 331 LYS A CA 1
ATOM 2531 C C . LYS A 1 331 ? -1.079 19.919 -10.858 1.00 73.38 331 LYS A C 1
ATOM 2533 O O . LYS A 1 331 ? -1.308 21.045 -11.292 1.00 73.38 331 LYS A O 1
ATOM 2538 N N . VAL A 1 332 ? -1.759 19.385 -9.841 1.00 76.44 332 VAL A N 1
ATOM 2539 C CA . VAL A 1 332 ? -2.787 20.135 -9.099 1.00 76.44 332 VAL A CA 1
ATOM 2540 C C . VAL A 1 332 ? -2.161 21.316 -8.359 1.00 76.44 332 VAL A C 1
ATOM 2542 O O . VAL A 1 332 ? -2.699 22.416 -8.423 1.00 76.44 332 VAL A O 1
ATOM 2545 N N . ALA A 1 333 ? -1.004 21.126 -7.727 1.00 77.56 333 ALA A N 1
ATOM 2546 C CA . ALA A 1 333 ? -0.296 22.193 -7.025 1.00 77.56 333 ALA A CA 1
ATOM 2547 C C . ALA A 1 333 ? 0.101 23.354 -7.949 1.00 77.56 333 ALA A C 1
ATOM 2549 O O . ALA A 1 333 ? -0.140 24.511 -7.611 1.00 77.56 333 ALA A O 1
ATOM 2550 N N . VAL A 1 334 ? 0.641 23.047 -9.133 1.00 78.38 334 VAL A N 1
ATOM 2551 C CA . VAL A 1 334 ? 0.951 24.051 -10.165 1.00 78.38 334 VAL A CA 1
ATOM 2552 C C . VAL A 1 334 ? -0.325 24.738 -10.653 1.00 78.38 334 VAL A C 1
ATOM 2554 O O . VAL A 1 334 ? -0.376 25.958 -10.735 1.00 78.38 334 VAL A O 1
ATOM 2557 N N . TYR A 1 335 ? -1.389 23.978 -10.931 1.00 79.06 335 TYR A N 1
ATOM 2558 C CA . TYR A 1 335 ? -2.660 24.546 -11.393 1.00 79.06 335 TYR A CA 1
ATOM 2559 C C . TYR A 1 335 ? -3.290 25.510 -10.378 1.00 79.06 335 TYR A C 1
ATOM 2561 O O . TYR A 1 335 ? -3.853 26.533 -10.757 1.00 79.06 335 TYR A O 1
ATOM 2569 N N . LEU A 1 336 ? -3.189 25.191 -9.087 1.00 79.75 336 LEU A N 1
ATOM 2570 C CA . LEU A 1 336 ? -3.698 26.025 -8.001 1.00 79.75 336 LEU A CA 1
ATOM 2571 C C . LEU A 1 336 ? -2.814 27.249 -7.702 1.00 79.75 336 LEU A C 1
ATOM 2573 O O . LEU A 1 336 ? -3.207 28.084 -6.890 1.00 79.75 336 LEU A O 1
ATOM 2577 N N . GLY A 1 337 ? -1.639 27.366 -8.327 1.00 80.69 337 GLY A N 1
ATOM 2578 C CA . GLY A 1 337 ? -0.674 28.426 -8.037 1.00 80.69 337 GLY A CA 1
ATOM 2579 C C . GLY A 1 337 ? 0.051 28.248 -6.694 1.00 80.69 337 GLY A C 1
ATOM 2580 O O . GLY A 1 337 ? 0.561 29.213 -6.120 1.00 80.69 337 GLY A O 1
ATOM 2581 N N . LEU A 1 338 ? 0.027 27.031 -6.129 1.00 81.31 338 LEU A N 1
ATOM 2582 C CA . LEU A 1 338 ? 0.512 26.749 -4.776 1.00 81.31 338 LEU A CA 1
ATOM 2583 C C . LEU A 1 338 ? 2.015 27.026 -4.653 1.00 81.31 338 LEU A C 1
ATOM 2585 O O . LEU A 1 338 ? 2.452 27.627 -3.673 1.00 81.31 338 LEU A O 1
ATOM 2589 N N . LEU A 1 339 ? 2.802 26.611 -5.651 1.00 78.56 339 LEU A N 1
ATOM 2590 C CA . LEU A 1 339 ? 4.255 26.785 -5.635 1.00 78.56 339 LEU A CA 1
ATOM 2591 C C . LEU A 1 339 ? 4.646 28.263 -5.768 1.00 78.56 339 LEU A C 1
ATOM 2593 O O . LEU A 1 339 ? 5.545 28.710 -5.060 1.00 78.56 339 LEU A O 1
ATOM 2597 N N . GLU A 1 340 ? 3.941 29.049 -6.587 1.00 78.69 340 GLU A N 1
ATOM 2598 C CA . GLU A 1 340 ? 4.187 30.489 -6.715 1.00 78.69 340 GLU A CA 1
ATOM 2599 C C . GLU A 1 340 ? 3.849 31.252 -5.428 1.00 78.69 340 GLU A C 1
ATOM 2601 O O . GLU A 1 340 ? 4.545 32.207 -5.079 1.00 78.69 340 GLU A O 1
ATOM 2606 N N . ILE A 1 341 ? 2.791 30.850 -4.711 1.00 79.81 341 ILE A N 1
ATOM 2607 C CA . ILE A 1 341 ? 2.424 31.448 -3.418 1.00 79.81 341 ILE A CA 1
ATOM 2608 C C . ILE A 1 341 ? 3.530 31.217 -2.383 1.00 79.81 341 ILE A C 1
ATOM 2610 O O . ILE A 1 341 ? 3.879 32.146 -1.652 1.00 79.81 341 ILE A O 1
ATOM 2614 N N . ILE A 1 342 ? 4.087 30.003 -2.335 1.00 76.62 342 ILE A N 1
ATOM 2615 C CA . ILE A 1 342 ? 5.181 29.648 -1.421 1.00 76.62 342 ILE A CA 1
ATOM 2616 C C . ILE A 1 342 ? 6.462 30.391 -1.808 1.00 76.62 342 ILE A C 1
ATOM 2618 O O . ILE A 1 342 ? 7.097 30.988 -0.942 1.00 76.62 342 ILE A O 1
ATOM 2622 N N . ALA A 1 343 ? 6.814 30.416 -3.097 1.00 71.12 343 ALA A N 1
ATOM 2623 C CA . ALA A 1 343 ? 8.011 31.100 -3.582 1.00 71.12 343 ALA A CA 1
ATOM 2624 C C . ALA A 1 343 ? 7.992 32.595 -3.224 1.00 71.12 343 ALA A C 1
ATOM 2626 O O . ALA A 1 343 ? 8.944 33.100 -2.643 1.00 71.12 343 ALA A O 1
ATOM 2627 N N . LYS A 1 344 ? 6.863 33.283 -3.444 1.00 74.25 344 LYS A N 1
ATOM 2628 C CA . LYS A 1 344 ? 6.702 34.702 -3.070 1.00 74.25 344 LYS A CA 1
ATOM 2629 C C . LYS A 1 344 ? 6.774 34.953 -1.563 1.00 74.25 344 LYS A C 1
ATOM 2631 O O . LYS A 1 344 ? 7.044 36.075 -1.148 1.00 74.25 344 LYS A O 1
ATOM 2636 N N . ALA A 1 345 ? 6.474 33.953 -0.735 1.00 71.94 345 ALA A N 1
ATOM 2637 C CA . ALA A 1 345 ? 6.582 34.079 0.713 1.00 71.94 345 ALA A CA 1
ATOM 2638 C C . ALA A 1 345 ? 8.024 33.989 1.216 1.00 71.94 345 ALA A C 1
ATOM 2640 O O . ALA A 1 345 ? 8.340 34.613 2.230 1.00 71.94 345 ALA A O 1
ATOM 2641 N N . ALA A 1 346 ? 8.889 33.257 0.507 1.00 61.00 346 ALA A N 1
ATOM 2642 C CA . ALA A 1 346 ? 10.313 33.187 0.821 1.00 61.00 346 ALA A CA 1
ATOM 2643 C C . ALA A 1 346 ? 10.983 34.574 0.748 1.00 61.00 346 ALA A C 1
ATOM 2645 O O . ALA A 1 346 ? 11.902 34.847 1.514 1.00 61.00 346 ALA A O 1
ATOM 2646 N N . ASP A 1 347 ? 10.451 35.474 -0.086 1.00 65.38 347 ASP A N 1
ATOM 2647 C CA . ASP A 1 347 ? 10.922 36.857 -0.242 1.00 65.38 347 ASP A CA 1
ATOM 2648 C C . ASP A 1 347 ? 10.399 37.826 0.842 1.00 65.38 347 ASP A C 1
ATOM 2650 O O . ASP A 1 347 ? 10.706 39.020 0.826 1.00 65.38 347 ASP A O 1
ATOM 2654 N N . THR A 1 348 ? 9.581 37.348 1.787 1.00 67.56 348 THR A N 1
ATOM 2655 C CA . THR A 1 348 ? 9.040 38.169 2.884 1.00 67.56 348 THR A CA 1
ATOM 2656 C C . THR A 1 348 ? 9.881 38.044 4.160 1.00 67.56 348 THR A C 1
ATOM 2658 O O . THR A 1 348 ? 10.540 37.025 4.358 1.00 67.56 348 THR A O 1
ATOM 2661 N N . PRO A 1 349 ? 9.832 39.019 5.093 1.00 58.16 349 PRO A N 1
ATOM 2662 C CA . PRO A 1 349 ? 10.622 38.970 6.329 1.00 58.16 349 PRO A CA 1
ATOM 2663 C C . PRO A 1 349 ? 10.360 37.747 7.224 1.00 58.16 349 PRO A C 1
ATOM 2665 O O . PRO A 1 349 ? 11.221 37.392 8.023 1.00 58.16 349 PRO A O 1
ATOM 2668 N N . SER A 1 350 ? 9.184 37.112 7.122 1.00 67.75 350 SER A N 1
ATOM 2669 C CA . SER A 1 350 ? 8.869 35.873 7.849 1.00 67.75 350 SER A CA 1
ATOM 2670 C C . SER A 1 350 ? 9.400 34.613 7.157 1.00 67.75 350 SER A C 1
ATOM 2672 O O . SER A 1 350 ? 9.479 33.566 7.802 1.00 67.75 350 SER A O 1
ATOM 2674 N N . GLY A 1 351 ? 9.713 34.680 5.855 1.00 66.12 351 GLY A N 1
ATOM 2675 C CA . GLY A 1 351 ? 10.228 33.583 5.024 1.00 66.12 351 GLY A CA 1
ATOM 2676 C C . GLY A 1 351 ? 9.329 32.341 4.917 1.00 66.12 351 GLY A C 1
ATOM 2677 O O . GLY A 1 351 ? 9.712 31.358 4.289 1.00 66.12 351 GLY A O 1
ATOM 2678 N N . THR A 1 352 ? 8.156 32.343 5.556 1.00 69.31 352 THR A N 1
ATOM 2679 C CA . THR A 1 352 ? 7.268 31.186 5.729 1.00 69.31 352 THR A CA 1
ATOM 2680 C C . THR A 1 352 ? 5.806 31.636 5.807 1.00 69.31 352 THR A C 1
ATOM 2682 O O . THR A 1 352 ? 5.519 32.770 6.201 1.00 69.31 352 THR A O 1
ATOM 2685 N N . LEU A 1 353 ? 4.885 30.744 5.426 1.00 76.31 353 LEU A N 1
ATOM 2686 C CA . LEU A 1 353 ? 3.436 30.897 5.595 1.00 76.31 353 LEU A CA 1
ATOM 2687 C C . LEU A 1 353 ? 2.873 29.686 6.337 1.00 76.31 353 LEU A C 1
ATOM 2689 O O . LEU A 1 353 ? 3.295 28.552 6.111 1.00 76.31 353 LEU A O 1
ATOM 2693 N N . SER A 1 354 ? 1.863 29.922 7.165 1.00 80.12 354 SER A N 1
ATOM 2694 C CA . SER A 1 354 ? 0.989 28.873 7.683 1.00 80.12 354 SER A CA 1
ATOM 2695 C C . SER A 1 354 ? 0.059 28.325 6.590 1.00 80.12 354 SER A C 1
ATOM 2697 O O . SER A 1 354 ? -0.233 28.992 5.594 1.00 80.12 354 SER A O 1
ATOM 2699 N N . VAL A 1 355 ? -0.466 27.109 6.789 1.00 78.62 355 VAL A N 1
ATOM 2700 C CA . VAL A 1 355 ? -1.428 26.489 5.856 1.00 78.62 355 VAL A CA 1
ATOM 2701 C C . VAL A 1 355 ? -2.653 27.386 5.642 1.00 78.62 355 VAL A C 1
ATOM 2703 O O . VAL A 1 355 ? -3.107 27.531 4.512 1.00 78.62 355 VAL A O 1
ATOM 2706 N N . SER A 1 356 ? -3.165 28.045 6.686 1.00 81.69 356 SER A N 1
ATOM 2707 C CA . SER A 1 356 ? -4.316 28.954 6.577 1.00 81.69 356 SER A CA 1
ATOM 2708 C C . SER A 1 356 ? -4.014 30.195 5.728 1.00 81.69 356 SER A C 1
ATOM 2710 O O . SER A 1 356 ? -4.855 30.623 4.934 1.00 81.69 356 SER A O 1
ATOM 2712 N N . GLU A 1 357 ? -2.807 30.753 5.834 1.00 82.50 357 GLU A N 1
ATOM 2713 C CA . GLU A 1 357 ? -2.370 31.879 5.002 1.00 82.50 357 GLU A CA 1
ATOM 2714 C C . GLU A 1 357 ? -2.177 31.475 3.539 1.00 82.50 357 GLU A C 1
ATOM 2716 O O . GLU A 1 357 ? -2.473 32.270 2.650 1.00 82.50 357 GLU A O 1
ATOM 2721 N N . ILE A 1 358 ? -1.722 30.248 3.277 1.00 83.88 358 ILE A N 1
ATOM 2722 C CA . ILE A 1 358 ? -1.634 29.704 1.916 1.00 83.88 358 ILE A CA 1
ATOM 2723 C C . ILE A 1 358 ? -3.041 29.513 1.347 1.00 83.88 358 ILE A C 1
ATOM 2725 O O . ILE A 1 358 ? -3.335 30.015 0.266 1.00 83.88 358 ILE A O 1
ATOM 2729 N N . VAL A 1 359 ? -3.931 28.849 2.091 1.00 84.19 359 VAL A N 1
ATOM 2730 C CA . VAL A 1 359 ? -5.304 28.555 1.653 1.00 84.19 359 VAL A CA 1
ATOM 2731 C C . VAL A 1 359 ? -6.083 29.827 1.336 1.00 84.19 359 VAL A C 1
ATOM 2733 O O . VAL A 1 359 ? -6.770 29.866 0.321 1.00 84.19 359 VAL A O 1
ATOM 2736 N N . SER A 1 360 ? -5.937 30.887 2.140 1.00 86.31 360 SER A N 1
ATOM 2737 C CA . SER A 1 360 ? -6.630 32.164 1.891 1.00 86.31 360 SER A CA 1
ATOM 2738 C C . SER A 1 360 ? -6.206 32.862 0.590 1.00 86.31 360 SER A C 1
ATOM 2740 O O . SER A 1 360 ? -6.920 33.739 0.108 1.00 86.31 360 SER A O 1
ATOM 2742 N N . LYS A 1 361 ? -5.067 32.467 0.006 1.00 86.44 361 LYS A N 1
ATOM 2743 C CA . LYS A 1 361 ? -4.538 32.993 -1.260 1.00 86.44 361 LYS A CA 1
ATOM 2744 C C . LYS A 1 361 ? -4.859 32.106 -2.467 1.00 86.44 361 LYS A C 1
ATOM 2746 O O . LYS A 1 361 ? -4.575 32.515 -3.591 1.00 86.44 361 LYS A O 1
ATOM 2751 N N . LEU A 1 362 ? -5.416 30.909 -2.262 1.00 85.50 362 LEU A N 1
ATOM 2752 C CA . LEU A 1 362 ? -5.735 29.985 -3.349 1.00 85.50 362 LEU A CA 1
ATOM 2753 C C . LEU A 1 362 ? -7.085 30.323 -4.002 1.00 85.50 362 LEU A C 1
ATOM 2755 O O . LEU A 1 362 ? -8.035 30.684 -3.308 1.00 85.50 362 LEU A O 1
ATOM 2759 N N . PRO A 1 363 ? -7.221 30.147 -5.328 1.00 81.69 363 PRO A N 1
ATOM 2760 C CA . PRO A 1 363 ? -8.457 30.432 -6.054 1.00 81.69 363 PRO A CA 1
ATOM 2761 C C . PRO A 1 363 ? -9.473 29.279 -5.920 1.00 81.69 363 PRO A C 1
ATOM 2763 O O . PRO A 1 363 ? -9.859 28.657 -6.908 1.00 81.69 363 PRO A O 1
ATOM 2766 N N . THR A 1 364 ? -9.890 28.945 -4.695 1.00 78.12 364 THR A N 1
ATOM 2767 C CA . THR A 1 364 ? -10.815 27.831 -4.418 1.00 78.12 364 THR A CA 1
ATOM 2768 C C . THR A 1 364 ? -11.717 28.112 -3.217 1.00 78.12 364 THR A C 1
ATOM 2770 O O . THR A 1 364 ? -11.282 28.664 -2.213 1.00 78.12 364 THR A O 1
ATOM 2773 N N . ASN A 1 365 ? -12.973 27.666 -3.312 1.00 77.25 365 ASN A N 1
ATOM 2774 C CA . ASN A 1 365 ? -13.961 27.711 -2.228 1.00 77.25 365 ASN A CA 1
ATOM 2775 C C . ASN A 1 365 ? -14.243 26.316 -1.640 1.00 77.25 365 ASN A C 1
ATOM 2777 O O . ASN A 1 365 ? -15.232 26.129 -0.934 1.00 77.25 365 ASN A O 1
ATOM 2781 N N . ASN A 1 366 ? -13.424 25.312 -1.972 1.00 74.25 366 ASN A N 1
ATOM 2782 C CA . ASN A 1 366 ? -13.617 23.954 -1.473 1.00 74.25 366 ASN A CA 1
ATOM 2783 C C . ASN A 1 366 ? -13.308 23.905 0.044 1.00 74.25 366 ASN A C 1
ATOM 2785 O O . ASN A 1 366 ? -12.184 24.246 0.426 1.00 74.25 366 ASN A O 1
ATOM 2789 N N . PRO A 1 367 ? -14.250 23.473 0.907 1.00 72.62 367 PRO A N 1
ATOM 2790 C CA . PRO A 1 367 ? -14.036 23.403 2.355 1.00 72.62 367 PRO A CA 1
ATOM 2791 C C . PRO A 1 367 ? -12.907 22.445 2.763 1.00 72.62 367 PRO A C 1
ATOM 2793 O O . PRO A 1 367 ? -12.294 22.648 3.807 1.00 72.62 367 PRO A O 1
ATOM 2796 N N . ASP A 1 368 ? -12.572 21.462 1.924 1.00 70.12 368 ASP A N 1
ATOM 2797 C CA . ASP A 1 368 ? -11.483 20.513 2.172 1.00 70.12 368 ASP A CA 1
ATOM 2798 C C . ASP A 1 368 ? -10.101 21.082 1.808 1.00 70.12 368 ASP A C 1
ATOM 2800 O O . ASP A 1 368 ? -9.080 20.482 2.152 1.00 70.12 368 ASP A O 1
ATOM 2804 N N . THR A 1 369 ? -10.035 22.255 1.153 1.00 77.19 369 THR A N 1
ATOM 2805 C CA . THR A 1 369 ? -8.779 22.880 0.685 1.00 77.19 369 THR A CA 1
ATOM 2806 C C . THR A 1 369 ? -7.682 22.913 1.757 1.00 77.19 369 THR A C 1
ATOM 2808 O O . THR A 1 369 ? -6.558 22.544 1.421 1.00 77.19 369 THR A O 1
ATOM 2811 N N . PRO A 1 370 ? -7.938 23.276 3.033 1.00 80.31 370 PRO A N 1
ATOM 2812 C CA . PRO A 1 370 ? -6.901 23.241 4.063 1.00 80.31 370 PRO A CA 1
ATOM 2813 C C . PRO A 1 370 ? -6.246 21.871 4.242 1.00 80.31 370 PRO A C 1
ATOM 2815 O O . PRO A 1 370 ? -5.022 21.787 4.294 1.00 80.31 370 PRO A O 1
ATOM 2818 N N . SER A 1 371 ? -7.040 20.795 4.286 1.00 74.44 371 SER A N 1
ATOM 2819 C CA . SER A 1 371 ? -6.507 19.435 4.422 1.00 74.44 371 SER A CA 1
ATOM 2820 C C . SER A 1 371 ? -5.735 19.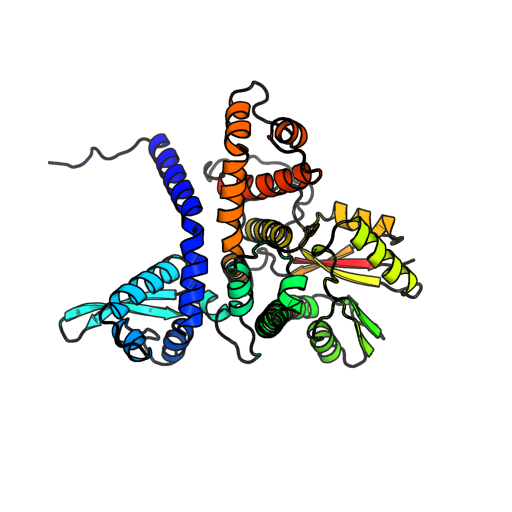014 3.173 1.00 74.44 371 SER A C 1
ATOM 2822 O O . SER A 1 371 ? -4.674 18.406 3.281 1.00 74.44 371 SER A O 1
ATOM 2824 N N . ILE A 1 372 ? -6.235 19.373 1.988 1.00 74.81 372 ILE A N 1
ATOM 2825 C CA . ILE A 1 372 ? -5.584 19.064 0.709 1.00 74.81 372 ILE A CA 1
ATOM 2826 C C . ILE A 1 372 ? -4.213 19.740 0.628 1.00 74.81 372 ILE A C 1
ATOM 2828 O O . ILE A 1 372 ? -3.217 19.092 0.306 1.00 74.81 372 ILE A O 1
ATOM 2832 N N . VAL A 1 373 ? -4.158 21.034 0.947 1.00 79.81 373 VAL A N 1
ATOM 2833 C CA . VAL A 1 373 ? -2.931 21.835 0.912 1.00 79.81 373 VAL A CA 1
ATOM 2834 C C . VAL A 1 373 ? -1.921 21.322 1.930 1.00 79.81 373 VAL A C 1
ATOM 2836 O O . VAL A 1 373 ? -0.767 21.131 1.567 1.00 79.81 373 VAL A O 1
ATOM 2839 N N . ASP A 1 374 ? -2.338 21.033 3.164 1.00 80.69 374 ASP A N 1
ATOM 2840 C CA . ASP A 1 374 ? -1.453 20.474 4.194 1.00 80.69 374 ASP A CA 1
ATOM 2841 C C . ASP A 1 374 ? -0.764 19.177 3.728 1.00 80.69 374 ASP A C 1
ATOM 2843 O O . ASP A 1 374 ? 0.455 19.034 3.838 1.00 80.69 374 ASP A O 1
ATOM 2847 N N . ARG A 1 375 ? -1.512 18.257 3.108 1.00 77.25 375 ARG A N 1
ATOM 2848 C CA . ARG A 1 375 ? -0.960 16.999 2.576 1.00 77.25 375 ARG A CA 1
ATOM 2849 C C . ARG A 1 375 ? -0.040 17.210 1.383 1.00 77.25 375 ARG A C 1
ATOM 2851 O O . ARG A 1 375 ? 1.023 16.596 1.312 1.00 77.25 375 ARG A O 1
ATOM 2858 N N . MET A 1 376 ? -0.424 18.090 0.457 1.00 77.38 376 MET A N 1
ATOM 2859 C CA . MET A 1 376 ? 0.424 18.471 -0.675 1.00 77.38 376 MET A CA 1
ATOM 2860 C C . MET A 1 376 ? 1.751 19.053 -0.187 1.00 77.38 376 MET A C 1
ATOM 2862 O O . MET A 1 376 ? 2.808 18.655 -0.668 1.00 77.38 376 MET A O 1
ATOM 2866 N N . LEU A 1 377 ? 1.712 19.944 0.806 1.00 77.25 377 LEU A N 1
ATOM 2867 C CA . LEU A 1 377 ? 2.904 20.545 1.398 1.00 77.25 377 LEU A CA 1
ATOM 2868 C C . LEU A 1 377 ? 3.790 19.498 2.076 1.00 77.25 377 LEU A C 1
ATOM 2870 O O . LEU A 1 377 ? 4.990 19.504 1.827 1.00 77.25 377 LEU A O 1
ATOM 2874 N N . LYS A 1 378 ? 3.221 18.563 2.849 1.00 74.94 378 LYS A N 1
ATOM 2875 C CA . LYS A 1 378 ? 3.966 17.437 3.449 1.00 74.94 378 LYS A CA 1
ATOM 2876 C C . LYS A 1 378 ? 4.607 16.528 2.394 1.00 74.94 378 LYS A C 1
ATOM 2878 O O . LYS A 1 378 ? 5.716 16.034 2.590 1.00 74.94 378 LYS A O 1
ATOM 2883 N N . LEU A 1 379 ? 3.943 16.338 1.253 1.00 71.88 379 LEU A N 1
ATOM 2884 C CA . LEU A 1 379 ? 4.484 15.584 0.123 1.00 71.88 379 LEU A CA 1
ATOM 2885 C C . LEU A 1 379 ? 5.614 16.342 -0.605 1.00 71.88 379 LEU A C 1
ATOM 2887 O O . LEU A 1 379 ? 6.602 15.729 -1.012 1.00 71.88 379 LEU A O 1
ATOM 2891 N N . PHE A 1 380 ? 5.496 17.662 -0.787 1.00 68.00 380 PHE A N 1
ATOM 2892 C CA . PHE A 1 380 ? 6.485 18.469 -1.521 1.00 68.00 380 PHE A CA 1
ATOM 2893 C C . PHE A 1 380 ? 7.666 18.936 -0.680 1.00 68.00 380 PHE A C 1
ATOM 2895 O O . PHE A 1 380 ? 8.770 19.006 -1.218 1.00 68.00 380 PHE A O 1
ATOM 2902 N N . SER A 1 381 ? 7.479 19.181 0.623 1.00 63.12 381 SER A N 1
ATOM 2903 C CA . SER A 1 381 ? 8.576 19.471 1.560 1.00 63.12 381 SER A CA 1
ATOM 2904 C C . SER A 1 381 ? 9.637 18.376 1.532 1.00 63.12 381 SER A C 1
ATOM 2906 O O . SER A 1 381 ? 10.784 18.601 1.886 1.00 63.12 381 SER A O 1
ATOM 2908 N N . HIS A 1 382 ? 9.242 17.184 1.096 1.00 53.88 382 HIS A N 1
ATOM 2909 C CA . HIS A 1 382 ? 10.107 16.057 0.851 1.00 53.88 382 HIS A CA 1
ATOM 2910 C C . HIS A 1 382 ? 10.775 16.102 -0.543 1.00 53.88 382 HIS A C 1
ATOM 2912 O O . HIS A 1 382 ? 11.989 15.950 -0.659 1.00 53.88 382 HIS A O 1
ATOM 2918 N N . SER A 1 383 ? 9.996 16.261 -1.620 1.00 46.16 383 SER A N 1
ATOM 2919 C CA . SER A 1 383 ? 10.509 16.159 -2.999 1.00 46.16 383 SER A CA 1
ATOM 2920 C C . SER A 1 383 ? 11.430 17.317 -3.403 1.00 46.16 383 SER A C 1
ATOM 2922 O O . SER A 1 383 ? 12.258 17.138 -4.292 1.00 46.16 383 SER A O 1
ATOM 2924 N N . LEU A 1 384 ? 11.302 18.470 -2.736 1.00 43.06 384 LEU A N 1
ATOM 2925 C CA . LEU A 1 384 ? 12.058 19.701 -2.993 1.00 43.06 384 LEU A CA 1
ATOM 2926 C C . LEU A 1 384 ? 13.178 19.969 -1.964 1.00 43.06 384 LEU A C 1
ATOM 2928 O O . LEU A 1 384 ? 13.755 21.053 -1.966 1.00 43.06 384 LEU A O 1
ATOM 2932 N N . HIS A 1 385 ? 13.501 19.027 -1.066 1.00 35.62 385 HIS A N 1
ATOM 2933 C CA . HIS A 1 385 ? 14.604 19.190 -0.106 1.00 35.62 385 HIS A CA 1
ATOM 2934 C C . HIS A 1 385 ? 15.530 17.968 -0.046 1.00 35.62 385 HIS A C 1
ATOM 2936 O O . HIS A 1 385 ? 15.192 16.957 0.571 1.00 35.62 385 HIS A O 1
ATOM 2942 N N . ARG A 1 386 ? 16.760 18.122 -0.568 1.00 37.38 386 ARG A N 1
ATOM 2943 C CA . ARG A 1 386 ? 18.004 18.082 0.236 1.00 37.38 386 ARG A CA 1
ATOM 2944 C C . ARG A 1 386 ? 19.269 18.265 -0.613 1.00 37.38 386 ARG A C 1
ATOM 2946 O O . ARG A 1 386 ? 19.513 17.447 -1.489 1.00 37.38 386 ARG A O 1
ATOM 2953 N N . ASN A 1 387 ? 20.130 19.198 -0.186 1.00 29.19 387 ASN A N 1
ATOM 2954 C CA . ASN A 1 387 ? 21.560 18.967 0.078 1.00 29.19 387 ASN A CA 1
ATOM 2955 C C . ASN A 1 387 ? 22.157 20.110 0.931 1.00 29.19 387 ASN A C 1
ATOM 2957 O O . ASN A 1 387 ? 22.602 21.121 0.415 1.00 29.19 387 ASN A O 1
ATOM 2961 N N . MET A 1 388 ? 22.213 19.938 2.257 1.00 25.89 388 MET A N 1
ATOM 2962 C CA . MET A 1 388 ? 23.232 20.601 3.084 1.00 25.89 388 MET A CA 1
ATOM 2963 C C . MET A 1 388 ? 24.095 19.520 3.744 1.00 25.89 388 MET A C 1
ATOM 2965 O O . MET A 1 388 ? 23.600 18.470 4.151 1.00 25.89 388 MET A O 1
ATOM 2969 N N . GLN A 1 389 ? 25.399 19.781 3.762 1.00 25.27 389 GLN A N 1
ATOM 2970 C CA . GLN A 1 389 ? 26.504 18.823 3.798 1.00 25.27 389 GLN A CA 1
ATOM 2971 C C . GLN A 1 389 ? 26.554 17.815 4.976 1.00 25.27 389 GLN A C 1
ATOM 2973 O O . GLN A 1 389 ? 26.042 18.091 6.062 1.00 25.27 389 GLN A O 1
ATOM 2978 N N . PRO A 1 390 ? 27.298 16.690 4.836 1.00 28.58 390 PRO A N 1
ATOM 2979 C CA . PRO A 1 390 ? 27.427 15.648 5.868 1.00 28.58 390 PRO A CA 1
ATOM 2980 C C . PRO A 1 390 ? 28.142 16.069 7.167 1.00 28.58 390 PRO A C 1
ATOM 2982 O O . PRO A 1 390 ? 28.077 15.338 8.157 1.00 28.58 390 PRO A O 1
ATOM 2985 N N . ASN A 1 391 ? 28.835 17.215 7.196 1.00 26.52 391 ASN A N 1
ATOM 2986 C CA . ASN A 1 391 ? 29.853 17.495 8.219 1.00 26.52 391 ASN A CA 1
ATOM 2987 C C . ASN A 1 391 ? 29.482 18.508 9.311 1.00 26.52 391 ASN A C 1
ATOM 2989 O O . ASN A 1 391 ? 30.304 18.755 10.193 1.00 26.52 391 ASN A O 1
ATOM 2993 N N . HIS A 1 392 ? 28.262 19.042 9.353 1.00 26.61 392 HIS A N 1
ATOM 2994 C CA . HIS A 1 392 ? 27.807 19.884 10.469 1.00 26.61 392 HIS A CA 1
ATOM 2995 C C . HIS A 1 392 ? 26.494 19.350 11.045 1.00 26.61 392 HIS A C 1
ATOM 2997 O O . HIS A 1 392 ? 25.410 19.818 10.720 1.00 26.61 392 HIS A O 1
ATOM 3003 N N . ARG A 1 393 ? 26.587 18.351 11.935 1.00 23.69 393 ARG A N 1
ATOM 3004 C CA . ARG A 1 393 ? 25.463 17.979 12.808 1.00 23.69 393 ARG A CA 1
ATOM 3005 C C . ARG A 1 393 ? 25.358 19.002 13.944 1.00 23.69 393 ARG A C 1
ATOM 3007 O O . ARG A 1 393 ? 26.244 19.002 14.802 1.00 23.69 393 ARG A O 1
ATOM 3014 N N . PRO A 1 394 ? 24.293 19.809 14.054 1.00 23.08 394 PRO A N 1
ATOM 3015 C CA . PRO A 1 394 ? 24.014 20.470 15.315 1.00 23.08 394 PRO A CA 1
ATOM 3016 C C . PRO A 1 394 ? 23.542 19.413 16.328 1.00 23.08 394 PRO A C 1
ATOM 3018 O O . PRO A 1 394 ? 22.607 18.647 16.079 1.00 23.08 394 PRO A O 1
ATOM 3021 N N . ARG A 1 395 ? 24.229 19.331 17.475 1.00 24.77 395 ARG A N 1
ATOM 3022 C CA . ARG A 1 395 ? 23.772 18.551 18.633 1.00 24.77 395 ARG A CA 1
ATOM 3023 C C . ARG A 1 395 ? 22.513 19.216 19.186 1.00 24.77 395 ARG A C 1
ATOM 3025 O O . ARG A 1 395 ? 22.611 20.224 19.875 1.00 24.77 395 ARG A O 1
ATOM 3032 N N . TRP A 1 396 ? 21.358 18.612 18.940 1.00 24.23 396 TRP A N 1
ATOM 3033 C CA . TRP A 1 396 ? 20.121 18.930 19.649 1.00 24.23 396 TRP A CA 1
ATOM 3034 C C . TRP A 1 396 ? 19.772 17.767 20.573 1.00 24.23 396 TRP A C 1
ATOM 3036 O O . TRP A 1 396 ? 19.665 16.623 20.131 1.00 24.23 396 TRP A O 1
ATOM 3046 N N . SER A 1 397 ? 19.608 18.045 21.864 1.00 24.08 397 SER A N 1
ATOM 3047 C CA . SER A 1 397 ? 19.079 17.109 22.858 1.00 24.08 397 SER A CA 1
ATOM 3048 C C . SER A 1 397 ? 17.672 16.659 22.447 1.00 24.08 397 SER A C 1
ATOM 3050 O O . SER A 1 397 ? 16.738 17.456 22.470 1.00 24.08 397 SER A O 1
ATOM 3052 N N . HIS A 1 398 ? 17.532 15.402 22.025 1.00 25.64 398 HIS A N 1
ATOM 3053 C CA . HIS A 1 398 ? 16.280 14.837 21.519 1.00 25.64 398 HIS A CA 1
ATOM 3054 C C . HIS A 1 398 ? 15.252 14.603 22.645 1.00 25.64 398 HIS A C 1
ATOM 3056 O O . HIS A 1 398 ? 15.532 13.822 23.560 1.00 25.64 398 HIS A O 1
ATOM 3062 N N . PRO A 1 399 ? 14.022 15.141 22.555 1.00 26.62 399 PRO A N 1
ATOM 3063 C CA . PRO A 1 399 ? 12.854 14.435 23.067 1.00 26.62 399 PRO A CA 1
ATOM 3064 C C . PRO A 1 399 ? 12.658 13.167 22.214 1.00 26.62 399 PRO A C 1
ATOM 3066 O O . PRO A 1 399 ? 12.921 13.181 21.014 1.00 26.62 399 PRO A O 1
ATOM 3069 N N . LYS A 1 400 ? 12.251 12.048 22.825 1.00 29.56 400 LYS A N 1
ATOM 3070 C CA . LYS A 1 400 ? 12.138 10.720 22.183 1.00 29.56 400 LYS A CA 1
ATOM 3071 C C . LYS A 1 400 ? 11.430 10.786 20.813 1.00 29.56 400 LYS A C 1
ATOM 3073 O O . LYS A 1 400 ? 10.212 10.929 20.755 1.00 29.56 400 LYS A O 1
ATOM 3078 N N . ILE A 1 401 ? 12.202 10.638 19.733 1.00 31.69 401 ILE A N 1
ATOM 3079 C CA . ILE A 1 401 ? 11.740 10.626 18.338 1.00 31.69 401 ILE A CA 1
ATOM 3080 C C . ILE A 1 401 ? 10.857 9.394 18.107 1.00 31.69 401 ILE A C 1
ATOM 3082 O O . ILE A 1 401 ? 11.298 8.254 18.277 1.00 31.69 401 ILE A O 1
ATOM 3086 N N . ILE A 1 402 ? 9.603 9.615 17.713 1.00 34.56 402 ILE A N 1
ATOM 3087 C CA . ILE A 1 402 ? 8.736 8.567 17.175 1.00 34.56 402 ILE A CA 1
ATOM 3088 C C . ILE A 1 402 ? 9.087 8.424 15.695 1.00 34.56 402 ILE A C 1
ATOM 3090 O O . ILE A 1 402 ? 8.709 9.268 14.893 1.00 34.56 402 ILE A O 1
ATOM 3094 N N . ARG A 1 403 ? 9.827 7.367 15.349 1.00 33.22 403 ARG A N 1
ATOM 3095 C CA . ARG A 1 403 ? 10.114 7.036 13.949 1.00 33.22 403 ARG A CA 1
ATOM 3096 C C . ARG A 1 403 ? 8.838 6.536 13.248 1.00 33.22 403 ARG A C 1
ATOM 3098 O O . ARG A 1 403 ? 8.096 5.767 13.877 1.00 33.22 403 ARG A O 1
ATOM 3105 N N . PRO A 1 404 ? 8.573 6.963 12.004 1.00 35.28 404 PRO A N 1
ATOM 3106 C CA . PRO A 1 404 ? 7.414 6.527 11.232 1.00 35.28 404 PRO A CA 1
ATOM 3107 C C . PRO A 1 404 ? 7.537 5.051 10.848 1.00 35.28 404 PRO A C 1
ATOM 3109 O O . PRO A 1 404 ? 8.602 4.609 10.428 1.00 35.28 404 PRO A O 1
ATOM 3112 N N . CYS A 1 405 ? 6.463 4.281 11.046 1.00 37.03 405 CYS A N 1
ATOM 3113 C CA . CYS A 1 405 ? 6.366 2.848 10.734 1.00 37.03 405 CYS A CA 1
ATOM 3114 C C . CYS A 1 405 ? 4.897 2.458 10.512 1.00 37.03 405 CYS A C 1
ATOM 3116 O O . CYS A 1 405 ? 3.997 3.143 11.016 1.00 37.03 405 CYS A O 1
ATOM 3118 N N . ILE A 1 406 ? 4.652 1.298 9.891 1.00 39.03 406 ILE A N 1
ATOM 3119 C CA . ILE A 1 406 ? 3.360 0.615 10.031 1.00 39.03 406 ILE A CA 1
ATOM 3120 C C . ILE A 1 406 ? 3.280 0.139 11.478 1.00 39.03 406 ILE A C 1
ATOM 3122 O O . ILE A 1 406 ? 4.124 -0.614 11.971 1.00 39.03 406 ILE A O 1
ATOM 3126 N N . SER A 1 407 ? 2.302 0.655 12.204 1.00 32.41 407 SER A N 1
ATOM 3127 C CA . SER A 1 407 ? 2.211 0.488 13.642 1.00 32.41 407 SER A CA 1
ATOM 3128 C C . SER A 1 407 ? 0.934 -0.242 14.012 1.00 32.41 407 SER A C 1
ATOM 3130 O O . SER A 1 407 ? -0.145 0.012 13.478 1.00 32.41 407 SER A O 1
ATOM 3132 N N . ARG A 1 408 ? 1.046 -1.137 14.986 1.00 37.22 408 ARG A N 1
ATOM 3133 C CA . ARG A 1 408 ? -0.128 -1.743 15.593 1.00 37.22 408 ARG A CA 1
ATOM 3134 C C . ARG A 1 408 ? -0.512 -0.963 16.834 1.00 37.22 408 ARG A C 1
ATOM 3136 O O . ARG A 1 408 ? 0.301 -0.798 17.747 1.00 37.22 408 ARG A O 1
ATOM 3143 N N . GLN A 1 409 ? -1.754 -0.512 16.880 1.00 39.75 409 GLN A N 1
ATOM 3144 C CA . GLN A 1 409 ? -2.319 0.257 17.978 1.00 39.75 409 GLN A CA 1
ATOM 3145 C C . GLN A 1 409 ? -3.330 -0.598 18.730 1.00 39.75 409 GLN A C 1
ATOM 3147 O O . GLN A 1 409 ? -4.171 -1.265 18.134 1.00 39.75 409 GLN A O 1
ATOM 3152 N N . ILE A 1 410 ? -3.224 -0.600 20.051 1.00 44.25 410 ILE A N 1
ATOM 3153 C CA . ILE A 1 410 ? -4.206 -1.184 20.955 1.00 44.25 410 ILE A CA 1
ATOM 3154 C C . ILE A 1 410 ? -5.024 -0.035 21.527 1.00 44.25 410 ILE A C 1
ATOM 3156 O O . ILE A 1 410 ? -4.449 0.880 22.120 1.00 44.25 410 ILE A O 1
ATOM 3160 N N . PHE A 1 411 ? -6.342 -0.137 21.416 1.00 41.97 411 PHE A N 1
ATOM 3161 C CA . PHE A 1 411 ? -7.285 0.668 22.183 1.00 41.97 411 PHE A CA 1
ATOM 3162 C C . PHE A 1 411 ? -7.904 -0.240 23.260 1.00 41.97 411 PHE A C 1
ATOM 3164 O O . PHE A 1 411 ? -8.756 -1.068 22.925 1.00 41.97 411 PHE A O 1
ATOM 3171 N N . PRO A 1 412 ? -7.438 -0.188 24.523 1.00 39.03 412 PRO A N 1
ATOM 3172 C CA . PRO A 1 412 ? -8.041 -0.943 25.614 1.00 39.03 412 PRO A CA 1
ATOM 3173 C C . PRO A 1 412 ? -9.389 -0.320 26.001 1.00 39.03 412 PRO A C 1
ATOM 3175 O O . PRO A 1 412 ? -9.482 0.909 26.119 1.00 39.03 412 PRO A O 1
ATOM 3178 N N . SER A 1 413 ? -10.425 -1.151 26.175 1.00 36.91 413 SER A N 1
ATOM 3179 C CA . SER A 1 413 ? -11.718 -0.714 26.724 1.00 36.91 413 SER A CA 1
ATOM 3180 C C . SER A 1 413 ? -11.629 -0.457 28.241 1.00 36.91 413 SER A C 1
ATOM 3182 O O . SER A 1 413 ? -10.529 -0.232 28.750 1.00 36.91 413 SER A O 1
ATOM 3184 N N . LYS A 1 414 ? -12.791 -0.367 28.909 1.00 45.03 414 LYS A N 1
ATOM 3185 C CA . LYS A 1 414 ? -12.970 0.098 30.298 1.00 45.03 414 LYS A CA 1
ATOM 3186 C C . LYS A 1 414 ? -12.019 -0.531 31.309 1.00 45.03 414 LYS A C 1
ATOM 3188 O O . LYS A 1 414 ? -11.886 -1.771 31.304 1.00 45.03 414 LYS A O 1
#

Solvent-accessible surface area (backbone atoms only — not comparable to full-atom values): 23624 Å² total; per-residue (Å²): 133,85,87,81,82,81,75,74,56,75,69,55,56,52,54,52,49,52,51,52,49,50,53,45,55,77,48,49,48,56,53,45,54,46,53,49,52,35,50,76,70,40,50,58,59,60,30,48,70,33,49,85,42,92,92,21,52,41,43,44,69,62,56,47,71,74,43,102,70,88,59,90,60,46,51,65,53,50,47,57,47,51,50,55,38,28,76,68,52,33,23,40,74,50,78,44,70,44,99,86,70,52,74,43,59,25,33,23,67,24,84,41,34,56,48,54,36,70,48,100,87,66,39,30,47,47,39,40,29,57,55,52,68,52,82,71,79,93,54,47,51,69,62,52,34,75,75,28,68,70,54,35,52,34,48,53,48,23,50,44,30,54,46,51,61,54,47,54,56,42,62,75,73,53,65,85,64,67,93,48,59,67,47,74,36,68,41,28,70,95,31,57,63,52,54,55,50,31,71,77,38,74,78,34,47,72,42,76,39,66,56,89,81,50,54,64,48,50,32,33,68,75,56,38,36,52,50,44,33,55,53,52,73,72,40,58,64,88,28,65,52,77,46,83,43,59,35,48,51,96,67,85,58,83,51,72,60,48,50,38,51,46,46,48,31,53,40,42,41,78,39,28,81,56,17,39,67,38,35,66,66,56,53,38,48,44,37,45,76,33,65,25,79,50,67,42,79,76,48,70,44,70,48,97,85,55,96,49,70,67,49,54,33,52,52,51,44,53,31,51,31,42,51,47,42,53,51,57,52,52,49,51,36,58,73,54,42,49,59,59,55,53,56,61,30,51,78,40,99,76,49,62,77,55,64,67,63,51,47,75,71,36,95,69,86,59,87,59,46,58,63,54,51,50,51,51,47,58,48,42,64,40,79,79,53,89,89,80,72,96,86,72,78,81,91,69,90,75,73,90,80,73,77,50,28,45,26,32,34,35,34,42,42,110

Sequence (414 aa):
MNDSSLFCSSSNHEEEADVLQAMHLATISSLPFTLKVAVDLGLLDIIAKAADTPPGMVSVAEIVSKLPTNNPNAPSIVDRMLRLLAAHSILTCDQITGQDGLTQRSYGLASIGKYFLQNEDGVSFAPLQRFSCKKAFGKHLFELLADDDDMSKSFNQAMSVYTTLVLNQVLETYKGFEGVSQVVDVGGGVGTNLKLIVSKHPQIRGINFDLPQSILHDWGDDRCLKLLKVCYDALPENGKIVSVESIIPEIPETDVITKTIFQRDVALFHILPGAKERTKQELEALAKQAGFSSLKVACRVYNISSNHEEEADVLQAMHLASISSLPFTLKVAVYLGLLEIIAKAADTPSGTLSVSEIVSKLPTNNPDTPSIVDRMLKLFSHSLHRNMQPNHRPRWSHPKIIRPCISRQIFPSK

pLDDT: mean 75.94, std 17.35, range [23.08, 97.56]

Organism: NCBI:txid47621

InterPro domains:
  IPR001077 O-methyltransferase, C-terminal domain [PF00891] (133-214)
  IPR012967 Caffeic acid 3-O-methyltransferase-like, dimerisation domain [PF08100] (23-118)
  IPR016461 O-methyltransferase-like [PS51683] (23-343)
  IPR016461 O-methyltransferase-like [PTHR11746] (21-293)
  IPR029063 S-adenosyl-L-methionine-dependent methyltransferase superfamily [G3DSA:3.40.50.150] (117-214)
  IPR029063 S-adenosyl-L-methionine-dependent methyltransferase superfamily [G3DSA:3.40.50.150] (215-302)
  IPR029063 S-adenosyl-L-methionine-dependent methyltransferase superfamily [SSF53335] (134-299)
  IPR036388 Winged helix-like DNA-binding domain superfamily [G3DSA:1.10.10.10] (2-116)
  IPR036388 Winged helix-like DNA-binding domain superfamily [G3DSA:1.10.10.10] (303-391)
  IPR036390 Winged helix DNA-binding domain superfamily [SSF46785] (13-119)
  IPR036390 Winged helix DNA-binding domain superfamily [SSF46785] (308-382)

Mean predicted aligned error: 11.33 Å